Protein AF-X6MH55-F1 (afdb_monomer)

Nearest PDB structures (foldseek):
  7koh-assembly1_A  TM=2.360E-01  e=1.298E-01  Escherichia coli O157:H7

Solvent-accessible surface area (backbone atoms only — not comparable to full-atom values): 21412 Å² total; per-residue (Å²): 138,77,80,62,74,60,74,55,82,52,89,79,59,77,44,74,40,89,44,67,45,75,34,49,72,86,22,48,42,47,40,44,50,30,41,41,38,29,66,30,40,34,40,23,37,11,30,43,36,34,38,52,14,38,38,37,26,25,29,41,37,24,35,72,80,4,34,38,35,33,34,50,16,39,40,39,25,67,29,38,36,39,30,44,11,36,37,40,35,30,57,20,39,38,39,24,59,28,36,34,40,29,47,18,39,37,38,32,27,38,23,43,35,41,22,58,45,31,38,35,31,36,66,71,6,34,42,40,33,26,51,58,22,38,40,37,22,32,26,32,40,39,32,12,37,39,38,33,35,73,79,7,38,40,36,39,39,9,66,49,27,31,43,34,32,77,78,8,37,41,38,11,71,53,9,38,43,36,40,34,15,40,31,32,34,74,41,33,30,41,37,27,17,30,41,35,44,33,18,48,40,63,49,61,53,62,51,74,54,51,45,68,84,97,53,60,42,58,40,55,66,44,31,42,33,44,34,33,76,45,63,69,47,75,35,71,56,66,30,66,40,78,17,19,42,33,44,32,16,25,25,36,39,29,58,25,34,38,41,24,69,28,36,32,35,44,34,18,69,60,29,45,35,38,31,38,67,20,38,41,38,12,36,34,23,37,39,41,18,51,29,19,36,41,31,34,21,13,39,42,31,3,61,38,33,23,39,39,39,17,35,25,38,37,38,32,23,46,34,83,40,78,61,81,99,39,83,42,77,35,50,8,34,44,33,15,35,35,29,33,40,40,39,16,67,68,12,30,36,37,32,35,26,14,38,40,38,21,47,52,18,36,41,39,39,37,22,36,54,11,40,38,31,31,44,43,78,44,80,45,79,48,75,48,76,56,63,99,87,49,101,48,74,49,77,45,80,48,78,49,73,39,53,10,38,41,37,12,57,56,58,4,36,37,40,38,38,24,55,18,34,38,39,34,33,33,26,42,39,26,27,9,28,34,37,38,36,45,29,62,24,47,34,40,36,31,44,30,38,40,37,52,29,101,51,75,26,69,34,39,39,41,38,29,44,31,36,41,39,35,48,40,36,59,43,73,96,45,52,78,45,78,49,53,82,41,76,47,80,78,40,76,54,77,67,126

Secondary structure (DSSP, 8-state):
------EE--SS--EEESS-EEE-TT-EEEEES-EEEESSEEEESSEEEEES-EEEESEEEE-TT-EEEEES-EEEESS-EEESSEEEEES-EEEESSEEEESSEEEEES-EEEEEEEEEE-TT-EEEEESEEEEEEEEEEE-SEEEE-TT-EEEEEEEEEEEE-TT-EEEEEEEEEEEEEEEEE---EEEEEEEEEEEEEEETHHHHHT--SS---EEEEEEEEEEESSSEEEE-S-EEESSEEEEEESEEEE-S-EEESS-EEEEESSS-EEEES-EEEEEEEEEEESS-EEEES-EEEEEEEEEEEESS-EEEE-EEEEETTEEEEEPPEEEESSEEEEEESSSEEEEES-EEEESSS-EEEEESSEEEEE-EEEEEEEEEEE-TTS-EEEEEEEEEEE-EEEE-TTT--EEEEESSEEEEEEEEEE-SSEEEEEESSEEEEEEEEEE--SSPP-EEEEEEEEEEEESEEEESS-EEEEEEEEEEES-EE---

Radius of gyration: 32.16 Å; Cα contacts (8 Å, |Δi|>4): 1722; chains: 1; bounding box: 94×51×99 Å

Organism: Reticulomyxa filosa (NCBI:txid46433)

pLDDT: mean 88.56, std 14.57, range [27.92, 98.81]

InterPro domains:
  IPR025157 Hemagglutinin repeat [PF13332] (254-299)

Structure (mmCIF, N/CA/C/O backbone):
data_AF-X6MH55-F1
#
_entry.id   AF-X6MH55-F1
#
loop_
_atom_site.group_PDB
_atom_site.id
_atom_site.type_symbol
_atom_site.label_atom_id
_atom_site.label_alt_id
_atom_site.label_comp_id
_atom_site.label_asym_id
_atom_site.label_entity_id
_atom_site.label_seq_id
_atom_site.pdbx_PDB_ins_code
_atom_site.Cartn_x
_atom_site.Cartn_y
_atom_site.Cartn_z
_atom_site.occupancy
_atom_site.B_iso_or_equiv
_atom_site.auth_seq_id
_atom_site.auth_comp_id
_atom_site.auth_asym_id
_atom_site.auth_atom_id
_atom_site.pdbx_PDB_model_num
ATOM 1 N N . MET A 1 1 ? 24.114 -5.663 -52.521 1.00 35.91 1 MET A N 1
ATOM 2 C CA . MET A 1 1 ? 23.770 -6.469 -51.330 1.00 35.91 1 MET A CA 1
ATOM 3 C C . MET A 1 1 ? 25.023 -6.518 -50.459 1.00 35.91 1 MET A C 1
ATOM 5 O O . MET A 1 1 ? 25.915 -7.291 -50.764 1.00 35.91 1 MET A O 1
ATOM 9 N N . TYR A 1 2 ? 25.172 -5.617 -49.481 1.00 27.92 2 TYR A N 1
ATOM 10 C CA . TYR A 1 2 ? 26.361 -5.576 -48.614 1.00 27.92 2 TYR A CA 1
ATOM 11 C C . TYR A 1 2 ? 25.975 -5.990 -47.196 1.00 27.92 2 TYR A C 1
ATOM 13 O O . TYR A 1 2 ? 25.503 -5.187 -46.396 1.00 27.92 2 TYR A O 1
ATOM 21 N N . THR A 1 3 ? 26.163 -7.274 -46.907 1.00 34.09 3 THR A N 1
ATOM 22 C CA . THR A 1 3 ? 26.064 -7.842 -45.563 1.00 34.09 3 THR A CA 1
ATOM 23 C C . THR A 1 3 ? 27.419 -7.646 -44.885 1.00 34.09 3 THR A C 1
ATOM 25 O O . THR A 1 3 ? 28.307 -8.480 -45.028 1.00 34.09 3 THR A O 1
ATOM 28 N N . CYS A 1 4 ? 27.628 -6.533 -44.179 1.00 35.81 4 CYS A N 1
ATOM 29 C CA . CYS A 1 4 ? 28.822 -6.393 -43.344 1.00 35.81 4 CYS A CA 1
ATOM 30 C C . CYS A 1 4 ? 28.547 -7.061 -41.991 1.00 35.81 4 CYS A C 1
ATOM 32 O O . CYS A 1 4 ? 27.926 -6.474 -41.106 1.00 35.81 4 CYS A O 1
ATOM 34 N N . MET A 1 5 ? 28.940 -8.330 -41.869 1.00 38.91 5 MET A N 1
ATOM 35 C CA . MET A 1 5 ? 28.843 -9.108 -40.636 1.00 38.91 5 MET A CA 1
ATOM 36 C C . MET A 1 5 ? 30.157 -8.968 -39.864 1.00 38.91 5 MET A C 1
ATOM 38 O O . MET A 1 5 ? 31.094 -9.729 -40.081 1.00 38.91 5 MET A O 1
ATOM 42 N N . CYS A 1 6 ? 30.245 -7.990 -38.964 1.00 49.69 6 CYS A N 1
ATOM 43 C CA . CYS A 1 6 ? 31.369 -7.924 -38.034 1.00 49.69 6 CYS A CA 1
ATOM 44 C C . CYS A 1 6 ? 31.033 -8.780 -36.805 1.00 49.69 6 CYS A C 1
ATOM 46 O O . CYS A 1 6 ? 30.304 -8.337 -35.916 1.00 49.69 6 CYS A O 1
ATOM 48 N N . VAL A 1 7 ? 31.503 -10.033 -36.787 1.00 49.78 7 VAL A N 1
ATOM 49 C CA . VAL A 1 7 ? 31.498 -10.874 -35.583 1.00 49.78 7 VAL A CA 1
ATOM 50 C C . VAL A 1 7 ? 32.776 -10.577 -34.821 1.00 49.78 7 VAL A C 1
ATOM 52 O O . VAL A 1 7 ? 33.857 -11.038 -35.177 1.00 49.78 7 VAL A O 1
ATOM 55 N N . VAL A 1 8 ? 32.652 -9.807 -33.750 1.00 53.81 8 VAL A N 1
ATOM 56 C CA . VAL A 1 8 ? 33.754 -9.605 -32.817 1.00 53.81 8 VAL A CA 1
ATOM 57 C C . VAL A 1 8 ? 33.629 -10.668 -31.738 1.00 53.81 8 VAL A C 1
ATOM 59 O O . VAL A 1 8 ? 32.766 -10.590 -30.867 1.00 53.81 8 VAL A O 1
ATOM 62 N N . SER A 1 9 ? 34.477 -11.689 -31.830 1.00 41.19 9 SER A N 1
ATOM 63 C CA . SER A 1 9 ? 34.660 -12.702 -30.795 1.00 41.19 9 SER A CA 1
ATOM 64 C C . SER A 1 9 ? 36.123 -12.698 -30.377 1.00 41.19 9 SER A C 1
ATOM 66 O O . SER A 1 9 ? 36.969 -13.331 -31.003 1.00 41.19 9 SER A O 1
ATOM 68 N N . LYS A 1 10 ? 36.436 -11.947 -29.323 1.00 47.72 1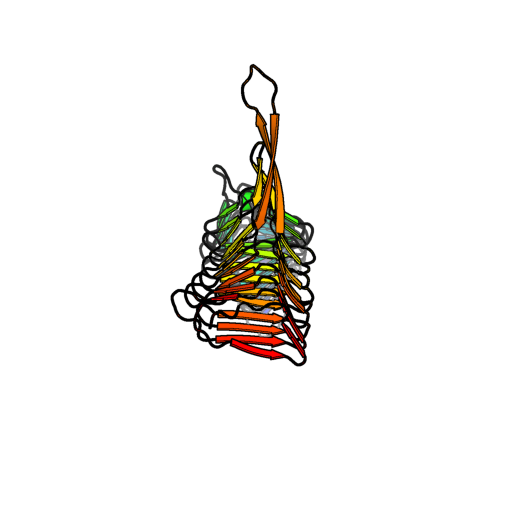0 LYS A N 1
ATOM 69 C CA . LYS A 1 10 ? 37.631 -12.181 -28.514 1.00 47.72 10 LYS A CA 1
ATOM 70 C C . LYS A 1 10 ? 37.253 -11.945 -27.059 1.00 47.72 10 LYS A C 1
ATOM 72 O O . LYS A 1 10 ? 36.569 -10.981 -26.741 1.00 47.72 10 LYS A O 1
ATOM 77 N N . LYS A 1 11 ? 37.695 -12.849 -26.190 1.00 46.22 11 LYS A N 1
ATOM 78 C CA . LYS A 1 11 ? 37.648 -12.678 -24.738 1.00 46.22 11 LYS A CA 1
ATOM 79 C C . LYS A 1 11 ? 38.559 -11.477 -24.416 1.00 46.22 11 LYS A C 1
ATOM 81 O O . LYS A 1 11 ? 39.761 -11.571 -24.638 1.00 46.22 11 LYS A O 1
ATOM 86 N N . ASP A 1 12 ? 37.977 -10.350 -24.008 1.00 54.97 12 ASP A N 1
ATOM 87 C CA . ASP A 1 12 ? 38.659 -9.186 -23.406 1.00 54.97 12 ASP A CA 1
ATOM 88 C C . ASP A 1 12 ? 39.521 -8.179 -24.225 1.00 54.97 12 ASP A C 1
ATOM 90 O O . ASP A 1 12 ? 40.338 -7.490 -23.615 1.00 54.97 12 ASP A O 1
ATOM 94 N N . PRO A 1 13 ? 39.347 -7.905 -25.536 1.00 57.69 1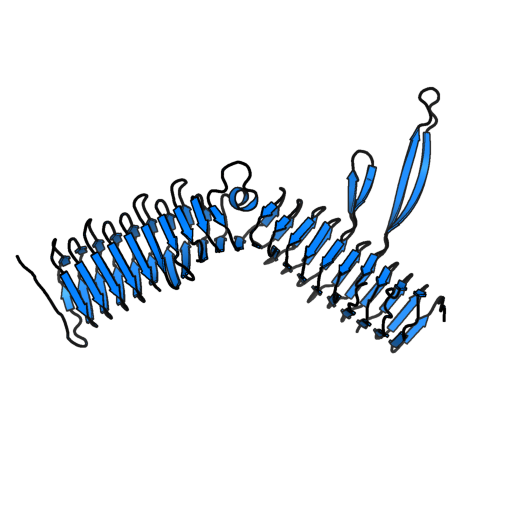3 PRO A N 1
ATOM 95 C CA . PRO A 1 13 ? 39.777 -6.617 -26.080 1.00 57.69 13 PRO A CA 1
ATOM 96 C C . PRO A 1 13 ? 38.621 -5.612 -26.042 1.00 57.69 13 PRO A C 1
ATOM 98 O O . PRO A 1 13 ? 37.606 -5.782 -26.718 1.00 57.69 13 PRO A O 1
ATOM 101 N N . GLN A 1 14 ? 38.795 -4.529 -25.282 1.00 70.19 14 GLN A N 1
ATOM 102 C CA . GLN A 1 14 ? 37.969 -3.329 -25.406 1.00 70.19 14 GLN A CA 1
ATOM 103 C C . GLN A 1 14 ? 38.140 -2.773 -26.823 1.00 70.19 14 GLN A C 1
ATOM 105 O O . GLN A 1 14 ? 39.212 -2.287 -27.186 1.00 70.19 14 GLN A O 1
ATOM 110 N N . GLN A 1 15 ? 37.096 -2.859 -27.639 1.00 79.25 15 GLN A N 1
ATOM 111 C CA . GLN A 1 15 ? 37.111 -2.277 -28.975 1.00 79.25 15 GLN A CA 1
ATOM 112 C C . GLN A 1 15 ? 36.629 -0.837 -28.931 1.00 79.25 15 GLN A C 1
ATOM 114 O O . GLN A 1 15 ? 35.678 -0.527 -28.218 1.00 79.25 15 GLN A O 1
ATOM 119 N N . LYS A 1 16 ? 37.281 0.035 -29.702 1.00 83.81 16 LYS A N 1
ATOM 120 C CA . LYS A 1 16 ? 36.930 1.452 -29.805 1.00 83.81 16 LYS A CA 1
ATOM 121 C C . LYS A 1 16 ? 36.617 1.816 -31.250 1.00 83.81 16 LYS A C 1
ATOM 123 O O . LYS A 1 16 ? 37.431 1.564 -32.135 1.00 83.81 16 LYS A O 1
ATOM 128 N N . ILE A 1 17 ? 35.474 2.451 -31.478 1.00 84.81 17 ILE A N 1
ATOM 129 C CA . ILE A 1 17 ? 35.170 3.176 -32.710 1.00 84.81 17 ILE A CA 1
ATOM 130 C C . ILE A 1 17 ? 35.450 4.651 -32.452 1.00 84.81 17 ILE A C 1
ATOM 132 O O . ILE A 1 17 ? 34.813 5.276 -31.607 1.00 84.81 17 ILE A O 1
ATOM 136 N N . GLY A 1 18 ? 36.416 5.199 -33.194 1.00 81.25 18 GLY A N 1
ATOM 137 C CA . GLY A 1 18 ? 36.904 6.566 -33.003 1.00 81.25 18 GLY A CA 1
ATOM 138 C C . GLY A 1 18 ? 35.865 7.670 -33.244 1.00 81.25 18 GLY A C 1
ATOM 139 O O . GLY A 1 18 ? 36.046 8.772 -32.738 1.00 81.25 18 GLY A O 1
ATOM 140 N N . ASN A 1 19 ? 34.789 7.365 -33.979 1.00 90.56 19 ASN A N 1
ATOM 141 C CA . ASN A 1 19 ? 33.735 8.290 -34.415 1.00 90.56 19 ASN A CA 1
ATOM 142 C C . ASN A 1 19 ? 32.331 7.693 -34.151 1.00 90.56 19 ASN A C 1
ATOM 144 O O . ASN A 1 19 ? 32.135 6.996 -33.157 1.00 90.56 19 ASN A O 1
ATOM 148 N N . ASN A 1 20 ? 31.356 7.972 -35.025 1.00 92.19 20 ASN A N 1
ATOM 149 C CA . ASN A 1 20 ? 30.004 7.411 -34.973 1.00 92.19 20 ASN A CA 1
ATOM 150 C C . ASN A 1 20 ? 29.985 5.941 -35.415 1.00 92.19 20 ASN A C 1
ATOM 152 O O . ASN A 1 20 ? 30.736 5.536 -36.305 1.00 92.19 20 ASN A O 1
ATOM 156 N N . LEU A 1 21 ? 29.053 5.170 -34.859 1.00 94.06 21 LEU A N 1
ATOM 157 C CA . LEU A 1 21 ? 28.644 3.878 -35.394 1.00 94.06 21 LEU A CA 1
ATOM 158 C C . LEU A 1 21 ? 27.322 4.039 -36.150 1.00 94.06 21 LEU A C 1
ATOM 160 O O . LEU A 1 21 ? 26.291 4.311 -35.544 1.00 94.06 21 LEU A O 1
ATOM 164 N N . LEU A 1 22 ? 27.340 3.794 -37.459 1.00 95.44 22 LEU A N 1
ATOM 165 C CA . LEU A 1 22 ? 26.137 3.755 -38.288 1.00 95.44 22 LEU A CA 1
ATOM 166 C C . LEU A 1 22 ? 25.812 2.312 -38.684 1.00 95.44 22 LEU A C 1
ATOM 168 O O . LEU A 1 22 ? 26.571 1.671 -39.411 1.00 95.44 22 LEU A O 1
ATOM 172 N N . VAL A 1 23 ? 24.652 1.813 -38.262 1.00 95.56 23 VAL A N 1
ATOM 173 C CA . VAL A 1 23 ? 24.095 0.546 -38.749 1.00 95.56 23 VA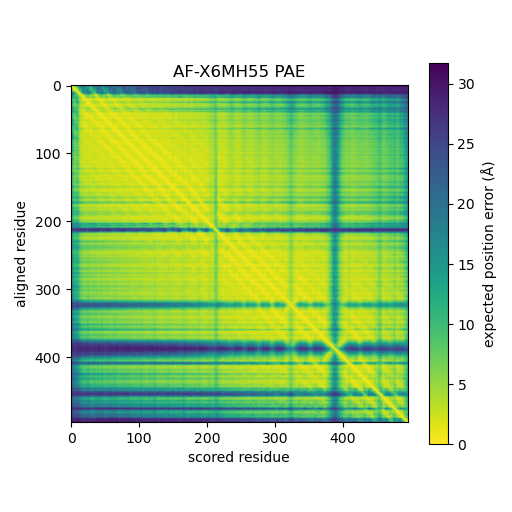L A CA 1
ATOM 174 C C . VAL A 1 23 ? 23.071 0.861 -39.828 1.00 95.56 23 VAL A C 1
ATOM 176 O O . VAL A 1 23 ? 21.921 1.180 -39.528 1.00 95.56 23 VAL A O 1
ATOM 179 N N . ALA A 1 24 ? 23.503 0.800 -41.087 1.00 94.62 24 ALA A N 1
ATOM 180 C CA . ALA A 1 24 ? 22.673 1.116 -42.246 1.00 94.62 24 ALA A CA 1
ATOM 181 C C . ALA A 1 24 ? 21.435 0.208 -42.367 1.00 94.62 24 ALA A C 1
ATOM 183 O O . ALA A 1 24 ? 21.378 -0.884 -41.796 1.00 94.62 24 ALA A O 1
ATOM 184 N N . ASN A 1 25 ? 20.457 0.643 -43.168 1.00 91.81 25 ASN A N 1
ATOM 185 C CA . ASN A 1 25 ? 19.299 -0.175 -43.530 1.00 91.81 25 ASN A CA 1
ATOM 186 C C . ASN A 1 25 ? 19.743 -1.553 -44.044 1.00 91.81 25 ASN A C 1
ATOM 188 O O . ASN A 1 25 ? 20.675 -1.656 -44.841 1.00 91.81 25 ASN A O 1
ATOM 192 N N . ASN A 1 26 ? 19.063 -2.610 -43.594 1.00 90.00 26 ASN A N 1
ATOM 193 C CA . ASN A 1 26 ? 19.367 -4.015 -43.905 1.00 90.00 26 ASN A CA 1
ATOM 194 C C . ASN A 1 26 ? 20.733 -4.537 -43.413 1.00 90.00 26 ASN A C 1
ATOM 196 O O . ASN A 1 26 ? 21.043 -5.707 -43.638 1.00 90.00 26 ASN A O 1
ATOM 200 N N . ALA A 1 27 ? 21.539 -3.728 -42.717 1.00 93.12 27 ALA A N 1
ATOM 201 C CA . ALA A 1 27 ? 22.747 -4.204 -42.052 1.00 93.12 27 ALA A CA 1
ATOM 202 C C . ALA A 1 27 ? 22.419 -4.771 -40.662 1.00 93.12 27 ALA A C 1
ATOM 204 O O . ALA A 1 27 ? 21.476 -4.336 -39.996 1.00 93.12 27 ALA A O 1
ATOM 205 N N . SER A 1 28 ? 23.224 -5.729 -40.199 1.00 93.62 28 SER A N 1
ATOM 206 C CA . SER A 1 28 ? 23.137 -6.251 -38.836 1.00 93.62 28 SER A CA 1
ATOM 207 C C . SER A 1 28 ? 24.521 -6.383 -38.217 1.00 93.62 28 SER A C 1
ATOM 209 O O . SER A 1 28 ? 25.394 -7.042 -38.775 1.00 93.62 28 SER A O 1
ATOM 211 N N . ILE A 1 29 ? 24.691 -5.794 -37.037 1.00 93.75 29 ILE A N 1
ATOM 212 C CA . ILE A 1 29 ? 25.878 -5.939 -36.199 1.00 93.75 29 ILE A CA 1
ATOM 213 C C . ILE A 1 29 ? 25.496 -6.752 -34.968 1.00 93.75 29 ILE A C 1
ATOM 215 O O . ILE A 1 29 ? 24.499 -6.461 -34.304 1.00 93.75 29 ILE A O 1
ATOM 219 N N . LYS A 1 30 ? 26.295 -7.778 -34.661 1.00 93.69 30 LYS A N 1
ATOM 220 C CA . LYS A 1 30 ? 26.104 -8.643 -33.495 1.00 93.69 30 LYS A CA 1
ATOM 221 C C . LYS A 1 30 ? 27.388 -8.695 -32.679 1.00 93.69 30 LYS A C 1
ATOM 223 O O . LYS A 1 30 ? 28.416 -9.138 -33.181 1.00 93.69 30 LYS A O 1
ATOM 228 N N . ILE A 1 31 ? 27.313 -8.277 -31.422 1.00 90.75 31 ILE A N 1
ATOM 229 C CA . ILE A 1 31 ? 28.452 -8.202 -30.507 1.00 90.75 31 ILE A CA 1
ATOM 230 C C . ILE A 1 31 ? 28.204 -9.166 -29.353 1.00 90.75 31 ILE A C 1
ATOM 232 O O . ILE A 1 31 ? 27.231 -9.024 -28.607 1.00 90.75 31 ILE A O 1
ATOM 236 N N . PHE A 1 32 ? 29.100 -10.136 -29.187 1.00 91.81 32 PHE A N 1
ATOM 237 C CA . PHE A 1 32 ? 28.972 -11.199 -28.195 1.00 91.81 32 PHE A CA 1
ATOM 238 C C . PHE A 1 32 ? 30.075 -11.096 -27.148 1.00 91.81 32 PHE A C 1
ATOM 240 O O . PHE A 1 32 ? 31.253 -11.074 -27.501 1.00 91.81 32 PHE A O 1
ATOM 247 N N . LYS A 1 33 ? 29.694 -11.094 -25.866 1.00 90.69 33 LYS A N 1
ATOM 248 C CA . LYS A 1 33 ? 30.597 -11.220 -24.712 1.00 90.69 33 LYS A CA 1
ATOM 249 C C . LYS A 1 33 ? 31.824 -10.306 -24.789 1.00 90.69 33 LYS A C 1
ATOM 251 O O . LYS A 1 33 ? 32.934 -10.736 -24.495 1.00 90.69 33 LYS A O 1
ATOM 256 N N . SER A 1 34 ? 31.619 -9.072 -25.243 1.00 88.75 34 SER A N 1
ATOM 257 C CA . SER A 1 34 ? 32.696 -8.116 -25.525 1.00 88.75 34 SER A CA 1
ATOM 258 C C . SER A 1 34 ? 32.389 -6.742 -24.932 1.00 88.75 34 SER A C 1
ATOM 260 O O . SER A 1 34 ? 31.228 -6.418 -24.674 1.00 88.75 34 SER A O 1
ATOM 262 N N . SER A 1 35 ? 33.427 -5.923 -24.741 1.00 87.62 35 SER A N 1
ATOM 263 C CA . SER A 1 35 ? 33.287 -4.499 -24.416 1.00 87.62 35 SER A CA 1
ATOM 264 C C . SER A 1 35 ? 33.534 -3.655 -25.660 1.00 87.62 35 SER A C 1
ATOM 266 O O . SER A 1 35 ? 34.529 -3.850 -26.361 1.00 87.62 35 SER A O 1
ATOM 268 N N . PHE A 1 36 ? 32.640 -2.708 -25.917 1.00 86.56 36 PHE A N 1
ATOM 269 C CA . PHE A 1 36 ? 32.606 -1.949 -27.157 1.00 86.56 36 PHE A CA 1
ATOM 270 C C . PHE A 1 36 ? 32.289 -0.473 -26.899 1.00 86.56 36 PHE A C 1
ATOM 272 O O . PHE A 1 36 ? 31.202 -0.134 -26.444 1.00 86.56 36 PHE A O 1
ATOM 279 N N . ASP A 1 37 ? 33.225 0.414 -27.209 1.00 92.00 37 ASP A N 1
ATOM 280 C CA . ASP A 1 37 ? 33.077 1.850 -26.995 1.00 92.00 37 ASP A CA 1
ATOM 281 C C . ASP A 1 37 ? 32.970 2.577 -28.339 1.00 92.00 37 ASP A C 1
ATOM 283 O O . ASP A 1 37 ? 33.828 2.441 -29.210 1.00 92.00 37 ASP A O 1
ATOM 287 N N . VAL A 1 38 ? 31.933 3.389 -28.495 1.00 91.88 38 VAL A N 1
ATOM 288 C CA . VAL A 1 38 ? 31.754 4.328 -29.603 1.00 91.88 38 VAL A CA 1
ATOM 289 C C . VAL A 1 38 ? 32.012 5.721 -29.047 1.00 91.88 38 VAL A C 1
ATOM 291 O O . VAL A 1 38 ? 31.352 6.133 -28.095 1.00 91.88 38 VAL A O 1
ATOM 294 N N . ASN A 1 39 ? 32.986 6.445 -29.599 1.00 88.19 39 ASN A N 1
ATOM 295 C CA . ASN A 1 39 ? 33.356 7.763 -29.071 1.00 88.19 39 ASN A CA 1
ATOM 296 C C . ASN A 1 39 ? 32.199 8.772 -29.149 1.00 88.19 39 ASN A C 1
ATOM 298 O O . ASN A 1 39 ? 32.053 9.602 -28.255 1.00 88.19 39 ASN A O 1
ATOM 302 N N . ASN A 1 40 ? 31.380 8.674 -30.199 1.00 93.75 40 ASN A N 1
ATOM 303 C CA . ASN A 1 40 ? 30.279 9.590 -30.472 1.00 93.75 40 ASN A CA 1
ATOM 304 C C . ASN A 1 40 ? 28.940 8.829 -30.518 1.00 93.75 40 ASN A C 1
ATOM 306 O O . ASN A 1 40 ? 28.588 8.117 -29.575 1.00 93.75 40 ASN A O 1
ATOM 310 N N . ASP A 1 41 ? 28.176 8.979 -31.597 1.00 95.75 41 ASP A N 1
ATOM 311 C CA . ASP A 1 41 ? 26.788 8.538 -31.667 1.00 95.75 41 ASP A CA 1
ATOM 312 C C . ASP A 1 41 ? 26.661 7.151 -32.289 1.00 95.75 41 ASP A C 1
ATOM 314 O O . ASP A 1 41 ? 27.446 6.754 -33.151 1.00 95.75 41 ASP A O 1
ATOM 318 N N . THR A 1 42 ? 25.661 6.396 -31.839 1.00 97.25 42 THR A N 1
ATOM 319 C CA . THR A 1 42 ? 25.255 5.145 -32.478 1.00 97.25 42 THR A CA 1
ATOM 320 C C . THR A 1 42 ? 23.886 5.303 -33.116 1.00 97.25 42 THR A C 1
ATOM 322 O O . THR A 1 42 ? 22.877 5.373 -32.416 1.00 97.25 42 THR A O 1
ATOM 325 N N . ASP A 1 43 ? 23.851 5.300 -34.444 1.00 97.69 43 ASP A N 1
ATOM 326 C CA . ASP A 1 43 ? 22.639 5.396 -35.248 1.00 97.69 43 ASP A CA 1
ATOM 327 C C . ASP A 1 43 ? 22.284 4.033 -35.844 1.00 97.69 43 ASP A C 1
ATOM 329 O O . ASP A 1 43 ? 23.046 3.438 -36.609 1.00 97.69 43 ASP A O 1
ATOM 333 N N . VAL A 1 44 ? 21.102 3.524 -35.503 1.00 98.00 44 VAL A N 1
ATOM 334 C CA . VAL A 1 44 ? 20.634 2.193 -35.894 1.00 98.00 44 VAL A CA 1
ATOM 335 C C . VAL A 1 44 ? 19.418 2.317 -36.805 1.00 98.00 44 VAL A C 1
ATOM 337 O O . VAL A 1 44 ? 18.296 2.489 -36.334 1.00 98.00 44 VAL A O 1
ATOM 340 N N . PHE A 1 45 ? 19.644 2.195 -38.112 1.00 97.38 45 PHE A N 1
ATOM 341 C CA . PHE A 1 45 ? 18.601 2.036 -39.133 1.00 97.38 45 PHE A CA 1
ATOM 342 C C . PHE A 1 45 ? 18.357 0.552 -39.463 1.00 97.38 45 PHE A C 1
ATOM 344 O O . PHE A 1 45 ? 17.245 0.152 -39.787 1.00 97.38 45 PHE A O 1
ATOM 351 N N . GLY A 1 46 ? 19.402 -0.276 -39.347 1.00 97.00 46 GLY A N 1
ATOM 352 C CA . GLY A 1 46 ? 19.348 -1.735 -39.452 1.00 97.00 46 GLY A CA 1
ATOM 353 C C . GLY A 1 46 ? 19.158 -2.418 -38.096 1.00 97.00 46 GLY A C 1
ATOM 354 O O . GLY A 1 46 ? 18.199 -2.160 -37.376 1.00 97.00 46 GLY A O 1
ATOM 355 N N . SER A 1 47 ? 20.054 -3.336 -37.736 1.00 97.69 47 SER A N 1
ATOM 356 C CA . SER A 1 47 ? 19.962 -4.116 -36.496 1.00 97.69 47 SER A CA 1
ATOM 357 C C . SER A 1 47 ? 21.259 -4.118 -35.689 1.00 97.69 47 SER A C 1
ATOM 359 O O . SER A 1 47 ? 22.288 -4.568 -36.184 1.00 97.69 47 SER A O 1
ATOM 361 N N . LEU A 1 48 ? 21.205 -3.694 -34.429 1.00 96.94 48 LEU A N 1
ATOM 362 C CA . LEU A 1 48 ? 22.325 -3.753 -33.487 1.00 96.94 48 LEU A CA 1
ATOM 363 C C . LEU A 1 48 ? 21.978 -4.680 -32.324 1.00 96.94 48 LEU A C 1
ATOM 365 O O . LEU A 1 48 ? 21.064 -4.392 -31.552 1.00 96.94 48 LEU A O 1
ATOM 369 N N . PHE A 1 49 ? 22.715 -5.779 -32.177 1.00 97.12 49 PHE A N 1
ATOM 370 C CA . PHE A 1 49 ? 22.464 -6.771 -31.136 1.00 97.12 49 PHE A CA 1
ATOM 371 C C . PHE A 1 49 ? 23.678 -6.958 -30.221 1.00 97.12 49 PHE A C 1
ATOM 373 O O . PHE A 1 49 ? 24.766 -7.294 -30.686 1.00 97.12 49 PHE A O 1
ATOM 380 N N . LEU A 1 50 ? 23.470 -6.793 -28.916 1.00 96.12 50 LEU A N 1
ATOM 381 C CA . LEU A 1 50 ? 24.446 -7.015 -27.853 1.00 96.12 50 LEU A CA 1
ATOM 382 C C . LEU A 1 50 ? 24.023 -8.237 -27.021 1.00 96.12 50 LEU A C 1
ATOM 384 O O . LEU A 1 50 ? 22.895 -8.296 -26.525 1.00 96.12 50 LEU A O 1
ATOM 388 N N . PHE A 1 51 ? 24.923 -9.211 -26.870 1.00 95.88 51 PHE A N 1
ATOM 389 C CA . PHE A 1 51 ? 24.678 -10.459 -26.141 1.00 95.88 51 PHE A CA 1
ATOM 390 C C . PHE A 1 51 ? 25.795 -10.735 -25.133 1.00 95.88 51 PHE A C 1
ATOM 392 O O . PHE A 1 51 ? 26.895 -11.123 -25.527 1.00 95.88 51 PHE A O 1
ATOM 399 N N . GLY A 1 52 ? 25.529 -10.586 -23.836 1.00 95.19 52 GLY A N 1
ATOM 400 C CA . GLY A 1 52 ? 26.573 -10.726 -22.818 1.00 95.19 52 GLY A CA 1
ATOM 401 C C . GLY A 1 52 ? 27.597 -9.586 -22.840 1.00 95.19 52 GLY A C 1
ATOM 402 O O . GLY A 1 52 ? 28.716 -9.787 -22.382 1.00 95.19 52 GLY A O 1
ATOM 403 N N . SER A 1 53 ? 27.274 -8.449 -23.461 1.00 95.06 53 SER A N 1
ATOM 404 C CA . SER A 1 53 ? 28.254 -7.433 -23.864 1.00 95.06 53 SER A CA 1
ATOM 405 C C . SER A 1 53 ? 28.089 -6.133 -23.081 1.00 95.06 53 SER A C 1
ATOM 407 O O . SER A 1 53 ? 27.018 -5.836 -22.553 1.00 95.06 53 SER A O 1
ATOM 409 N N . ARG A 1 54 ? 29.142 -5.317 -23.048 1.00 95.19 54 ARG A N 1
ATOM 410 C CA . ARG A 1 54 ? 29.091 -3.936 -22.558 1.00 95.19 54 ARG A CA 1
ATOM 411 C C . ARG A 1 54 ? 29.282 -2.980 -23.724 1.00 95.19 54 ARG A C 1
ATOM 413 O O . ARG A 1 54 ? 30.195 -3.174 -24.520 1.00 95.19 54 ARG A O 1
ATOM 420 N N . MET A 1 55 ? 28.464 -1.938 -23.792 1.00 95.88 55 MET A N 1
ATOM 421 C CA . MET A 1 55 ? 28.636 -0.861 -24.753 1.00 95.88 55 MET A CA 1
ATOM 422 C C . MET A 1 55 ? 28.648 0.506 -24.080 1.00 95.88 55 MET A C 1
ATOM 424 O O . MET A 1 55 ? 27.813 0.774 -23.214 1.00 95.88 55 MET A O 1
ATOM 428 N N . LYS A 1 56 ? 29.561 1.377 -24.515 1.00 96.88 56 LYS A N 1
ATOM 429 C CA . LYS A 1 56 ? 29.528 2.812 -24.220 1.00 96.88 56 LYS A CA 1
ATOM 430 C C . LYS A 1 56 ? 29.334 3.601 -25.507 1.00 96.88 56 LYS A C 1
ATOM 432 O O . LYS A 1 56 ? 29.961 3.284 -26.510 1.00 96.88 56 LYS A O 1
ATOM 437 N N . ALA A 1 57 ? 28.493 4.623 -25.477 1.00 96.62 57 ALA A N 1
ATOM 438 C CA . ALA A 1 57 ? 28.359 5.594 -26.562 1.00 96.62 57 ALA A CA 1
ATOM 439 C C . ALA A 1 57 ? 27.983 6.967 -26.002 1.00 96.62 57 ALA A C 1
ATOM 441 O O . ALA A 1 57 ? 27.634 7.084 -24.827 1.00 96.62 57 ALA A O 1
ATOM 442 N N . ASN A 1 58 ? 28.027 8.016 -26.818 1.00 96.62 58 ASN A N 1
ATOM 443 C CA . ASN A 1 58 ? 27.459 9.305 -26.441 1.00 96.62 58 ASN A CA 1
ATOM 444 C C . 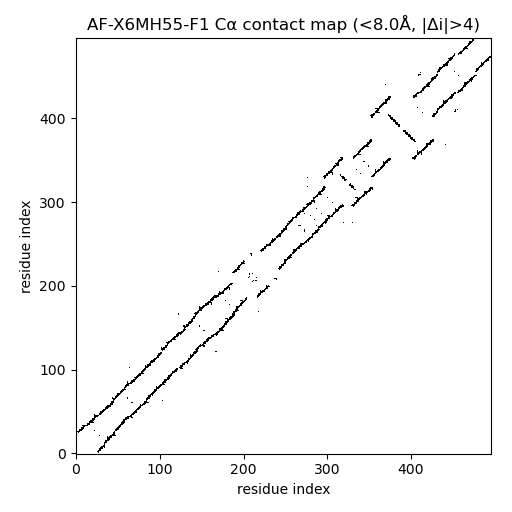ASN A 1 58 ? 25.927 9.262 -26.537 1.00 96.62 58 ASN A C 1
ATOM 446 O O . ASN A 1 58 ? 25.246 9.377 -25.517 1.00 96.62 58 ASN A O 1
ATOM 450 N N . ASN A 1 59 ? 25.392 9.016 -27.736 1.00 97.75 59 ASN A N 1
ATOM 451 C CA . ASN A 1 59 ? 23.963 8.811 -27.976 1.00 97.75 59 ASN A CA 1
ATOM 452 C C . ASN A 1 59 ? 23.676 7.415 -28.555 1.00 97.75 59 ASN A C 1
ATOM 454 O O . ASN A 1 59 ? 24.520 6.830 -29.236 1.00 97.75 59 ASN A O 1
ATOM 458 N N . LEU A 1 60 ? 22.460 6.911 -28.333 1.00 98.31 60 LEU A N 1
ATOM 459 C CA . LEU A 1 60 ? 21.898 5.778 -29.076 1.00 98.31 60 LEU A CA 1
ATOM 460 C C . LEU A 1 60 ? 20.584 6.203 -29.730 1.00 98.31 60 LEU A C 1
ATOM 462 O O . LEU A 1 60 ? 19.612 6.461 -29.025 1.00 98.31 60 LEU A O 1
ATOM 466 N N . ASN A 1 61 ? 20.538 6.194 -31.057 1.00 98.38 61 ASN A N 1
ATOM 467 C CA . ASN A 1 61 ? 19.355 6.529 -31.839 1.00 98.38 61 ASN A CA 1
ATOM 468 C C . ASN A 1 61 ? 18.922 5.300 -32.643 1.00 98.38 61 ASN A C 1
ATOM 470 O O . ASN A 1 61 ? 19.568 4.913 -33.616 1.00 98.38 61 ASN A O 1
ATOM 474 N N . ILE A 1 62 ? 17.821 4.669 -32.250 1.00 98.44 62 ILE A N 1
ATOM 475 C CA . ILE A 1 62 ? 17.198 3.590 -33.018 1.00 98.44 62 ILE A CA 1
ATOM 476 C C . ILE A 1 62 ? 16.113 4.220 -33.879 1.00 98.44 62 ILE A C 1
ATOM 478 O O . ILE A 1 62 ? 15.041 4.575 -33.387 1.00 98.44 62 ILE A O 1
ATOM 482 N N . HIS A 1 63 ? 16.410 4.385 -35.164 1.00 98.19 63 HIS A N 1
ATOM 483 C CA . HIS A 1 63 ? 15.545 5.052 -36.135 1.00 98.19 63 HIS A CA 1
ATOM 484 C C . HIS A 1 63 ? 14.354 4.170 -36.533 1.00 98.19 63 HIS A C 1
ATOM 486 O O . HIS A 1 63 ? 14.287 2.992 -36.182 1.00 98.19 63 HIS A O 1
ATOM 492 N N . ASN A 1 64 ? 13.394 4.734 -37.270 1.00 95.31 64 ASN A N 1
ATOM 493 C CA . ASN A 1 64 ? 12.243 3.983 -37.782 1.00 95.31 64 ASN A CA 1
ATOM 494 C C . ASN A 1 64 ? 12.706 2.770 -38.605 1.00 95.31 64 ASN A C 1
ATOM 496 O O . ASN A 1 64 ? 13.522 2.911 -39.511 1.00 95.31 64 ASN A O 1
ATOM 500 N N . GLY A 1 65 ? 12.185 1.583 -38.284 1.00 93.50 65 GLY A N 1
ATOM 501 C CA . GLY A 1 65 ? 12.607 0.309 -38.885 1.00 93.50 65 GLY A CA 1
ATOM 502 C C . GLY A 1 65 ? 13.862 -0.313 -38.253 1.00 93.50 65 GLY A C 1
ATOM 503 O O . GLY A 1 65 ? 14.072 -1.520 -38.387 1.00 93.50 65 GLY A O 1
ATOM 504 N N . GLY A 1 66 ? 14.635 0.475 -37.502 1.00 97.88 66 GLY A N 1
ATOM 505 C CA . GLY A 1 66 ? 15.802 0.023 -36.759 1.00 97.88 66 GLY A CA 1
ATOM 506 C C . GLY A 1 66 ? 15.444 -0.870 -35.573 1.00 97.88 66 GLY A C 1
ATOM 507 O O . GLY A 1 66 ? 14.390 -0.720 -34.949 1.00 97.88 66 GLY A O 1
ATOM 508 N N . LYS A 1 67 ? 16.343 -1.805 -35.245 1.00 98.38 67 LYS A N 1
ATOM 509 C CA . LYS A 1 67 ? 16.180 -2.762 -34.142 1.00 98.38 67 LYS A CA 1
ATOM 510 C C . LYS A 1 67 ? 17.422 -2.814 -33.259 1.00 98.38 67 LYS A C 1
ATOM 512 O O . LYS A 1 67 ? 18.485 -3.249 -33.694 1.00 98.38 67 LYS A O 1
ATOM 517 N N . GLY A 1 68 ? 17.279 -2.429 -32.000 1.00 97.81 68 GLY A N 1
ATOM 518 C CA . GLY A 1 68 ? 18.247 -2.686 -30.942 1.00 97.81 68 GLY A CA 1
ATOM 519 C C . GLY A 1 68 ? 17.858 -3.929 -30.147 1.00 97.81 68 GLY A C 1
ATOM 520 O O . GLY A 1 68 ? 16.691 -4.098 -29.794 1.00 97.81 68 GLY A O 1
ATOM 521 N N . LYS A 1 69 ? 18.823 -4.790 -29.820 1.00 98.38 69 LYS A N 1
ATOM 522 C CA . LYS A 1 69 ? 18.629 -5.875 -28.850 1.00 98.38 69 LYS A CA 1
ATOM 523 C C . LYS A 1 69 ? 19.754 -5.897 -27.832 1.00 98.38 69 LYS A C 1
ATOM 525 O O . LYS A 1 69 ? 20.915 -5.949 -28.217 1.00 98.38 69 LYS A O 1
ATOM 530 N N . LEU A 1 70 ? 19.400 -5.926 -26.555 1.00 98.12 70 LEU A N 1
ATOM 531 C CA . LEU A 1 70 ? 20.298 -6.104 -25.422 1.00 98.12 70 LEU A CA 1
ATOM 532 C C . LEU A 1 70 ? 19.864 -7.366 -24.684 1.00 98.12 70 LEU A C 1
ATOM 534 O O . LEU A 1 70 ? 18.737 -7.441 -24.208 1.00 98.12 70 LEU A O 1
ATOM 538 N N . ALA A 1 71 ? 20.726 -8.371 -24.605 1.00 97.94 71 ALA A N 1
ATOM 539 C CA . ALA A 1 71 ? 20.470 -9.559 -23.801 1.00 97.94 71 ALA A CA 1
ATOM 540 C C . ALA A 1 71 ? 21.663 -9.805 -22.885 1.00 97.94 71 ALA A C 1
ATOM 542 O O . ALA A 1 71 ? 22.786 -9.925 -23.383 1.00 97.94 71 ALA A O 1
ATOM 543 N N . ASN A 1 72 ? 21.444 -9.881 -21.571 1.00 97.88 72 ASN A N 1
ATOM 544 C CA . ASN A 1 72 ? 22.521 -10.025 -20.586 1.00 97.88 72 ASN A CA 1
ATOM 545 C C . ASN A 1 72 ? 23.620 -8.962 -20.767 1.00 97.88 72 ASN A C 1
ATOM 547 O O . ASN A 1 72 ? 24.804 -9.279 -20.737 1.00 97.88 72 ASN A O 1
ATOM 551 N N . SER A 1 73 ? 23.238 -7.728 -21.106 1.00 98.00 73 SER A N 1
ATOM 552 C CA . SER A 1 73 ? 24.169 -6.699 -21.578 1.00 98.00 73 SER A CA 1
ATOM 553 C C . SER A 1 73 ? 24.045 -5.401 -20.788 1.00 98.00 73 SER A C 1
ATOM 555 O O . SER A 1 73 ? 23.004 -5.108 -20.205 1.00 98.00 73 SER A O 1
ATOM 557 N N . ASN A 1 74 ? 25.108 -4.600 -20.814 1.00 97.69 74 ASN A N 1
ATOM 558 C CA . ASN A 1 74 ? 25.176 -3.297 -20.161 1.00 97.69 74 ASN A CA 1
ATOM 559 C C . ASN A 1 74 ? 25.373 -2.203 -21.211 1.00 97.69 74 ASN A C 1
ATOM 561 O O . ASN A 1 74 ? 26.299 -2.283 -22.016 1.00 97.69 74 ASN A O 1
ATOM 565 N N . LEU A 1 75 ? 24.535 -1.172 -21.188 1.00 98.19 75 LEU A N 1
ATOM 566 C CA . LEU A 1 75 ? 24.639 -0.016 -22.075 1.00 98.19 75 LEU A CA 1
ATOM 567 C C . LEU A 1 75 ? 24.818 1.264 -21.255 1.00 98.19 75 LEU A C 1
ATOM 569 O O . LEU A 1 75 ? 23.987 1.579 -20.407 1.00 98.19 75 LEU A O 1
ATOM 573 N N . GLU A 1 76 ? 25.872 2.025 -21.532 1.00 98.19 76 GLU A N 1
ATOM 574 C CA . GLU A 1 76 ? 26.140 3.327 -20.917 1.00 98.19 76 GLU A CA 1
ATOM 575 C C . GLU A 1 76 ? 26.154 4.423 -21.983 1.00 98.19 76 GLU A C 1
ATOM 577 O O . GLU A 1 76 ? 26.960 4.390 -22.911 1.00 98.19 76 GLU A O 1
ATOM 582 N N . LEU A 1 77 ? 25.287 5.420 -21.827 1.00 98.31 77 LEU A N 1
ATOM 583 C CA . LEU A 1 77 ? 25.157 6.538 -22.752 1.00 98.31 77 LEU A CA 1
ATOM 584 C C . LEU A 1 77 ? 25.571 7.846 -22.083 1.00 98.31 77 LEU A C 1
ATOM 586 O O . LEU A 1 77 ? 25.055 8.216 -21.024 1.00 98.31 77 LEU A O 1
ATOM 590 N N . GLY A 1 78 ? 26.515 8.541 -22.715 1.00 96.88 78 GLY A N 1
ATOM 591 C CA . GLY A 1 78 ? 27.057 9.829 -22.291 1.00 96.88 78 GLY A CA 1
ATOM 592 C C . GLY A 1 78 ? 26.033 10.963 -22.303 1.00 96.88 78 GLY A C 1
ATOM 593 O O . GLY A 1 78 ? 26.156 11.901 -21.514 1.00 96.88 78 GLY A O 1
ATOM 594 N N . ASN A 1 79 ? 25.007 10.841 -23.142 1.00 97.56 79 ASN A N 1
ATOM 595 C CA . ASN A 1 79 ? 23.967 11.832 -23.344 1.00 97.56 79 ASN A CA 1
ATOM 596 C C . ASN A 1 79 ? 22.583 11.165 -23.484 1.00 97.56 79 ASN A C 1
ATOM 598 O O . ASN A 1 79 ? 22.033 10.748 -22.462 1.00 97.56 79 ASN A O 1
ATOM 602 N N . ASN A 1 80 ? 22.001 11.077 -24.688 1.00 98.25 80 ASN A N 1
ATOM 603 C CA . ASN A 1 80 ? 20.599 10.695 -24.895 1.00 98.25 80 ASN A CA 1
ATOM 604 C C . ASN A 1 80 ? 20.410 9.288 -25.492 1.00 98.25 80 ASN A C 1
ATOM 606 O O . ASN A 1 80 ? 21.277 8.754 -26.180 1.00 98.25 80 ASN A O 1
ATOM 610 N N . ALA A 1 81 ? 19.219 8.726 -25.282 1.00 98.50 81 ALA A N 1
ATOM 611 C CA . ALA A 1 81 ? 18.699 7.583 -26.026 1.00 98.50 81 ALA A CA 1
ATOM 612 C C . ALA A 1 81 ? 17.390 7.959 -26.730 1.00 98.50 81 ALA A C 1
ATOM 614 O O . ALA A 1 81 ? 16.465 8.463 -26.093 1.00 98.50 81 ALA A O 1
ATOM 615 N N . GLU A 1 82 ? 17.270 7.663 -28.017 1.00 98.56 82 GLU A N 1
ATOM 616 C CA . GLU A 1 82 ? 16.031 7.827 -28.770 1.00 98.56 82 GLU A CA 1
ATOM 617 C C . GLU A 1 82 ? 15.633 6.504 -29.429 1.00 98.56 82 GLU A C 1
ATOM 619 O O . GLU A 1 82 ? 16.408 5.899 -30.167 1.00 98.56 82 GLU A O 1
ATOM 624 N N . VAL A 1 83 ? 14.409 6.044 -29.170 1.00 98.56 83 VAL A N 1
ATOM 625 C CA . VAL A 1 83 ? 13.859 4.804 -29.730 1.00 98.56 83 VAL A CA 1
ATOM 626 C C . VAL A 1 83 ? 12.629 5.142 -30.564 1.00 98.56 83 VAL A C 1
ATOM 628 O O . VAL A 1 83 ? 11.515 5.212 -30.043 1.00 98.56 83 VAL A O 1
ATOM 631 N N . LYS A 1 84 ? 12.843 5.348 -31.866 1.00 98.44 84 LYS A N 1
ATOM 632 C CA . LYS A 1 84 ? 11.794 5.482 -32.889 1.00 98.44 84 LYS A CA 1
ATOM 633 C C . LYS A 1 84 ? 11.426 4.129 -33.519 1.00 98.44 84 LYS A C 1
ATOM 635 O O . LYS A 1 84 ? 10.284 3.916 -33.907 1.00 98.44 84 LYS A O 1
ATOM 640 N N . GLY A 1 85 ? 12.391 3.208 -33.597 1.00 98.31 85 GLY A N 1
ATOM 641 C CA . GLY A 1 85 ? 12.198 1.813 -34.004 1.00 98.31 85 GLY A CA 1
ATOM 642 C C . GLY A 1 85 ? 11.859 0.891 -32.829 1.00 98.31 85 GLY A C 1
ATOM 643 O O . GLY A 1 85 ? 10.981 1.192 -32.021 1.00 98.31 85 GLY A O 1
ATOM 644 N N . GLU A 1 86 ? 12.557 -0.241 -32.726 1.00 98.56 86 GLU A N 1
ATOM 645 C CA . GLU A 1 86 ? 12.375 -1.217 -31.645 1.00 98.56 86 GLU A CA 1
ATOM 646 C C . GLU A 1 86 ? 13.640 -1.363 -30.794 1.00 98.56 86 GLU A C 1
ATOM 648 O O . GLU A 1 86 ? 14.725 -1.583 -31.326 1.00 98.56 86 GLU A O 1
ATOM 653 N N . LEU A 1 87 ? 13.501 -1.311 -29.470 1.00 98.62 87 LEU A N 1
ATOM 654 C CA . LEU A 1 87 ? 14.545 -1.704 -28.526 1.00 98.62 87 LEU A CA 1
ATOM 655 C C . LEU A 1 87 ? 14.050 -2.860 -27.660 1.00 98.62 87 LEU A C 1
ATOM 657 O O . LEU A 1 87 ? 13.126 -2.694 -26.871 1.00 98.62 87 LEU A O 1
ATOM 661 N N . ASN A 1 88 ? 14.685 -4.019 -27.773 1.00 98.50 88 ASN A N 1
ATOM 662 C CA . ASN A 1 88 ? 14.390 -5.186 -26.954 1.00 98.50 88 ASN A CA 1
ATOM 663 C C . ASN A 1 88 ? 15.500 -5.392 -25.920 1.00 98.50 88 ASN A C 1
ATOM 665 O O . ASN A 1 88 ? 16.650 -5.623 -26.290 1.00 98.50 88 ASN A O 1
ATOM 669 N N . THR A 1 89 ? 15.173 -5.307 -24.637 1.00 98.50 89 THR A N 1
ATOM 670 C CA . THR A 1 89 ? 16.104 -5.540 -23.536 1.00 98.50 89 THR A CA 1
ATOM 671 C C . THR A 1 89 ? 15.661 -6.743 -22.714 1.00 98.50 89 THR A C 1
ATOM 673 O O . THR A 1 89 ? 14.492 -6.874 -22.361 1.00 98.50 89 THR A O 1
ATOM 676 N N . LYS A 1 90 ? 16.610 -7.627 -22.406 1.00 98.50 90 LYS A N 1
ATOM 677 C CA . LYS A 1 90 ? 16.411 -8.809 -21.571 1.00 98.50 90 LYS A CA 1
ATOM 678 C C . LYS A 1 90 ? 17.580 -8.977 -20.612 1.00 98.50 90 LYS A C 1
ATOM 680 O O . LYS A 1 90 ? 18.728 -8.994 -21.064 1.00 98.50 90 LYS A O 1
ATOM 685 N N . ASP A 1 91 ? 17.301 -9.085 -19.318 1.00 98.50 91 ASP A N 1
ATOM 686 C CA . ASP A 1 91 ? 18.305 -9.301 -18.265 1.00 98.50 91 ASP A CA 1
ATOM 687 C C . ASP A 1 91 ? 19.476 -8.303 -18.385 1.00 98.50 91 ASP A C 1
ATOM 689 O O . ASP A 1 91 ? 20.646 -8.669 -18.365 1.00 98.50 91 ASP A O 1
ATOM 693 N N . SER A 1 92 ? 19.168 -7.036 -18.664 1.00 98.44 92 SER A N 1
ATOM 694 C CA . SER A 1 92 ? 20.153 -6.034 -19.093 1.00 98.44 92 SER A CA 1
ATOM 695 C C . SER A 1 92 ? 20.092 -4.782 -18.227 1.00 98.44 92 SER A C 1
ATOM 697 O O . SER A 1 92 ? 19.055 -4.479 -17.634 1.00 98.44 92 SER A O 1
ATOM 699 N N . SER A 1 93 ? 21.189 -4.021 -18.204 1.00 98.38 93 SER A N 1
ATOM 700 C CA . SER A 1 93 ? 21.231 -2.698 -17.582 1.00 98.38 93 SER A CA 1
ATOM 701 C C . SER A 1 93 ? 21.453 -1.587 -18.607 1.00 98.38 93 SER A C 1
ATOM 703 O O . SER A 1 93 ? 22.221 -1.740 -19.560 1.00 98.38 93 SER A O 1
ATOM 705 N N . VAL A 1 94 ? 20.762 -0.459 -18.430 1.00 98.62 94 VAL A N 1
ATOM 706 C CA . VAL A 1 94 ? 20.889 0.718 -19.303 1.00 98.62 94 VAL A CA 1
ATOM 707 C C . VAL A 1 94 ? 21.033 1.975 -18.452 1.00 98.62 94 VAL A C 1
ATOM 709 O O . VAL A 1 94 ? 20.160 2.289 -17.649 1.00 98.62 94 VAL A O 1
ATOM 712 N N . ASN A 1 95 ? 22.118 2.718 -18.644 1.00 98.62 95 ASN A N 1
ATOM 713 C CA . ASN A 1 95 ? 22.376 3.982 -17.965 1.00 98.62 95 ASN A CA 1
ATOM 714 C C . ASN A 1 95 ? 22.470 5.119 -18.986 1.00 98.62 95 ASN A C 1
ATOM 716 O O . ASN A 1 95 ? 23.332 5.093 -19.860 1.00 98.62 95 ASN A O 1
ATOM 720 N N . VAL A 1 96 ? 21.606 6.123 -18.863 1.00 98.69 96 VAL A N 1
ATOM 721 C CA . VAL A 1 96 ? 21.511 7.266 -19.776 1.00 98.69 96 VAL A CA 1
ATOM 722 C C . VAL A 1 96 ? 21.765 8.551 -18.996 1.00 98.69 96 VAL A C 1
ATOM 724 O O . VAL A 1 96 ? 20.980 8.936 -18.126 1.00 98.69 96 VAL A O 1
ATOM 727 N N . LYS A 1 97 ? 22.872 9.239 -19.286 1.00 98.38 97 LYS A N 1
ATOM 728 C CA . LYS A 1 97 ? 23.299 10.420 -18.518 1.00 98.38 97 LYS A CA 1
ATOM 729 C C . LYS A 1 97 ? 22.472 11.682 -18.774 1.00 98.38 97 LYS A C 1
ATOM 731 O O . LYS A 1 97 ? 22.655 12.650 -18.037 1.00 98.38 97 LYS A O 1
ATOM 736 N N . ASN A 1 98 ? 21.573 11.693 -19.756 1.00 98.50 98 ASN A N 1
ATOM 737 C CA . ASN A 1 98 ? 20.648 12.797 -19.992 1.00 98.50 98 ASN A CA 1
ATOM 738 C C . ASN A 1 98 ? 19.197 12.298 -20.118 1.00 98.50 98 ASN A C 1
ATOM 740 O O . ASN A 1 98 ? 18.581 12.011 -19.086 1.00 98.50 98 ASN A O 1
ATOM 744 N N . ASN A 1 99 ? 18.649 12.184 -21.333 1.00 98.69 99 ASN A N 1
ATOM 745 C CA . ASN A 1 99 ? 17.243 11.837 -21.562 1.00 98.69 99 ASN A CA 1
ATOM 746 C C . ASN A 1 99 ? 17.078 10.550 -22.369 1.00 98.69 99 ASN A C 1
ATOM 748 O O . ASN A 1 99 ? 17.886 10.246 -23.243 1.00 98.69 99 ASN A O 1
ATOM 752 N N . MET A 1 100 ? 15.980 9.839 -22.125 1.00 98.62 100 MET A N 1
ATOM 753 C CA . MET A 1 100 ? 15.523 8.741 -22.966 1.00 98.62 100 MET A CA 1
ATOM 754 C C . MET A 1 100 ? 14.115 9.019 -23.486 1.00 98.62 100 MET A C 1
ATOM 756 O O . MET A 1 100 ? 13.209 9.283 -22.695 1.00 98.62 100 MET A O 1
ATOM 760 N N . THR A 1 101 ? 13.930 8.908 -24.799 1.00 98.69 101 THR A N 1
ATOM 761 C CA . THR A 1 101 ? 12.646 9.130 -25.473 1.00 98.69 101 THR A CA 1
ATOM 762 C C . THR A 1 101 ? 12.239 7.899 -26.274 1.00 98.69 101 THR A C 1
ATOM 764 O O . THR A 1 101 ? 13.016 7.392 -27.081 1.00 98.69 101 THR A O 1
ATOM 767 N N . ILE A 1 102 ? 11.003 7.438 -26.083 1.00 98.50 102 ILE A N 1
ATOM 768 C CA . ILE A 1 102 ? 10.400 6.322 -26.819 1.00 98.50 102 ILE A CA 1
ATOM 769 C C . ILE A 1 102 ? 9.230 6.859 -27.646 1.00 98.50 102 ILE A C 1
ATOM 771 O O . ILE A 1 102 ? 8.233 7.320 -27.091 1.00 98.50 102 ILE A O 1
ATOM 775 N N . SER A 1 103 ? 9.341 6.774 -28.969 1.00 97.94 103 SER A N 1
ATOM 776 C CA . SER A 1 103 ? 8.255 7.018 -29.934 1.00 97.94 103 SER A CA 1
ATOM 777 C C . SER A 1 103 ? 7.925 5.794 -30.790 1.00 97.94 103 SER A C 1
ATOM 779 O O . SER A 1 103 ? 6.881 5.786 -31.438 1.00 97.94 103 SER A O 1
ATOM 781 N N . GLY A 1 104 ? 8.780 4.769 -30.762 1.00 98.31 104 GLY A N 1
ATOM 782 C CA . GLY A 1 104 ? 8.524 3.430 -31.282 1.00 98.31 104 GLY A CA 1
ATOM 783 C C . GLY A 1 104 ? 8.158 2.454 -30.168 1.00 98.31 104 GLY A C 1
ATOM 784 O O . GLY A 1 104 ? 7.304 2.735 -29.329 1.00 98.31 104 GLY A O 1
ATOM 785 N N . ARG A 1 105 ? 8.819 1.295 -30.123 1.00 98.56 105 ARG A N 1
ATOM 786 C CA . ARG A 1 105 ? 8.551 0.252 -29.124 1.00 98.56 105 ARG A CA 1
ATOM 787 C C . ARG A 1 105 ? 9.790 -0.088 -28.311 1.00 98.56 105 ARG A C 1
ATOM 789 O O . ARG A 1 105 ? 10.847 -0.377 -28.861 1.00 98.56 105 ARG A O 1
ATOM 796 N N . MET A 1 106 ? 9.626 -0.161 -26.999 1.00 98.56 106 MET A N 1
ATOM 797 C CA . MET A 1 106 ? 10.590 -0.767 -26.099 1.00 98.56 106 MET A CA 1
ATOM 798 C C . MET A 1 106 ? 9.983 -2.012 -25.453 1.00 98.56 106 MET A C 1
ATOM 800 O O . MET A 1 106 ? 8.928 -1.939 -24.830 1.00 98.56 106 MET A O 1
ATOM 804 N N . MET A 1 107 ? 10.648 -3.152 -25.599 1.00 98.50 107 MET A N 1
ATOM 805 C CA . MET A 1 107 ? 10.336 -4.379 -24.873 1.00 98.50 107 MET A CA 1
ATOM 806 C C . MET A 1 107 ? 11.365 -4.537 -23.763 1.00 98.50 107 MET A C 1
ATOM 808 O O . MET A 1 107 ? 12.556 -4.548 -24.055 1.00 98.50 107 MET A O 1
ATOM 812 N N . ALA A 1 108 ? 10.917 -4.635 -22.517 1.00 98.44 108 ALA A N 1
ATOM 813 C CA . ALA A 1 108 ? 11.781 -4.711 -21.350 1.00 98.44 108 ALA A CA 1
ATOM 814 C C . ALA A 1 108 ? 11.469 -5.974 -20.543 1.00 98.44 108 ALA A C 1
ATOM 816 O O . ALA A 1 108 ? 10.365 -6.139 -20.031 1.00 98.44 108 ALA A O 1
ATOM 817 N N . GLU A 1 109 ? 12.434 -6.879 -20.438 1.00 98.50 109 GLU A N 1
ATOM 818 C CA . GLU A 1 109 ? 12.374 -8.082 -19.609 1.00 98.50 109 GLU A CA 1
ATOM 819 C C . GLU A 1 109 ? 13.506 -8.025 -18.584 1.00 98.50 109 GLU A C 1
ATOM 821 O O . GLU A 1 109 ? 14.674 -7.961 -18.963 1.00 98.50 109 GLU A O 1
ATOM 826 N N . ASN A 1 110 ? 13.179 -8.018 -17.288 1.00 98.19 110 ASN A N 1
ATOM 827 C CA . ASN A 1 110 ? 14.177 -7.935 -16.207 1.00 98.19 110 ASN A CA 1
ATOM 828 C C . ASN A 1 110 ? 15.199 -6.794 -16.401 1.00 98.19 110 ASN A C 1
ATOM 830 O O . ASN A 1 110 ? 16.396 -6.944 -16.152 1.00 98.19 110 ASN A O 1
ATOM 834 N N . LEU A 1 111 ? 14.737 -5.661 -16.931 1.00 98.50 111 LEU A N 1
ATOM 835 C CA . LEU A 1 111 ? 15.578 -4.507 -17.218 1.00 98.50 111 LEU A CA 1
ATOM 836 C C . LEU A 1 111 ? 15.793 -3.679 -15.951 1.00 98.50 111 LEU A C 1
ATOM 838 O O . LEU A 1 111 ? 14.832 -3.331 -15.266 1.00 98.50 111 LEU A O 1
ATOM 842 N N . VAL A 1 112 ? 17.033 -3.250 -15.727 1.00 98.62 112 VAL A N 1
ATOM 843 C CA . VAL A 1 112 ? 17.354 -2.172 -14.784 1.00 98.62 112 VAL A CA 1
ATOM 844 C C . VAL A 1 112 ? 17.827 -0.954 -15.565 1.00 98.62 112 VAL A C 1
ATOM 846 O O . VAL A 1 112 ? 18.867 -0.983 -16.221 1.00 98.62 112 VAL A O 1
ATOM 849 N N . MET A 1 113 ? 17.068 0.132 -15.505 1.00 98.69 113 MET A N 1
ATOM 850 C CA . MET A 1 113 ? 17.360 1.349 -16.250 1.00 98.69 113 MET A CA 1
ATOM 851 C C . MET A 1 113 ? 17.480 2.560 -15.332 1.00 98.69 113 MET A C 1
ATOM 853 O O . MET A 1 113 ? 16.625 2.789 -14.480 1.00 98.69 113 MET A O 1
ATOM 857 N N . SER A 1 114 ? 18.506 3.376 -15.564 1.00 98.62 114 SER A N 1
ATOM 858 C CA . SER A 1 114 ? 18.695 4.673 -14.918 1.00 98.62 114 SER A CA 1
ATOM 859 C C . SER A 1 114 ? 18.824 5.764 -15.978 1.00 98.62 114 SER A C 1
ATOM 861 O O . SER A 1 114 ? 19.653 5.665 -16.879 1.00 98.62 114 SER A O 1
ATOM 863 N N . VAL A 1 115 ? 17.999 6.805 -15.886 1.00 98.75 115 VAL A N 1
ATOM 864 C CA . VAL A 1 115 ? 18.000 7.953 -16.801 1.00 98.75 115 VAL A CA 1
ATOM 865 C C . VAL A 1 115 ? 18.111 9.231 -15.988 1.00 98.75 115 VAL A C 1
ATOM 867 O O . VAL A 1 115 ? 17.177 9.609 -15.284 1.00 98.75 115 VAL A O 1
ATOM 870 N N . LYS A 1 116 ? 19.243 9.930 -16.076 1.00 98.50 116 LYS A N 1
ATOM 871 C CA . LYS A 1 116 ? 19.578 11.029 -15.157 1.00 98.50 116 LYS A CA 1
ATOM 872 C C . LYS A 1 116 ? 18.512 12.127 -15.102 1.00 98.50 116 LYS A C 1
ATOM 874 O O . LYS A 1 116 ? 18.220 12.619 -14.012 1.00 98.50 116 LYS A O 1
ATOM 879 N N . ASN A 1 117 ? 17.967 12.535 -16.250 1.00 98.25 117 ASN A N 1
ATOM 880 C CA . ASN A 1 117 ? 17.106 13.712 -16.335 1.00 98.25 117 ASN A CA 1
ATOM 881 C C . ASN A 1 117 ? 15.643 13.379 -16.656 1.00 98.25 117 ASN A C 1
ATOM 883 O O . ASN A 1 117 ? 14.777 13.634 -15.818 1.00 98.25 117 ASN A O 1
ATOM 887 N N . SER A 1 118 ? 15.342 12.817 -17.830 1.00 98.50 118 SER A N 1
ATOM 888 C CA . SER A 1 118 ? 13.954 12.485 -18.175 1.00 98.50 118 SER A CA 1
ATOM 889 C C . SER A 1 118 ? 13.801 11.195 -18.970 1.00 98.50 118 SER A C 1
ATOM 891 O O . SER A 1 118 ? 14.534 10.955 -19.926 1.00 98.50 118 SER A O 1
ATOM 893 N N . PHE A 1 119 ? 12.813 10.388 -18.586 1.00 98.81 119 PHE A N 1
ATOM 894 C CA . PHE A 1 119 ? 12.334 9.239 -19.346 1.00 98.81 119 PHE A CA 1
ATOM 895 C C . PHE A 1 119 ? 10.941 9.552 -19.902 1.00 98.81 119 PHE A C 1
ATOM 897 O O . PHE A 1 119 ? 9.995 9.779 -19.145 1.00 98.81 119 PHE A O 1
ATOM 904 N N . THR A 1 120 ? 10.818 9.590 -21.225 1.00 98.69 120 THR A N 1
ATOM 905 C CA . THR A 1 120 ? 9.605 10.034 -21.914 1.00 98.69 120 THR A CA 1
ATOM 906 C C . THR A 1 120 ? 9.090 8.957 -22.857 1.00 98.69 120 THR A C 1
ATOM 908 O O . THR A 1 120 ? 9.794 8.525 -23.766 1.00 98.69 120 THR A O 1
ATOM 911 N N . ILE A 1 121 ? 7.828 8.573 -22.687 1.00 98.62 121 ILE A N 1
ATOM 912 C CA . ILE A 1 121 ? 7.071 7.769 -23.648 1.00 98.62 121 ILE A CA 1
ATOM 913 C C . ILE A 1 121 ? 6.140 8.731 -24.386 1.00 98.62 121 ILE A C 1
ATOM 915 O O . ILE A 1 121 ? 5.199 9.259 -23.793 1.00 98.62 121 ILE A O 1
ATOM 919 N N . LEU A 1 122 ? 6.408 8.989 -25.665 1.00 98.00 122 LEU A N 1
ATOM 920 C CA . LEU A 1 122 ? 5.565 9.837 -26.514 1.00 98.00 122 LEU A CA 1
ATOM 921 C C . LEU A 1 122 ? 4.265 9.119 -26.894 1.00 98.00 122 LEU A C 1
ATOM 923 O O . LEU A 1 122 ? 4.126 7.927 -26.652 1.00 98.00 122 LEU A O 1
ATOM 927 N N . SER A 1 123 ? 3.305 9.831 -27.485 1.00 96.38 123 SER A N 1
ATOM 928 C CA . SER A 1 123 ? 1.964 9.304 -27.798 1.00 96.38 123 SER A CA 1
ATOM 929 C C . SER A 1 123 ? 1.960 8.056 -28.688 1.00 96.38 123 SER A C 1
ATOM 931 O O . SER A 1 123 ? 1.112 7.188 -28.510 1.00 96.38 123 SER A O 1
ATOM 933 N N . SER A 1 124 ? 2.916 7.936 -29.612 1.00 95.75 124 SER A N 1
ATOM 934 C CA . SER A 1 124 ? 3.118 6.739 -30.442 1.00 95.75 124 SER A CA 1
ATOM 935 C C . SER A 1 124 ? 3.970 5.658 -29.764 1.00 95.75 124 SER A C 1
ATOM 937 O O . SER A 1 124 ? 4.068 4.542 -30.266 1.00 95.75 124 SER A O 1
ATOM 939 N N . GLY A 1 125 ? 4.607 6.000 -28.643 1.00 98.19 125 GLY A N 1
ATOM 940 C CA . GLY A 1 125 ? 5.544 5.153 -27.925 1.00 98.19 125 GLY A CA 1
ATOM 941 C C . GLY A 1 125 ? 4.854 4.041 -27.142 1.00 98.19 125 GLY A C 1
ATOM 942 O O . GLY A 1 125 ? 3.811 4.249 -26.519 1.00 98.19 125 GLY A O 1
ATOM 943 N N . VAL A 1 126 ? 5.476 2.863 -27.121 1.00 98.50 126 VAL A N 1
ATOM 944 C CA . VAL A 1 126 ? 5.010 1.704 -26.351 1.00 98.50 126 VAL A CA 1
ATOM 945 C C . VAL A 1 126 ? 6.139 1.154 -25.487 1.00 98.50 126 VAL A C 1
ATOM 947 O O . VAL A 1 126 ? 7.193 0.795 -26.007 1.00 98.50 126 VAL A O 1
ATOM 950 N N . LEU A 1 127 ? 5.895 1.019 -24.184 1.00 98.50 127 LEU A N 1
ATOM 951 C CA . LEU A 1 127 ? 6.719 0.244 -23.257 1.00 98.50 127 LEU A CA 1
ATOM 952 C C . LEU A 1 127 ? 5.995 -1.066 -22.917 1.00 98.50 127 LEU A C 1
ATOM 954 O O . LEU A 1 127 ? 4.926 -1.046 -22.316 1.00 98.50 127 LEU A O 1
ATOM 958 N N . ASP A 1 128 ? 6.572 -2.200 -23.300 1.00 98.00 128 ASP A N 1
ATOM 959 C CA . ASP A 1 128 ? 6.065 -3.550 -23.025 1.00 98.00 128 ASP A CA 1
ATOM 960 C C . ASP A 1 128 ? 6.991 -4.233 -22.012 1.00 98.00 128 ASP A C 1
ATOM 962 O O . ASP A 1 128 ? 8.080 -4.690 -22.361 1.00 98.00 128 ASP A O 1
ATOM 966 N N . ALA A 1 129 ? 6.581 -4.234 -20.746 1.00 98.06 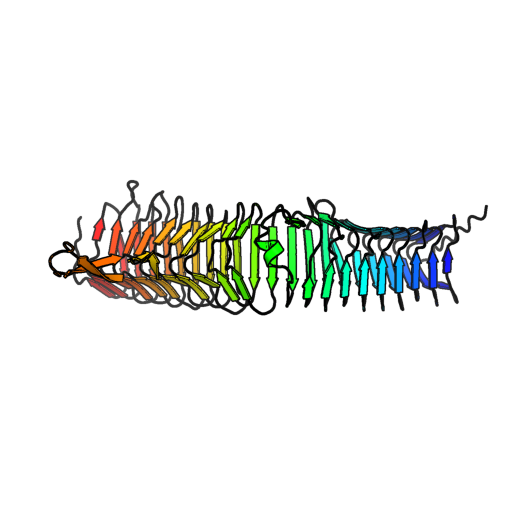129 ALA A N 1
ATOM 967 C CA . ALA A 1 129 ? 7.341 -4.757 -19.623 1.00 98.06 129 ALA A CA 1
ATOM 968 C C . ALA A 1 129 ? 6.937 -6.200 -19.283 1.00 98.06 129 ALA A C 1
ATOM 970 O O . ALA A 1 129 ? 5.758 -6.548 -19.174 1.00 98.06 129 ALA A O 1
ATOM 971 N N . SER A 1 130 ? 7.943 -7.033 -19.052 1.00 97.12 130 SER A N 1
ATOM 972 C CA . SER A 1 130 ? 7.842 -8.422 -18.613 1.00 97.12 130 SER A CA 1
ATOM 973 C C . SER A 1 130 ? 8.894 -8.720 -17.540 1.00 97.12 130 SER A C 1
ATOM 975 O O . SER A 1 130 ? 9.834 -7.939 -17.351 1.00 97.12 130 SER A O 1
ATOM 977 N N . GLY A 1 131 ? 8.720 -9.813 -16.793 1.00 96.81 131 GLY A N 1
ATOM 978 C CA . GLY A 1 131 ? 9.568 -10.100 -15.633 1.00 96.81 131 GLY A CA 1
ATOM 979 C C . GLY A 1 131 ? 9.548 -8.952 -14.614 1.00 96.81 131 GLY A C 1
ATOM 980 O O . GLY A 1 131 ? 8.495 -8.365 -14.369 1.00 96.81 131 GLY A O 1
ATOM 981 N N . ASN A 1 132 ? 10.705 -8.604 -14.049 1.00 97.69 132 ASN A N 1
ATOM 982 C CA . ASN A 1 132 ? 10.854 -7.523 -13.067 1.00 97.69 132 ASN A CA 1
ATOM 983 C C . ASN A 1 132 ? 11.642 -6.343 -13.652 1.00 97.69 132 ASN A C 1
ATOM 985 O O . ASN A 1 132 ? 12.868 -6.316 -13.593 1.00 97.69 132 ASN A O 1
ATOM 989 N N . THR A 1 133 ? 10.941 -5.364 -14.224 1.00 98.56 133 THR A N 1
ATOM 990 C CA . THR A 1 133 ? 11.560 -4.186 -14.850 1.00 98.56 133 THR A CA 1
ATOM 991 C C . THR A 1 133 ? 11.519 -2.975 -13.920 1.00 98.56 133 THR A C 1
ATOM 993 O O . THR A 1 133 ? 10.451 -2.597 -13.439 1.00 98.56 133 THR A O 1
ATOM 996 N N . THR A 1 134 ? 12.667 -2.318 -13.742 1.00 98.62 134 THR A N 1
ATOM 997 C CA . THR A 1 134 ? 12.822 -1.086 -12.959 1.00 98.62 134 THR A CA 1
ATOM 998 C C . THR A 1 134 ? 13.391 0.030 -13.826 1.00 98.62 134 THR A C 1
ATOM 1000 O O . THR A 1 134 ? 14.439 -0.128 -14.452 1.00 98.62 134 THR A O 1
ATOM 1003 N N . ILE A 1 135 ? 12.718 1.179 -13.832 1.00 98.69 135 ILE A N 1
ATOM 1004 C CA . ILE A 1 135 ? 13.145 2.396 -14.523 1.00 98.69 135 ILE A CA 1
ATOM 1005 C C . ILE A 1 135 ? 13.215 3.523 -13.500 1.00 98.69 135 ILE A C 1
ATOM 1007 O O . ILE A 1 135 ? 12.208 3.898 -12.902 1.00 98.69 135 ILE A O 1
ATOM 1011 N N . GLU A 1 136 ? 14.401 4.087 -13.315 1.00 98.69 136 GLU A N 1
ATOM 1012 C CA . GLU A 1 136 ? 14.629 5.224 -12.433 1.00 98.69 136 GLU A CA 1
ATOM 1013 C C . GLU A 1 136 ? 14.971 6.465 -13.257 1.00 98.69 136 GLU A C 1
ATOM 1015 O O . GLU A 1 136 ? 15.862 6.441 -14.105 1.00 98.69 136 GLU A O 1
ATOM 1020 N N . SER A 1 137 ? 14.282 7.575 -13.003 1.00 98.69 137 SER A N 1
ATOM 1021 C CA . SER A 1 137 ? 14.607 8.860 -13.613 1.00 98.69 137 SER A CA 1
ATOM 1022 C C . SER A 1 137 ? 14.312 10.027 -12.683 1.00 98.69 137 SER A C 1
ATOM 1024 O O . SER A 1 137 ? 13.619 9.875 -11.682 1.00 98.69 137 SER A O 1
ATOM 1026 N N . ARG A 1 138 ? 14.829 11.223 -12.981 1.00 98.44 138 ARG A N 1
ATOM 1027 C CA . ARG A 1 138 ? 14.389 12.428 -12.265 1.00 98.44 138 ARG A CA 1
ATOM 1028 C C . ARG A 1 138 ? 12.941 12.768 -12.624 1.00 98.44 138 ARG A C 1
ATOM 1030 O O . ARG A 1 138 ? 12.161 13.062 -11.722 1.00 98.44 138 ARG A O 1
ATOM 1037 N N . LYS A 1 139 ? 12.575 12.709 -13.906 1.00 98.56 139 LYS A N 1
ATOM 1038 C CA . LYS A 1 139 ? 11.210 12.955 -14.392 1.00 98.56 139 LYS A CA 1
ATOM 1039 C C . LYS A 1 139 ? 10.755 11.827 -15.310 1.00 98.56 139 LYS A C 1
ATOM 1041 O O . LYS A 1 139 ? 11.523 11.386 -16.161 1.00 98.56 139 LYS A O 1
ATOM 1046 N N . VAL A 1 140 ? 9.500 11.413 -15.184 1.00 98.62 140 VAL A N 1
ATOM 1047 C CA . VAL A 1 140 ? 8.861 10.470 -16.106 1.00 98.62 140 VAL A CA 1
ATOM 1048 C C . VAL A 1 140 ? 7.648 11.135 -16.746 1.00 98.62 140 VAL A C 1
ATOM 1050 O O . VAL A 1 140 ? 6.788 11.659 -16.040 1.00 98.62 140 VAL A O 1
ATOM 1053 N N . SER A 1 141 ? 7.582 11.114 -18.078 1.00 98.00 141 SER A N 1
ATOM 1054 C CA . SER A 1 141 ? 6.423 11.574 -18.848 1.00 98.00 141 SER A CA 1
ATOM 1055 C C . SER A 1 141 ? 5.851 10.419 -19.666 1.00 98.00 141 SER A C 1
ATOM 1057 O O . SER A 1 141 ? 6.543 9.825 -20.491 1.00 98.00 141 SER A O 1
ATOM 1059 N N . HIS A 1 142 ? 4.587 10.088 -19.425 1.00 97.38 142 HIS A N 1
ATOM 1060 C CA . HIS A 1 142 ? 3.883 8.974 -20.046 1.00 97.38 142 HIS A CA 1
ATOM 1061 C C . HIS A 1 142 ? 2.707 9.481 -20.889 1.00 97.38 142 HIS A C 1
ATOM 1063 O O . HIS A 1 142 ? 1.627 9.771 -20.379 1.00 97.38 142 HIS A O 1
ATOM 1069 N N . ASN A 1 143 ? 2.911 9.570 -22.201 1.00 97.25 143 ASN A N 1
ATOM 1070 C CA . ASN A 1 143 ? 1.896 10.027 -23.152 1.00 97.25 143 ASN A CA 1
ATOM 1071 C C . ASN A 1 143 ? 1.392 8.912 -24.080 1.00 97.25 143 ASN A C 1
ATOM 1073 O O . ASN A 1 143 ? 0.338 9.088 -24.685 1.00 97.25 143 ASN A O 1
ATOM 1077 N N . GLY A 1 144 ? 2.141 7.811 -24.202 1.00 96.69 144 GLY A N 1
ATOM 1078 C CA . GLY A 1 144 ? 1.822 6.657 -25.048 1.00 96.69 144 GLY A CA 1
ATOM 1079 C C . GLY A 1 144 ? 1.207 5.494 -24.279 1.00 96.69 144 GLY A C 1
ATOM 1080 O O . GLY A 1 144 ? 0.286 5.687 -23.488 1.00 96.69 144 GLY A O 1
ATOM 1081 N N . ALA A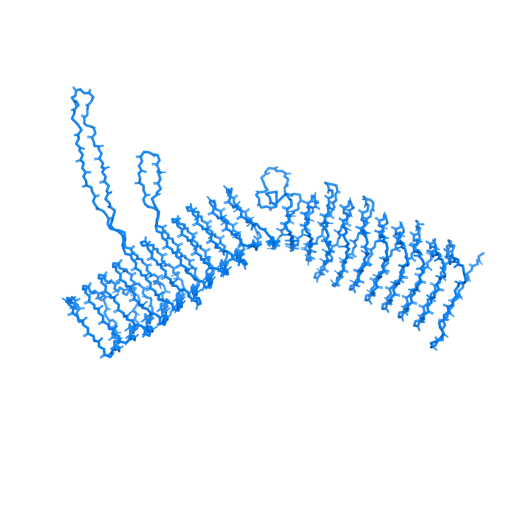 1 145 ? 1.701 4.280 -24.525 1.00 97.69 145 ALA A N 1
ATOM 1082 C CA . ALA A 1 145 ? 1.191 3.063 -23.903 1.00 97.69 145 ALA A CA 1
ATOM 1083 C C . ALA A 1 145 ? 2.236 2.351 -23.035 1.00 97.69 145 ALA A C 1
ATOM 1085 O O . ALA A 1 145 ? 3.365 2.106 -23.456 1.00 97.69 145 ALA A O 1
ATOM 1086 N N . ILE A 1 146 ? 1.806 1.926 -21.852 1.00 98.25 146 ILE A N 1
ATOM 1087 C CA . ILE A 1 146 ? 2.493 0.974 -20.985 1.00 98.25 146 ILE A CA 1
ATOM 1088 C C . ILE A 1 146 ? 1.682 -0.319 -20.958 1.00 98.25 146 ILE A C 1
ATOM 1090 O O . ILE A 1 146 ? 0.503 -0.332 -20.590 1.00 98.25 146 ILE A O 1
ATOM 1094 N N . HIS A 1 147 ? 2.330 -1.419 -21.318 1.00 97.69 147 HIS A N 1
ATOM 1095 C CA . HIS A 1 147 ? 1.810 -2.772 -21.207 1.00 97.69 147 HIS A CA 1
ATOM 1096 C C . HIS A 1 147 ? 2.685 -3.564 -20.234 1.00 97.69 147 HIS A C 1
ATOM 1098 O O . HIS A 1 147 ? 3.896 -3.619 -20.400 1.00 97.69 147 HIS A O 1
ATOM 1104 N N . VAL A 1 148 ? 2.079 -4.190 -19.231 1.00 98.00 148 VAL A N 1
ATOM 1105 C CA . VAL A 1 148 ? 2.743 -5.094 -18.290 1.00 98.00 148 VAL A CA 1
ATOM 1106 C C . VAL A 1 148 ? 2.161 -6.484 -18.478 1.00 98.00 148 VAL A C 1
ATOM 1108 O O . VAL A 1 148 ? 0.944 -6.679 -18.389 1.00 98.00 148 VAL A O 1
ATOM 1111 N N . ARG A 1 149 ? 3.030 -7.442 -18.797 1.00 95.69 149 ARG A N 1
ATOM 1112 C CA . ARG A 1 149 ? 2.637 -8.827 -19.063 1.00 95.69 149 ARG A CA 1
ATOM 1113 C C . ARG A 1 149 ? 2.200 -9.551 -17.791 1.00 95.69 149 ARG A C 1
ATOM 1115 O O . ARG A 1 149 ? 2.340 -9.050 -16.677 1.00 95.69 149 ARG A O 1
ATOM 1122 N N . LYS A 1 150 ? 1.649 -10.745 -17.992 1.00 94.19 150 LYS A N 1
ATOM 1123 C CA . LYS A 1 150 ? 1.255 -11.654 -16.920 1.00 94.19 150 LYS A CA 1
ATOM 1124 C C . LYS A 1 150 ? 2.404 -11.891 -15.941 1.00 94.19 150 LYS A C 1
ATOM 1126 O O . LYS A 1 150 ? 3.532 -12.113 -16.374 1.00 94.19 150 LYS A O 1
ATOM 1131 N N . ASP A 1 151 ? 2.087 -11.810 -14.650 1.00 92.94 151 ASP A N 1
ATOM 1132 C CA . ASP A 1 151 ? 2.993 -12.028 -13.516 1.00 92.94 151 ASP A CA 1
ATOM 1133 C C . ASP A 1 151 ? 4.238 -11.118 -13.509 1.00 92.94 151 ASP A C 1
ATOM 1135 O O . ASP A 1 151 ? 5.169 -11.324 -12.733 1.00 92.94 151 ASP A O 1
ATOM 1139 N N . ALA A 1 152 ? 4.248 -10.074 -14.345 1.00 97.25 152 ALA A N 1
ATOM 1140 C CA . ALA A 1 152 ? 5.332 -9.111 -14.423 1.00 97.25 152 ALA A CA 1
ATOM 1141 C C . ALA A 1 152 ? 5.107 -7.924 -13.480 1.00 97.25 152 ALA A C 1
ATOM 1143 O O . ALA A 1 152 ? 3.974 -7.537 -13.174 1.00 97.25 152 ALA A O 1
ATOM 1144 N N . THR A 1 153 ? 6.211 -7.304 -13.074 1.00 97.81 153 THR A N 1
ATOM 1145 C CA . THR A 1 153 ? 6.227 -6.063 -12.303 1.00 97.81 153 THR A CA 1
ATOM 1146 C C . THR A 1 153 ? 6.981 -4.987 -13.073 1.00 97.81 153 THR A C 1
ATOM 1148 O O . THR A 1 153 ? 8.136 -5.178 -13.456 1.00 97.81 153 THR A O 1
ATOM 1151 N N . LEU A 1 154 ? 6.342 -3.831 -13.250 1.00 98.56 154 LEU A N 1
ATOM 1152 C CA . LEU A 1 154 ? 6.990 -2.599 -13.689 1.00 98.56 154 LEU A CA 1
ATOM 1153 C C . LEU A 1 154 ? 7.092 -1.630 -12.509 1.00 98.56 154 LEU A C 1
ATOM 1155 O O . LEU A 1 154 ? 6.075 -1.253 -11.925 1.00 98.56 154 LEU A O 1
ATOM 1159 N N . GLN A 1 155 ? 8.312 -1.206 -12.187 1.00 98.56 155 GLN A N 1
ATOM 1160 C CA . GLN A 1 155 ? 8.593 -0.170 -11.198 1.00 98.56 155 GLN A CA 1
ATOM 1161 C C . GLN A 1 155 ? 9.149 1.067 -11.900 1.00 98.56 155 GLN A C 1
ATOM 1163 O O . GLN A 1 155 ? 10.176 0.996 -12.573 1.00 98.56 155 GLN A O 1
ATOM 1168 N N . MET A 1 156 ? 8.484 2.207 -11.739 1.00 98.44 156 MET A N 1
ATOM 1169 C CA . MET A 1 156 ? 8.937 3.493 -12.262 1.00 98.44 156 MET A CA 1
ATOM 1170 C C . MET A 1 156 ? 9.183 4.444 -11.096 1.00 98.44 156 MET A C 1
ATOM 1172 O O . MET A 1 156 ? 8.237 4.872 -10.440 1.00 98.44 156 MET A O 1
ATOM 1176 N N . LYS A 1 157 ? 10.448 4.781 -10.843 1.00 98.31 157 LYS A N 1
ATOM 1177 C CA . LYS A 1 157 ? 10.834 5.724 -9.788 1.00 98.31 157 LYS A CA 1
ATOM 1178 C C . LYS A 1 157 ? 11.240 7.051 -10.406 1.00 98.31 157 LYS A C 1
ATOM 1180 O O . LYS A 1 157 ? 12.331 7.193 -10.955 1.00 98.31 157 LYS A O 1
ATOM 1185 N N . ALA A 1 158 ? 10.350 8.024 -10.328 1.00 97.69 158 ALA A N 1
ATOM 1186 C CA . ALA A 1 158 ? 10.535 9.380 -10.799 1.00 97.69 158 ALA A CA 1
ATOM 1187 C C . ALA A 1 158 ? 10.896 10.302 -9.625 1.00 97.69 158 ALA A C 1
ATOM 1189 O O . ALA A 1 158 ? 10.012 10.839 -8.970 1.00 97.69 158 ALA A O 1
ATOM 1190 N N . LYS A 1 159 ? 12.189 10.527 -9.357 1.00 96.38 159 LYS A N 1
ATOM 1191 C CA . LYS A 1 159 ? 12.659 11.245 -8.151 1.00 96.38 159 LYS A CA 1
ATOM 1192 C C . LYS A 1 159 ? 11.935 12.571 -7.893 1.00 96.38 159 LYS A C 1
ATOM 1194 O O . LYS A 1 159 ? 11.702 12.907 -6.745 1.00 96.38 159 LYS A O 1
ATOM 1199 N N . ALA A 1 160 ? 11.601 13.320 -8.945 1.00 97.56 160 ALA A N 1
ATOM 1200 C CA . ALA A 1 160 ? 10.826 14.552 -8.836 1.00 97.56 160 ALA A CA 1
ATOM 1201 C C . ALA A 1 160 ? 9.356 14.350 -9.221 1.00 97.56 160 ALA A C 1
ATOM 1203 O O . ALA A 1 160 ? 8.467 14.716 -8.459 1.00 97.56 160 ALA A O 1
ATOM 1204 N N . SER A 1 161 ? 9.078 13.817 -10.414 1.00 97.81 161 SER A N 1
ATOM 1205 C CA . SER A 1 161 ? 7.701 13.810 -10.913 1.00 97.81 161 SER A CA 1
ATOM 1206 C C . SER A 1 161 ? 7.402 12.725 -11.938 1.00 97.81 161 SER A C 1
ATOM 1208 O O . SER A 1 161 ? 8.125 12.605 -12.934 1.00 97.81 161 SER A O 1
ATOM 1210 N N . PHE A 1 162 ? 6.287 12.028 -11.748 1.00 98.12 162 PHE A N 1
ATOM 1211 C CA . PHE A 1 162 ? 5.636 11.205 -12.758 1.00 98.12 162 PHE A CA 1
ATOM 1212 C C . PHE A 1 162 ? 4.383 11.923 -13.262 1.00 98.12 162 PHE A C 1
ATOM 1214 O O . PHE A 1 162 ? 3.494 12.229 -12.471 1.00 98.12 162 PHE A O 1
ATOM 1221 N N . PHE A 1 163 ? 4.299 12.143 -14.572 1.00 96.50 163 PHE A N 1
ATOM 1222 C CA . PHE A 1 163 ? 3.104 12.669 -15.223 1.00 96.50 163 PHE A CA 1
ATOM 1223 C C . PHE A 1 163 ? 2.657 11.716 -16.313 1.00 96.50 163 PHE A C 1
ATOM 1225 O O . PHE A 1 163 ? 3.465 11.283 -17.138 1.00 96.50 163 PHE A O 1
ATOM 1232 N N . SER A 1 164 ? 1.359 11.454 -16.373 1.00 94.69 164 SER A N 1
ATOM 1233 C CA . SER A 1 164 ? 0.762 10.805 -17.531 1.00 94.69 164 SER A CA 1
ATOM 1234 C C . SER A 1 164 ? -0.356 11.640 -18.124 1.00 94.69 164 SER A C 1
ATOM 1236 O O . SER A 1 164 ? -1.069 12.347 -17.413 1.00 94.69 164 SER A O 1
ATOM 1238 N N . SER A 1 165 ? -0.489 11.584 -19.446 1.00 90.88 165 SER A N 1
ATOM 1239 C CA . SER A 1 165 ? -1.511 12.351 -20.146 1.00 90.88 165 SER A CA 1
ATOM 1240 C C . SER A 1 165 ? -2.865 11.657 -20.108 1.00 90.88 165 SER A C 1
ATOM 1242 O O . SER A 1 165 ? -2.982 10.445 -19.924 1.00 90.88 165 SER A O 1
ATOM 1244 N N . TYR A 1 166 ? -3.891 12.436 -20.427 1.00 87.81 166 TYR A N 1
ATOM 1245 C CA . TYR A 1 166 ? -5.253 11.965 -20.624 1.00 87.81 166 TYR A CA 1
ATOM 1246 C C . TYR A 1 166 ? -5.376 10.925 -21.772 1.00 87.81 166 TYR A C 1
ATOM 1248 O O . TYR A 1 166 ? -6.300 10.114 -21.799 1.00 87.81 166 TYR A O 1
ATOM 1256 N N . HIS A 1 167 ? -4.448 10.900 -22.723 1.00 88.19 167 HIS A N 1
ATOM 1257 C CA . HIS A 1 167 ? -4.494 9.966 -23.856 1.00 88.19 167 HIS A CA 1
ATOM 1258 C C . HIS A 1 167 ? -3.585 8.749 -23.665 1.00 88.19 167 HIS A C 1
ATOM 1260 O O . HIS A 1 167 ? -3.480 7.914 -24.561 1.00 88.19 167 HIS A O 1
ATOM 1266 N N . SER A 1 168 ? -2.937 8.644 -22.506 1.00 94.06 168 SER A N 1
ATOM 1267 C CA . SER A 1 168 ? -1.993 7.574 -22.218 1.00 94.06 168 SER A CA 1
ATOM 1268 C C . SER A 1 168 ? -2.684 6.296 -21.736 1.00 94.06 168 SER A C 1
ATOM 1270 O O . SER A 1 168 ? -3.743 6.346 -21.107 1.00 94.06 168 SER A O 1
ATOM 1272 N N . ILE A 1 169 ? -2.073 5.142 -22.007 1.00 94.88 169 ILE A N 1
ATOM 1273 C CA . ILE A 1 169 ? -2.632 3.816 -21.711 1.00 94.88 169 ILE A CA 1
ATOM 1274 C C . ILE A 1 169 ? -1.789 3.103 -20.662 1.00 94.88 169 ILE A C 1
ATOM 1276 O O . ILE A 1 169 ? -0.590 2.950 -20.845 1.00 94.88 169 ILE A O 1
ATOM 1280 N N . MET A 1 170 ? -2.413 2.545 -19.629 1.00 95.44 170 MET A N 1
ATOM 1281 C CA . MET A 1 170 ? -1.794 1.560 -18.742 1.00 95.44 170 MET A CA 1
ATOM 1282 C C . MET A 1 170 ? -2.595 0.257 -18.768 1.00 95.44 170 MET A C 1
ATOM 1284 O O . MET A 1 170 ? -3.742 0.191 -18.319 1.00 95.44 170 MET A O 1
ATOM 1288 N N . LYS A 1 171 ? -1.995 -0.813 -19.296 1.00 95.00 171 LYS A N 1
ATOM 1289 C CA . LYS A 1 171 ? -2.571 -2.164 -19.271 1.00 95.00 171 LYS A CA 1
ATOM 1290 C C . LYS A 1 171 ? -1.645 -3.097 -18.514 1.00 95.00 171 LYS A C 1
ATOM 1292 O O . LYS A 1 171 ? -0.491 -3.249 -18.877 1.00 95.00 171 LYS A O 1
ATOM 1297 N N . GLY A 1 172 ? -2.181 -3.774 -17.514 1.00 91.88 172 GLY A N 1
ATOM 1298 C CA . GLY A 1 172 ? -1.473 -4.766 -16.715 1.00 91.88 172 GLY A CA 1
ATOM 1299 C C . GLY A 1 172 ? -2.465 -5.708 -16.058 1.00 91.88 172 GLY A C 1
ATOM 1300 O O . GLY A 1 172 ? -2.454 -5.843 -14.844 1.00 91.88 172 GLY A O 1
ATOM 1301 N N . ARG A 1 173 ? -3.388 -6.294 -16.837 1.00 88.44 173 ARG A N 1
ATOM 1302 C CA . ARG A 1 173 ? -4.528 -7.086 -16.321 1.00 88.44 173 ARG A CA 1
ATOM 1303 C C . ARG A 1 173 ? -4.122 -8.245 -15.410 1.00 88.44 173 ARG A C 1
ATOM 1305 O O . ARG A 1 173 ? -4.931 -8.675 -14.598 1.00 88.44 173 ARG A O 1
ATOM 1312 N N . GLU A 1 174 ? -2.888 -8.711 -15.546 1.00 89.56 174 GLU A N 1
ATOM 1313 C CA . GLU A 1 174 ? -2.311 -9.798 -14.758 1.00 89.56 174 GLU A CA 1
ATOM 1314 C C . GLU A 1 174 ? -0.939 -9.428 -14.163 1.00 89.56 174 GLU A C 1
ATOM 1316 O O . GLU A 1 174 ? -0.215 -10.302 -13.701 1.00 89.56 174 GLU A O 1
ATOM 1321 N N . GLY A 1 175 ? -0.570 -8.144 -14.186 1.00 93.00 175 GLY A N 1
ATOM 1322 C CA . GLY A 1 175 ? 0.726 -7.647 -13.720 1.00 93.00 175 GLY A CA 1
ATOM 1323 C C . GLY A 1 175 ? 0.588 -6.496 -12.724 1.00 93.00 175 GLY A C 1
ATOM 1324 O O . GLY A 1 175 ? -0.505 -5.964 -12.505 1.00 93.00 175 GLY A O 1
ATOM 1325 N N . LYS A 1 176 ? 1.712 -6.100 -12.124 1.00 96.75 176 LYS A N 1
ATOM 1326 C CA . LYS A 1 176 ? 1.793 -4.996 -11.160 1.00 96.75 176 LYS A CA 1
ATOM 1327 C C . LYS A 1 176 ? 2.465 -3.774 -11.779 1.00 96.75 176 LYS A C 1
ATOM 1329 O O . LYS A 1 176 ? 3.538 -3.880 -12.372 1.00 96.75 176 LYS A O 1
ATOM 1334 N N . ILE A 1 177 ? 1.864 -2.605 -11.570 1.00 97.75 177 ILE A N 1
ATOM 1335 C CA . ILE A 1 177 ? 2.477 -1.307 -11.865 1.00 97.75 177 ILE A CA 1
ATOM 1336 C C . ILE A 1 177 ? 2.726 -0.580 -10.545 1.00 97.75 177 ILE A C 1
ATOM 1338 O O . ILE A 1 177 ? 1.807 -0.394 -9.749 1.00 97.75 177 ILE A O 1
ATOM 1342 N N . SER A 1 178 ? 3.973 -0.174 -10.321 1.00 98.06 178 SER A N 1
ATOM 1343 C CA . SER A 1 178 ? 4.396 0.623 -9.172 1.00 98.06 178 SER A CA 1
ATOM 1344 C C . SER A 1 178 ? 5.027 1.918 -9.663 1.00 98.06 178 SER A C 1
ATOM 1346 O O . SER A 1 178 ? 5.987 1.880 -10.432 1.00 98.06 178 SER A O 1
ATOM 1348 N N . ILE A 1 179 ? 4.503 3.054 -9.222 1.00 98.12 179 ILE A N 1
ATOM 1349 C CA . ILE A 1 179 ? 4.983 4.387 -9.587 1.00 98.12 179 ILE A CA 1
ATOM 1350 C C . ILE A 1 179 ? 5.333 5.131 -8.307 1.00 98.12 179 ILE A C 1
ATOM 1352 O O . ILE A 1 179 ? 4.511 5.229 -7.401 1.00 98.12 179 ILE A O 1
ATOM 1356 N N . GLU A 1 180 ? 6.546 5.663 -8.249 1.00 98.12 180 GLU A N 1
ATOM 1357 C CA . GLU A 1 180 ? 7.055 6.432 -7.119 1.00 98.12 180 GLU A CA 1
ATOM 1358 C C . GLU A 1 180 ? 7.576 7.791 -7.591 1.00 98.12 180 GLU A C 1
ATOM 1360 O O . GLU A 1 180 ? 8.253 7.859 -8.615 1.00 98.12 180 GLU A O 1
ATOM 1365 N N . GLY A 1 181 ? 7.314 8.864 -6.846 1.00 97.19 181 GLY A N 1
ATOM 1366 C CA . GLY A 1 181 ? 7.957 10.162 -7.060 1.00 97.19 181 GLY A CA 1
ATOM 1367 C C . GLY A 1 181 ? 7.451 11.260 -6.137 1.00 97.19 181 GLY A C 1
ATOM 1368 O O . GLY A 1 181 ? 6.393 11.102 -5.549 1.00 97.19 181 GLY A O 1
ATOM 1369 N N . SER A 1 182 ? 8.151 12.395 -6.015 1.00 96.94 182 SER A N 1
ATOM 1370 C CA . SER A 1 182 ? 7.648 13.496 -5.170 1.00 96.94 182 SER A CA 1
ATOM 1371 C C . SER A 1 182 ? 6.265 13.977 -5.608 1.00 96.94 182 SER A C 1
ATOM 1373 O O . SER A 1 182 ? 5.390 14.177 -4.775 1.00 96.94 182 SER A O 1
ATOM 1375 N N . THR A 1 183 ? 6.020 14.114 -6.912 1.00 97.19 183 THR A N 1
ATOM 1376 C CA . THR A 1 183 ? 4.668 14.295 -7.463 1.00 97.19 183 THR A CA 1
ATOM 1377 C C . THR A 1 183 ? 4.302 13.134 -8.379 1.00 97.19 183 THR A C 1
ATOM 1379 O O . THR A 1 183 ? 5.054 12.808 -9.296 1.00 97.19 183 THR A O 1
ATOM 1382 N N . VAL A 1 184 ? 3.137 12.532 -8.162 1.00 97.06 184 VAL A N 1
ATOM 1383 C CA . VAL A 1 184 ? 2.591 11.467 -9.006 1.00 97.06 184 VAL A CA 1
ATOM 1384 C C . VAL A 1 184 ? 1.229 11.901 -9.522 1.00 97.06 184 VAL A C 1
ATOM 1386 O O . VAL A 1 184 ? 0.283 12.030 -8.754 1.00 97.06 184 VAL A O 1
ATOM 1389 N N . ASP A 1 185 ? 1.138 12.110 -10.829 1.00 94.12 185 ASP A N 1
ATOM 1390 C CA . ASP A 1 185 ? -0.095 12.456 -11.527 1.00 94.12 185 ASP A CA 1
ATOM 1391 C C . ASP A 1 185 ? -0.392 11.402 -12.598 1.00 94.12 185 ASP A C 1
ATOM 1393 O O . ASP A 1 185 ? 0.307 11.269 -13.618 1.00 94.12 185 ASP A O 1
ATOM 1397 N N . VAL A 1 186 ? -1.422 10.601 -12.333 1.00 91.56 186 VAL A N 1
ATOM 1398 C CA . VAL A 1 186 ? -1.826 9.505 -13.204 1.00 91.56 186 VAL A CA 1
ATOM 1399 C C . VAL A 1 186 ? -3.180 9.838 -13.841 1.00 91.56 186 VAL A C 1
ATOM 1401 O O . VAL A 1 186 ? -4.205 9.834 -13.182 1.00 91.56 186 VAL A O 1
ATOM 1404 N N . ASN A 1 187 ? -3.202 10.094 -15.151 1.00 89.25 187 ASN A N 1
ATOM 1405 C CA . ASN A 1 187 ? -4.416 10.383 -15.929 1.00 89.25 187 ASN A CA 1
ATOM 1406 C C . ASN A 1 187 ? -4.666 9.341 -17.033 1.00 89.25 187 ASN A C 1
ATOM 1408 O O . ASN A 1 187 ? -5.439 9.579 -17.965 1.00 89.25 187 ASN A O 1
ATOM 1412 N N . SER A 1 188 ? -3.992 8.193 -16.955 1.00 89.94 188 SER A N 1
ATOM 1413 C CA . SER A 1 188 ? -4.063 7.134 -17.960 1.00 89.94 188 SER A CA 1
ATOM 1414 C C . SER A 1 188 ? -5.397 6.390 -17.970 1.00 89.94 188 SER A C 1
ATOM 1416 O O . SER A 1 188 ? -6.104 6.313 -16.964 1.00 89.94 188 SER A O 1
ATOM 1418 N N . TYR A 1 189 ? -5.700 5.758 -19.106 1.00 90.38 189 TYR A N 1
ATOM 1419 C CA . TYR A 1 189 ? -6.774 4.779 -19.217 1.00 90.38 189 TYR A CA 1
ATOM 1420 C C . TYR A 1 189 ? -6.263 3.338 -19.265 1.00 90.38 189 TYR A C 1
ATOM 1422 O O . TYR A 1 189 ? -5.148 3.069 -19.702 1.00 90.38 189 TYR A O 1
ATOM 1430 N N . GLY A 1 190 ? -7.106 2.382 -18.885 1.00 91.12 190 GLY A N 1
ATOM 1431 C CA . GLY A 1 190 ? -6.862 0.961 -19.084 1.00 91.12 190 GLY A CA 1
ATOM 1432 C C . GLY A 1 190 ? -7.278 0.100 -17.900 1.00 91.12 190 GLY A C 1
ATOM 1433 O O . GLY A 1 190 ? -8.155 0.455 -17.119 1.00 91.12 190 GLY A O 1
ATOM 1434 N N . ASN A 1 191 ? -6.684 -1.088 -17.822 1.00 91.44 191 ASN A N 1
ATOM 1435 C CA . ASN A 1 191 ? -7.002 -2.086 -16.804 1.00 91.44 191 ASN A CA 1
ATOM 1436 C C . ASN A 1 191 ? -5.702 -2.620 -16.216 1.00 91.44 191 ASN A C 1
ATOM 1438 O O . ASN A 1 191 ? -4.879 -3.163 -16.958 1.00 91.44 191 ASN A O 1
ATOM 1442 N N . VAL A 1 192 ? -5.552 -2.522 -14.905 1.00 93.00 192 VAL A N 1
ATOM 1443 C CA . VAL A 1 192 ? -4.387 -2.997 -14.157 1.00 93.00 192 VAL A CA 1
ATOM 1444 C C . VAL A 1 192 ? -4.848 -3.930 -13.044 1.00 93.00 192 VAL A C 1
ATOM 1446 O O . VAL A 1 192 ? -5.925 -3.744 -12.479 1.00 93.00 192 VAL A O 1
ATOM 1449 N N . ARG A 1 193 ? -4.067 -4.968 -12.749 1.00 95.06 193 ARG A N 1
ATOM 1450 C CA . ARG A 1 193 ? -4.364 -5.878 -11.645 1.00 95.06 193 ARG A CA 1
ATOM 1451 C C . ARG A 1 193 ? -4.043 -5.191 -10.330 1.00 95.06 193 ARG A C 1
ATOM 1453 O O . ARG A 1 193 ? -4.933 -4.972 -9.514 1.00 95.06 193 ARG A O 1
ATOM 1460 N N . ASP A 1 194 ? -2.783 -4.799 -10.186 1.00 96.38 194 ASP A N 1
ATOM 1461 C CA . ASP A 1 194 ? -2.263 -4.125 -9.005 1.00 96.38 194 ASP A CA 1
ATOM 1462 C C . ASP A 1 194 ? -1.654 -2.783 -9.401 1.00 96.38 194 ASP A C 1
ATOM 1464 O O . ASP A 1 194 ? -0.808 -2.712 -10.299 1.00 96.38 194 ASP A O 1
ATOM 1468 N N . LEU A 1 195 ? -2.074 -1.731 -8.704 1.00 95.50 195 LEU A N 1
ATOM 1469 C CA . LEU A 1 195 ? -1.549 -0.382 -8.862 1.00 95.50 195 LEU A CA 1
ATOM 1470 C C . LEU A 1 195 ? -1.023 0.109 -7.519 1.00 95.50 195 LEU A C 1
ATOM 1472 O O . LEU A 1 195 ? -1.770 0.150 -6.545 1.00 95.50 195 LEU A O 1
ATOM 1476 N N . HIS A 1 196 ? 0.242 0.509 -7.478 1.00 97.44 196 HIS A N 1
ATOM 1477 C CA . HIS A 1 196 ? 0.837 1.176 -6.323 1.00 97.44 196 HIS A CA 1
ATOM 1478 C C . HIS A 1 196 ? 1.355 2.544 -6.746 1.00 97.44 196 HIS A C 1
ATOM 1480 O O . HIS A 1 196 ? 2.222 2.633 -7.612 1.00 97.44 196 HIS A O 1
ATOM 1486 N N . LEU A 1 197 ? 0.805 3.599 -6.152 1.00 97.38 197 LEU A N 1
ATOM 1487 C CA . LEU A 1 197 ? 1.252 4.975 -6.330 1.00 97.38 197 LEU A CA 1
ATOM 1488 C C . LEU A 1 197 ? 1.862 5.461 -5.019 1.00 97.38 197 LEU A C 1
ATOM 1490 O O . LEU A 1 197 ? 1.201 5.402 -3.984 1.00 97.38 197 LEU A O 1
ATOM 1494 N N . LYS A 1 198 ? 3.100 5.946 -5.067 1.00 97.75 198 LYS A N 1
ATOM 1495 C CA . LYS A 1 198 ? 3.826 6.480 -3.917 1.00 97.75 198 LYS A CA 1
ATOM 1496 C C . LYS A 1 198 ? 4.351 7.880 -4.210 1.00 97.75 198 LYS A C 1
ATOM 1498 O O . LYS A 1 198 ? 5.024 8.075 -5.218 1.00 97.75 198 LYS A O 1
ATOM 1503 N N . GLY A 1 199 ? 4.107 8.839 -3.327 1.00 97.19 199 GLY A N 1
ATOM 1504 C CA . GLY A 1 199 ? 4.689 10.166 -3.481 1.00 97.19 199 GLY A CA 1
ATOM 1505 C C . GLY A 1 199 ? 4.388 11.152 -2.373 1.00 97.19 199 GLY A C 1
ATOM 1506 O O . GLY A 1 199 ? 3.636 10.859 -1.455 1.00 97.19 199 GLY A O 1
ATOM 1507 N N . ASP A 1 200 ? 4.967 12.344 -2.455 1.00 95.75 200 ASP A N 1
ATOM 1508 C CA . ASP A 1 200 ? 4.663 13.424 -1.508 1.00 95.75 200 ASP A CA 1
ATOM 1509 C C . ASP A 1 200 ? 3.295 14.036 -1.851 1.00 95.75 200 ASP A C 1
ATOM 1511 O O . ASP A 1 200 ? 2.456 14.270 -0.984 1.00 95.75 200 ASP A O 1
ATOM 1515 N N . ASN A 1 201 ? 3.047 14.215 -3.150 1.00 94.06 201 ASN A N 1
ATOM 1516 C CA . ASN A 1 201 ? 1.801 14.698 -3.720 1.00 94.06 201 ASN A CA 1
ATOM 1517 C C . ASN A 1 201 ? 1.287 13.719 -4.786 1.00 94.06 201 ASN A C 1
ATOM 1519 O O . ASN A 1 201 ? 1.859 13.619 -5.871 1.00 94.06 201 ASN A O 1
ATOM 1523 N N . ILE A 1 202 ? 0.194 13.015 -4.494 1.00 92.94 202 ILE A N 1
ATOM 1524 C CA . ILE A 1 202 ? -0.524 12.210 -5.487 1.00 92.94 202 ILE A CA 1
ATOM 1525 C C . ILE A 1 202 ? -1.697 13.058 -5.986 1.00 92.94 202 ILE A C 1
ATOM 1527 O O . ILE A 1 202 ? -2.609 13.374 -5.220 1.00 92.94 202 ILE A O 1
ATOM 1531 N N . VAL A 1 203 ? -1.653 13.452 -7.254 1.00 86.94 203 VAL A N 1
ATOM 1532 C CA . VAL A 1 203 ? -2.679 14.274 -7.906 1.00 86.94 203 VAL A CA 1
ATOM 1533 C C . VAL A 1 203 ? -3.810 13.372 -8.399 1.00 86.94 203 VAL A C 1
ATOM 1535 O O . VAL A 1 203 ? -3.569 12.242 -8.823 1.00 86.94 203 VAL A O 1
ATOM 1538 N N . GLY A 1 204 ? -5.053 13.853 -8.315 1.00 75.06 204 GLY A N 1
ATOM 1539 C CA . GLY A 1 204 ? -6.221 13.100 -8.783 1.00 75.06 204 GLY A CA 1
ATOM 1540 C C . GLY A 1 204 ? -6.576 11.892 -7.910 1.00 75.06 204 GLY A C 1
ATOM 1541 O O . GLY A 1 204 ? -7.261 10.988 -8.373 1.00 75.06 204 GLY A O 1
ATOM 1542 N N . VAL A 1 205 ? -6.129 11.853 -6.646 1.00 78.50 205 VAL A N 1
ATOM 1543 C CA . VAL A 1 205 ? -6.489 10.791 -5.678 1.00 78.50 205 VAL A CA 1
ATOM 1544 C C . VAL A 1 205 ? -7.997 10.546 -5.647 1.00 78.50 205 VAL A C 1
ATOM 1546 O O . VAL A 1 205 ? -8.423 9.394 -5.615 1.00 78.50 205 VAL A O 1
ATOM 1549 N N . ASP A 1 206 ? -8.795 11.606 -5.727 1.00 76.62 206 ASP A N 1
ATOM 1550 C CA . ASP A 1 206 ? -10.253 11.514 -5.722 1.00 76.62 206 ASP A CA 1
ATOM 1551 C C . ASP A 1 206 ? -10.795 10.737 -6.933 1.00 76.62 206 ASP A C 1
ATOM 1553 O O . ASP A 1 206 ? -11.704 9.922 -6.779 1.00 76.62 206 ASP A O 1
ATOM 1557 N N . ASP A 1 207 ? -10.186 10.889 -8.112 1.00 74.94 207 ASP A N 1
ATOM 1558 C CA . ASP A 1 207 ? -10.557 10.127 -9.311 1.00 74.94 207 ASP A CA 1
ATOM 1559 C C . ASP A 1 207 ? -10.242 8.631 -9.141 1.00 74.94 207 ASP A C 1
ATOM 1561 O O . ASP A 1 207 ? -10.991 7.764 -9.604 1.00 74.94 207 ASP A O 1
ATOM 1565 N N . PHE A 1 208 ? -9.147 8.310 -8.443 1.00 76.19 208 PHE A N 1
ATOM 1566 C CA . PHE A 1 208 ? -8.746 6.931 -8.145 1.00 76.19 208 PHE A CA 1
ATOM 1567 C C . PHE A 1 208 ? -9.610 6.258 -7.086 1.00 76.19 208 PHE A C 1
ATOM 1569 O O . PHE A 1 208 ? -9.867 5.048 -7.176 1.00 76.19 208 PHE A O 1
ATOM 1576 N N . LEU A 1 209 ? -10.005 7.026 -6.074 1.00 77.94 209 LEU A N 1
ATOM 1577 C CA . LEU A 1 209 ? -10.779 6.550 -4.941 1.00 77.94 209 LEU A CA 1
ATOM 1578 C C . LEU A 1 209 ? -12.269 6.507 -5.283 1.00 77.94 209 LEU A C 1
ATOM 1580 O O . LEU A 1 209 ? -12.862 5.432 -5.258 1.00 77.94 209 LEU A O 1
ATOM 1584 N N . TYR A 1 210 ? -12.868 7.639 -5.640 1.00 76.50 210 TYR A N 1
ATOM 1585 C CA . TYR A 1 210 ? -14.324 7.787 -5.669 1.00 76.50 210 TYR A CA 1
ATOM 1586 C C . TYR A 1 210 ? -14.943 7.488 -7.025 1.00 76.50 210 TYR A C 1
ATOM 1588 O O . TYR A 1 210 ? -16.061 6.984 -7.064 1.00 76.50 210 TYR A O 1
ATOM 1596 N N . GLY A 1 211 ? -14.217 7.761 -8.114 1.00 64.44 211 GLY A N 1
ATOM 1597 C CA . GLY A 1 211 ? -14.580 7.420 -9.489 1.00 64.44 211 GLY A CA 1
ATOM 1598 C C . GLY A 1 211 ? -16.087 7.340 -9.763 1.00 64.44 211 GLY A C 1
ATOM 1599 O O . GLY A 1 211 ? -16.571 6.250 -10.080 1.00 64.44 211 GLY A O 1
ATOM 1600 N N . SER A 1 212 ? -16.813 8.453 -9.629 1.00 48.72 212 SER A N 1
ATOM 1601 C CA . SER A 1 212 ? -18.223 8.560 -10.012 1.00 48.72 212 SER A CA 1
ATOM 1602 C C . SER A 1 212 ? -18.357 9.028 -11.469 1.00 48.72 212 SER A C 1
ATOM 1604 O O . SER A 1 212 ? -17.507 9.735 -12.003 1.00 48.72 212 SER A O 1
ATOM 1606 N N . ASP A 1 213 ? -19.408 8.551 -12.138 1.00 42.91 213 ASP A N 1
ATOM 1607 C CA . ASP A 1 213 ? -19.891 8.985 -13.453 1.00 42.91 213 ASP A CA 1
ATOM 1608 C C . ASP A 1 213 ? -18.871 8.995 -14.616 1.00 42.91 213 ASP A C 1
ATOM 1610 O O . ASP A 1 213 ? -18.213 9.975 -14.958 1.00 42.91 213 ASP A O 1
ATOM 1614 N N . LYS A 1 214 ? -18.820 7.861 -15.329 1.00 41.09 214 LYS A N 1
ATOM 1615 C CA . LYS A 1 214 ? -18.221 7.687 -16.673 1.00 41.09 214 LYS A CA 1
ATOM 1616 C C . LYS A 1 214 ? -16.697 7.874 -16.819 1.00 41.09 214 LYS A C 1
ATOM 1618 O O . LYS A 1 214 ? -16.214 7.777 -17.947 1.00 41.09 214 LYS A O 1
ATOM 1623 N N . LYS A 1 215 ? -15.907 8.062 -15.752 1.00 50.81 215 LYS A N 1
ATOM 1624 C CA . LYS A 1 215 ? -14.440 8.246 -15.874 1.00 50.81 215 LYS A CA 1
ATOM 1625 C C . LYS A 1 215 ? -13.571 7.479 -14.865 1.00 50.81 215 LYS A C 1
ATOM 1627 O O . LYS A 1 215 ? -12.502 7.960 -14.504 1.00 50.81 215 LYS A O 1
ATOM 1632 N N . GLN A 1 216 ? -13.904 6.238 -14.495 1.00 60.03 216 GLN A N 1
ATOM 1633 C CA . GLN A 1 216 ? -12.850 5.326 -14.007 1.00 60.03 216 GLN A CA 1
ATOM 1634 C C . GLN A 1 216 ? -11.965 4.916 -15.184 1.00 60.03 216 GLN A C 1
ATOM 1636 O O . GLN A 1 216 ? -12.133 3.861 -15.792 1.00 60.03 216 GLN A O 1
ATOM 1641 N N . ARG A 1 217 ? -11.060 5.815 -15.566 1.00 74.94 217 ARG A N 1
ATOM 1642 C CA . ARG A 1 217 ? -10.206 5.645 -16.742 1.00 74.94 217 ARG A CA 1
ATOM 1643 C C . ARG A 1 217 ? -9.264 4.478 -16.530 1.00 74.94 217 ARG A C 1
ATOM 1645 O O . ARG A 1 217 ? -9.094 3.672 -17.440 1.00 74.94 217 ARG A O 1
ATOM 1652 N N . LEU A 1 218 ? -8.730 4.352 -15.319 1.00 86.12 218 LEU A N 1
ATOM 1653 C CA . LEU A 1 218 ? -7.903 3.235 -14.904 1.00 86.12 218 LEU A CA 1
ATOM 1654 C C . LEU A 1 218 ? -8.687 2.322 -13.957 1.00 86.12 218 LEU A C 1
ATOM 1656 O O . LEU A 1 218 ? -8.917 2.647 -12.792 1.00 86.12 218 LEU A O 1
ATOM 1660 N N . LYS A 1 219 ? -9.099 1.158 -14.461 1.00 88.88 219 LYS A N 1
ATOM 1661 C CA . LYS A 1 219 ? -9.740 0.120 -13.651 1.00 88.88 219 LYS A CA 1
ATOM 1662 C C . LYS A 1 219 ? -8.674 -0.728 -12.965 1.00 88.88 219 LYS A C 1
ATOM 1664 O O . LYS A 1 219 ? -7.806 -1.288 -13.636 1.00 88.88 219 LYS A O 1
ATOM 1669 N N . VAL A 1 220 ? -8.779 -0.864 -11.646 1.00 91.62 220 VAL A N 1
ATOM 1670 C CA . VAL A 1 220 ? -7.911 -1.725 -10.832 1.00 91.62 220 VAL A CA 1
ATOM 1671 C C . VAL A 1 220 ? -8.711 -2.950 -10.393 1.00 91.62 220 VAL A C 1
ATOM 1673 O O . VAL A 1 220 ? -9.745 -2.790 -9.750 1.00 91.62 220 VAL A O 1
ATOM 1676 N N . SER A 1 221 ? -8.287 -4.163 -10.758 1.00 92.69 221 SER A N 1
ATOM 1677 C CA . SER A 1 221 ? -9.070 -5.389 -10.498 1.00 92.69 221 SER A CA 1
ATOM 1678 C C . SER A 1 221 ? -8.679 -6.139 -9.222 1.00 92.69 221 SER A C 1
ATOM 1680 O O . SER A 1 221 ? -9.463 -6.952 -8.722 1.00 92.69 221 SER A O 1
ATOM 1682 N N . ASN A 1 222 ? -7.483 -5.900 -8.677 1.00 95.25 222 ASN A N 1
ATOM 1683 C CA . ASN A 1 222 ? -7.014 -6.600 -7.488 1.00 95.25 222 ASN A CA 1
ATOM 1684 C C . ASN A 1 222 ? -6.720 -5.697 -6.305 1.00 95.25 222 ASN A C 1
ATOM 1686 O O . ASN A 1 222 ? -7.448 -5.803 -5.325 1.00 95.25 222 ASN A O 1
ATOM 1690 N N . ASN A 1 223 ? -5.714 -4.831 -6.383 1.00 95.62 223 ASN A N 1
ATOM 1691 C CA . ASN A 1 223 ? -5.357 -3.964 -5.265 1.00 95.62 223 ASN A CA 1
ATOM 1692 C C . ASN A 1 223 ? -4.925 -2.578 -5.744 1.00 95.62 223 ASN A C 1
ATOM 1694 O O . ASN A 1 223 ? -4.065 -2.463 -6.621 1.00 95.62 223 ASN A O 1
ATOM 1698 N N . ILE A 1 224 ? -5.498 -1.540 -5.137 1.00 95.00 224 ILE A N 1
ATOM 1699 C CA . ILE A 1 224 ? -5.018 -0.166 -5.244 1.00 95.00 224 ILE A CA 1
ATOM 1700 C C . ILE A 1 224 ? -4.305 0.213 -3.946 1.00 95.00 224 ILE A C 1
ATOM 1702 O O . ILE A 1 224 ? -4.890 0.174 -2.866 1.00 95.00 224 ILE A O 1
ATOM 1706 N N . ALA A 1 225 ? -3.029 0.570 -4.057 1.00 97.12 225 ALA A N 1
ATOM 1707 C CA . ALA A 1 225 ? -2.219 1.070 -2.959 1.00 97.12 225 ALA A CA 1
ATOM 1708 C C . ALA A 1 225 ? -1.815 2.519 -3.231 1.00 97.12 225 ALA A C 1
ATOM 1710 O O . ALA A 1 225 ? -1.164 2.802 -4.237 1.00 97.12 225 ALA A O 1
ATOM 1711 N N . LEU A 1 226 ? -2.197 3.426 -2.338 1.00 97.19 226 LEU A N 1
ATOM 1712 C CA . LEU A 1 226 ? -1.811 4.831 -2.374 1.00 97.19 226 LEU A CA 1
ATOM 1713 C C . LEU A 1 226 ? -0.966 5.134 -1.138 1.00 97.19 226 LEU A C 1
ATOM 1715 O O . LEU A 1 226 ? -1.412 4.927 -0.011 1.00 97.19 226 LEU A O 1
ATOM 1719 N N . GLU A 1 227 ? 0.247 5.623 -1.356 1.00 97.81 227 GLU A N 1
ATOM 1720 C CA . GLU A 1 227 ? 1.218 5.916 -0.309 1.00 97.81 227 GLU A CA 1
ATOM 1721 C C . GLU A 1 227 ? 1.661 7.375 -0.388 1.00 97.81 227 GLU A C 1
ATOM 1723 O O . GLU A 1 227 ? 2.387 7.768 -1.299 1.00 97.81 227 GLU A O 1
ATOM 1728 N N . LYS A 1 228 ? 1.220 8.187 0.571 1.00 96.81 228 LYS A N 1
ATOM 1729 C CA . LYS A 1 228 ? 1.703 9.551 0.748 1.00 96.81 228 LYS A CA 1
ATOM 1730 C C . LYS A 1 228 ? 2.871 9.569 1.727 1.00 96.81 228 LYS A C 1
ATOM 1732 O O . LYS A 1 228 ? 2.750 9.054 2.833 1.00 96.81 228 LYS A O 1
ATOM 1737 N N . ASN A 1 229 ? 3.981 10.202 1.358 1.00 95.31 229 ASN A N 1
ATOM 1738 C CA . ASN A 1 229 ? 5.104 10.404 2.283 1.00 95.31 229 ASN A CA 1
ATOM 1739 C C . ASN A 1 229 ? 4.840 11.556 3.267 1.00 95.31 229 ASN A C 1
ATOM 1741 O O . ASN A 1 229 ? 5.374 11.561 4.373 1.00 95.31 229 ASN A O 1
ATOM 1745 N N . VAL A 1 230 ? 4.024 12.536 2.860 1.00 94.56 230 VAL A N 1
ATOM 1746 C CA . VAL A 1 230 ? 3.672 13.729 3.642 1.00 94.56 230 VAL A CA 1
ATOM 1747 C C . VAL A 1 230 ? 2.161 13.978 3.602 1.00 94.56 230 VAL A C 1
ATOM 1749 O O . VAL A 1 230 ? 1.475 13.572 2.666 1.00 94.56 230 VAL A O 1
ATOM 1752 N N . GLY A 1 231 ? 1.635 14.673 4.611 1.00 94.25 231 GLY A N 1
ATOM 1753 C CA . GLY A 1 231 ? 0.218 15.041 4.685 1.00 94.25 231 GLY A CA 1
ATOM 1754 C C . GLY A 1 231 ? -0.714 13.897 5.097 1.00 94.25 231 GLY A C 1
ATOM 1755 O O . GLY A 1 231 ? -0.316 12.962 5.792 1.00 94.25 231 GLY A O 1
ATOM 1756 N N . SER A 1 232 ? -1.981 14.004 4.697 1.00 95.19 232 SER A N 1
ATOM 1757 C CA . SER A 1 232 ? -3.063 13.096 5.090 1.00 95.19 232 SER A CA 1
ATOM 1758 C C . SER A 1 232 ? -3.804 12.487 3.897 1.00 95.19 232 SER A C 1
ATOM 1760 O O . SER A 1 232 ? -3.786 13.004 2.769 1.00 95.19 232 SER A O 1
ATOM 1762 N N . PHE A 1 233 ? -4.495 11.378 4.163 1.00 96.50 233 PHE A N 1
ATOM 1763 C CA . PHE A 1 233 ? -5.686 10.995 3.406 1.00 96.50 233 PHE A CA 1
ATOM 1764 C C . PHE A 1 233 ? -6.933 11.374 4.201 1.00 96.50 233 PHE A C 1
ATOM 1766 O O . PHE A 1 233 ? -7.127 10.868 5.304 1.00 96.50 233 PHE A O 1
ATOM 1773 N N . ASP A 1 234 ? -7.773 12.230 3.619 1.00 95.25 234 ASP A N 1
ATOM 1774 C CA . ASP A 1 234 ? -9.045 12.662 4.197 1.00 95.25 234 ASP A CA 1
ATOM 1775 C C . ASP A 1 234 ? -10.200 12.081 3.372 1.00 95.25 234 ASP A C 1
ATOM 1777 O O . ASP A 1 234 ? -10.507 12.544 2.273 1.00 95.25 234 ASP A O 1
ATOM 1781 N N . ILE A 1 235 ? -10.826 11.025 3.891 1.00 95.44 235 ILE A N 1
ATOM 1782 C CA . ILE A 1 235 ? -11.928 10.316 3.238 1.00 95.44 235 ILE A CA 1
ATOM 1783 C C . ILE A 1 235 ? -13.249 10.948 3.659 1.00 95.44 235 ILE A C 1
ATOM 1785 O O . ILE A 1 235 ? -13.861 10.552 4.651 1.00 95.44 235 ILE A O 1
ATOM 1789 N N . THR A 1 236 ? -13.656 11.970 2.909 1.00 93.31 236 THR A N 1
ATOM 1790 C CA . THR A 1 236 ? -14.871 12.768 3.153 1.00 93.31 236 THR A CA 1
ATOM 1791 C C . THR A 1 236 ? -16.055 12.341 2.284 1.00 93.31 236 THR A C 1
ATOM 1793 O O . THR A 1 236 ? -17.201 12.700 2.563 1.00 93.31 236 THR A O 1
ATOM 1796 N N . GLN A 1 237 ? -15.804 11.525 1.259 1.00 91.38 237 GLN A N 1
ATOM 1797 C CA . GLN A 1 237 ? -16.812 10.958 0.365 1.00 91.38 237 GLN A CA 1
ATOM 1798 C C . GLN A 1 237 ? -16.862 9.437 0.511 1.00 91.38 237 GLN A C 1
ATOM 1800 O O . GLN A 1 237 ? -15.890 8.810 0.930 1.00 91.38 237 GLN A O 1
ATOM 1805 N N . ALA A 1 238 ? -18.010 8.839 0.194 1.00 90.69 238 ALA A N 1
ATOM 1806 C CA . ALA A 1 238 ? -18.160 7.394 0.269 1.00 90.69 238 ALA A CA 1
ATOM 1807 C C . ALA A 1 238 ? -17.266 6.722 -0.783 1.00 90.69 238 ALA A C 1
ATOM 1809 O O . ALA A 1 238 ? -17.364 7.000 -1.977 1.00 90.69 238 ALA A O 1
ATOM 1810 N N . LEU A 1 239 ? -16.408 5.819 -0.329 1.00 91.56 239 LEU A N 1
ATOM 1811 C CA . LEU A 1 239 ? -15.476 5.047 -1.136 1.00 91.56 239 LEU A CA 1
ATOM 1812 C C . LEU A 1 239 ? -15.997 3.614 -1.253 1.00 91.56 239 LEU A C 1
ATOM 1814 O O . LEU A 1 239 ? -16.154 2.936 -0.242 1.00 91.56 239 LEU A O 1
ATOM 1818 N N . SER A 1 240 ? -16.257 3.133 -2.469 1.00 91.12 240 SER A N 1
ATOM 1819 C CA . SER A 1 240 ? -16.693 1.752 -2.711 1.00 91.12 240 SER A CA 1
ATOM 1820 C C . SER A 1 240 ? -15.965 1.149 -3.910 1.00 91.12 240 SER A C 1
ATOM 1822 O O . SER A 1 240 ? -15.970 1.734 -4.996 1.00 91.12 240 SER A O 1
ATOM 1824 N N . ARG A 1 241 ? -15.291 0.006 -3.722 1.00 89.94 241 ARG A N 1
ATOM 1825 C CA . ARG A 1 241 ? -14.493 -0.650 -4.774 1.00 89.94 241 ARG A CA 1
ATOM 1826 C C . ARG A 1 241 ? -14.600 -2.176 -4.732 1.00 89.94 241 ARG A C 1
ATOM 1828 O O . ARG A 1 241 ? -14.603 -2.787 -3.668 1.00 89.94 241 ARG A O 1
ATOM 1835 N N . ASP A 1 242 ? -14.534 -2.800 -5.907 1.00 91.38 242 ASP A N 1
ATOM 1836 C CA . ASP A 1 242 ? -14.444 -4.266 -6.051 1.00 91.38 242 ASP A CA 1
ATOM 1837 C C . ASP A 1 242 ? -13.016 -4.816 -5.846 1.00 91.38 242 ASP A C 1
ATOM 1839 O O . ASP A 1 242 ? -12.770 -6.023 -5.908 1.00 91.38 242 ASP A O 1
ATOM 1843 N N . CYS A 1 243 ? -12.043 -3.929 -5.634 1.00 93.25 243 CYS A N 1
ATOM 1844 C CA . CYS A 1 243 ? -10.641 -4.253 -5.403 1.00 93.25 243 CYS A CA 1
ATOM 1845 C C . CYS A 1 243 ? -10.219 -3.901 -3.974 1.00 93.25 243 CYS A C 1
ATOM 1847 O O . CYS A 1 243 ? -10.909 -3.157 -3.276 1.00 93.25 243 CYS A O 1
ATOM 1849 N N . GLY A 1 244 ? -9.083 -4.445 -3.538 1.00 96.50 244 GLY A N 1
ATOM 1850 C CA . GLY A 1 244 ? -8.476 -4.115 -2.256 1.00 96.50 244 GLY A CA 1
ATOM 1851 C C . GLY A 1 244 ? -8.011 -2.664 -2.232 1.00 96.50 244 GLY A C 1
ATOM 1852 O O . GLY A 1 244 ? -7.560 -2.141 -3.250 1.00 96.50 244 GLY A O 1
ATOM 1853 N N . ILE A 1 245 ? -8.144 -2.023 -1.076 1.00 97.06 245 ILE A N 1
ATOM 1854 C CA . ILE A 1 245 ? -7.793 -0.622 -0.852 1.00 97.06 245 ILE A CA 1
ATOM 1855 C C . ILE A 1 245 ? -6.694 -0.590 0.203 1.00 97.06 245 ILE A C 1
ATOM 1857 O O . ILE A 1 245 ? -6.893 -1.075 1.311 1.00 97.06 245 ILE A O 1
ATOM 1861 N N . SER A 1 246 ? -5.537 -0.020 -0.124 1.00 98.19 246 SER A N 1
ATOM 1862 C CA . SER A 1 246 ? -4.440 0.207 0.820 1.00 98.19 246 SER A CA 1
ATOM 1863 C C . SER A 1 246 ? -4.073 1.688 0.835 1.00 98.19 246 SER A C 1
ATOM 1865 O O . SER A 1 246 ? -3.566 2.206 -0.157 1.00 98.19 246 SER A O 1
ATOM 1867 N N . LEU A 1 247 ? -4.332 2.374 1.945 1.00 98.00 247 LEU A N 1
ATOM 1868 C CA . LEU A 1 247 ? -3.978 3.779 2.145 1.00 98.00 247 LEU A CA 1
ATOM 1869 C C . LEU A 1 247 ? -2.855 3.866 3.172 1.00 98.00 247 LEU A C 1
ATOM 1871 O O . LEU A 1 247 ? -3.005 3.377 4.290 1.00 98.00 247 LEU A O 1
ATOM 1875 N N . ILE A 1 248 ? -1.739 4.480 2.792 1.00 98.56 248 ILE A N 1
ATOM 1876 C CA . ILE A 1 248 ? -0.549 4.633 3.630 1.00 98.56 248 ILE A CA 1
ATOM 1877 C C . ILE A 1 248 ? -0.187 6.119 3.666 1.00 98.56 248 ILE A C 1
ATOM 1879 O O . ILE A 1 248 ? 0.087 6.699 2.623 1.00 98.56 248 ILE A O 1
ATOM 1883 N N . ALA A 1 249 ? -0.204 6.764 4.827 1.00 98.19 249 ALA A N 1
ATOM 1884 C CA . ALA A 1 249 ? 0.137 8.188 4.950 1.00 98.19 249 ALA A CA 1
ATOM 1885 C C . ALA A 1 249 ? 0.603 8.521 6.371 1.00 98.19 249 ALA A C 1
ATOM 1887 O O . ALA A 1 249 ? 0.341 7.732 7.271 1.00 98.19 249 ALA A O 1
ATOM 1888 N N . PRO A 1 250 ? 1.219 9.685 6.634 1.00 98.31 250 PRO A N 1
ATOM 1889 C CA . PRO A 1 250 ? 1.437 10.156 8.001 1.00 98.31 250 PRO A CA 1
ATOM 1890 C C . PRO A 1 250 ? 0.170 10.099 8.852 1.00 98.31 250 PRO A C 1
ATOM 1892 O O . PRO A 1 250 ? 0.203 9.522 9.935 1.00 98.31 250 PRO A O 1
ATOM 1895 N N . MET A 1 251 ? -0.952 10.606 8.329 1.00 98.00 251 MET A N 1
ATOM 1896 C CA . MET A 1 251 ? -2.258 10.644 8.994 1.00 98.00 251 MET A CA 1
ATOM 1897 C C . MET A 1 251 ? -3.369 10.145 8.062 1.00 98.00 251 MET A C 1
ATOM 1899 O O . MET A 1 251 ? -3.342 10.402 6.857 1.00 98.00 251 MET A O 1
ATOM 1903 N N . ILE A 1 252 ? -4.381 9.473 8.616 1.00 98.38 252 ILE A N 1
ATOM 1904 C CA . ILE A 1 252 ? -5.578 9.062 7.868 1.00 98.38 252 ILE A CA 1
ATOM 1905 C C . ILE A 1 252 ? -6.819 9.481 8.653 1.00 98.38 252 ILE A C 1
ATOM 1907 O O . ILE A 1 252 ? -6.996 9.057 9.795 1.00 98.38 252 ILE A O 1
ATOM 1911 N N . ASN A 1 253 ? -7.687 10.276 8.030 1.00 98.19 253 ASN A N 1
ATOM 1912 C CA . ASN A 1 253 ? -8.984 10.668 8.570 1.00 98.19 253 ASN A CA 1
ATOM 1913 C C . ASN A 1 253 ? -10.098 10.086 7.703 1.00 98.19 253 ASN A C 1
ATOM 1915 O O . ASN A 1 253 ? -10.128 10.282 6.492 1.00 98.19 253 ASN A O 1
ATOM 1919 N N . VAL A 1 254 ? -11.040 9.395 8.329 1.00 98.06 254 VAL A N 1
ATOM 1920 C CA . VAL A 1 254 ? -12.189 8.773 7.676 1.00 98.06 254 VAL A CA 1
ATOM 1921 C C . VAL A 1 254 ? -13.452 9.358 8.288 1.00 98.06 254 VAL A C 1
ATOM 1923 O O . VAL A 1 254 ? -13.794 9.055 9.431 1.00 98.06 254 VAL A O 1
ATOM 1926 N N . SER A 1 255 ? -14.122 10.229 7.539 1.00 96.38 255 SER A N 1
ATOM 1927 C CA . SER A 1 255 ? -15.396 10.856 7.918 1.00 96.38 255 SER A CA 1
ATOM 1928 C C . SER A 1 255 ? -16.556 10.442 7.009 1.00 96.38 255 SER A C 1
ATOM 1930 O O . SER A 1 255 ? -17.678 10.920 7.180 1.00 96.38 255 SER A O 1
ATOM 1932 N N . ASN A 1 256 ? -16.299 9.520 6.080 1.00 96.12 256 ASN A N 1
ATOM 1933 C CA . ASN A 1 256 ? -17.306 8.839 5.287 1.00 96.12 256 ASN A CA 1
ATOM 1934 C C . ASN A 1 256 ? -16.942 7.360 5.086 1.00 96.12 256 ASN A C 1
ATOM 1936 O O . ASN A 1 256 ? -15.856 6.907 5.445 1.00 96.12 256 ASN A O 1
ATOM 1940 N N . ASN A 1 257 ? -17.870 6.581 4.542 1.00 96.81 257 ASN A N 1
ATOM 1941 C CA . ASN A 1 257 ? -17.733 5.135 4.498 1.00 96.81 257 ASN A CA 1
ATOM 1942 C C . ASN A 1 257 ? -16.670 4.663 3.495 1.00 96.81 257 ASN A C 1
ATOM 1944 O O . ASN A 1 257 ? -16.555 5.209 2.401 1.00 96.81 257 ASN A O 1
ATOM 1948 N N . ILE A 1 258 ? -15.974 3.582 3.838 1.00 97.50 258 ILE A N 1
ATOM 1949 C CA . ILE A 1 258 ? -15.076 2.819 2.973 1.00 97.50 258 ILE A CA 1
ATOM 1950 C C . ILE A 1 258 ? -15.616 1.395 2.874 1.00 97.50 258 ILE A C 1
ATOM 1952 O O . ILE A 1 258 ? -15.741 0.705 3.883 1.00 97.50 258 ILE A O 1
ATOM 1956 N N . TYR A 1 259 ? -15.882 0.948 1.653 1.00 96.44 259 TYR A N 1
ATOM 1957 C CA . TYR A 1 259 ? -16.311 -0.403 1.327 1.00 96.44 259 TYR A CA 1
ATOM 1958 C C . TYR A 1 259 ? -15.368 -1.011 0.292 1.00 96.44 259 TYR A C 1
ATOM 1960 O O . TYR A 1 259 ? -15.137 -0.436 -0.774 1.00 96.44 259 TYR A O 1
ATOM 1968 N N . SER A 1 260 ? -14.861 -2.206 0.577 1.00 95.94 260 SER A N 1
ATOM 1969 C CA . SER A 1 260 ? -14.140 -3.020 -0.395 1.00 95.94 260 SER A CA 1
ATOM 1970 C C . SER A 1 260 ? -14.718 -4.428 -0.458 1.00 95.94 260 SER A C 1
ATOM 1972 O O . SER A 1 260 ? -14.934 -5.080 0.567 1.00 95.94 260 SER A O 1
ATOM 1974 N N . ALA A 1 261 ? -14.898 -4.944 -1.677 1.00 94.00 261 ALA A N 1
ATOM 1975 C CA . ALA A 1 261 ? -15.197 -6.359 -1.879 1.00 94.00 261 ALA A CA 1
ATOM 1976 C C . ALA A 1 261 ? -14.044 -7.270 -1.410 1.00 94.00 261 ALA A C 1
ATOM 1978 O O . ALA A 1 261 ? -14.297 -8.426 -1.074 1.00 94.00 261 ALA A O 1
ATOM 1979 N N . LYS A 1 262 ? -12.815 -6.737 -1.343 1.00 96.69 262 LYS A N 1
ATOM 1980 C CA . LYS A 1 262 ? -11.585 -7.399 -0.885 1.00 96.69 262 LYS A CA 1
ATOM 1981 C C . LYS A 1 262 ? -11.075 -6.713 0.389 1.00 96.69 262 LYS A C 1
ATOM 1983 O O . LYS A 1 262 ? -11.863 -6.294 1.227 1.00 96.69 262 LYS A O 1
ATOM 1988 N N . ASN A 1 263 ? -9.762 -6.635 0.580 1.00 97.94 263 ASN A N 1
ATOM 1989 C CA . ASN A 1 263 ? -9.162 -6.133 1.812 1.00 97.94 263 ASN A CA 1
ATOM 1990 C C . ASN A 1 263 ? -9.179 -4.600 1.890 1.00 97.94 263 ASN A C 1
ATOM 1992 O O . ASN A 1 263 ? -8.964 -3.926 0.884 1.00 97.94 263 ASN A O 1
ATOM 1996 N N . VAL A 1 264 ? -9.333 -4.063 3.098 1.00 98.56 264 VAL A N 1
ATOM 1997 C CA . VAL A 1 264 ? -9.065 -2.655 3.414 1.00 98.56 264 VAL A CA 1
ATOM 1998 C C . VAL A 1 264 ? -7.871 -2.589 4.359 1.00 98.56 264 VAL A C 1
ATOM 2000 O O . VAL A 1 264 ? -7.881 -3.199 5.423 1.00 98.56 264 VAL A O 1
ATOM 2003 N N . MET A 1 265 ? -6.841 -1.838 3.985 1.00 98.69 265 MET A N 1
ATOM 2004 C CA . MET A 1 265 ? -5.687 -1.541 4.825 1.00 98.69 265 MET A CA 1
ATOM 2005 C C . MET A 1 265 ? -5.550 -0.030 4.979 1.00 98.69 265 MET A C 1
ATOM 2007 O O . MET A 1 265 ? -5.371 0.683 3.993 1.00 98.69 265 MET A O 1
ATOM 2011 N N . LEU A 1 266 ? -5.595 0.451 6.217 1.00 98.75 266 LEU A N 1
ATOM 2012 C CA . LEU A 1 266 ? -5.265 1.826 6.573 1.00 98.75 266 LEU A CA 1
ATOM 2013 C C . LEU A 1 266 ? -3.997 1.791 7.420 1.00 98.75 266 LEU A C 1
ATOM 2015 O O . LEU A 1 266 ? -3.978 1.163 8.479 1.00 98.75 266 LEU A O 1
ATOM 2019 N N . LYS A 1 267 ? -2.940 2.452 6.953 1.00 98.69 267 LYS A N 1
ATOM 2020 C CA . LYS A 1 267 ? -1.661 2.507 7.650 1.00 98.69 267 LYS A CA 1
ATOM 2021 C C . LYS A 1 267 ? -1.215 3.942 7.884 1.00 98.69 267 LYS A C 1
ATOM 2023 O O . LYS A 1 267 ? -0.962 4.663 6.919 1.00 98.69 267 LYS A O 1
ATOM 2028 N N . SER A 1 268 ? -1.065 4.337 9.146 1.00 98.50 268 SER A N 1
ATOM 2029 C CA . SER A 1 268 ? -0.424 5.607 9.474 1.00 98.50 268 SER A CA 1
ATOM 2030 C C . SER A 1 268 ? 1.072 5.422 9.734 1.00 98.50 268 SER A C 1
ATOM 2032 O O . SER A 1 268 ? 1.487 4.468 10.395 1.00 98.50 268 SER A O 1
ATOM 2034 N N . THR A 1 269 ? 1.904 6.314 9.199 1.00 98.12 269 THR A N 1
ATOM 2035 C CA . THR A 1 269 ? 3.369 6.222 9.322 1.00 98.12 269 THR A CA 1
ATOM 2036 C C . THR A 1 269 ? 3.940 7.052 10.466 1.00 98.12 269 THR A C 1
ATOM 2038 O O . THR A 1 269 ? 5.045 6.756 10.916 1.00 98.12 269 THR A O 1
ATOM 2041 N N . SER A 1 270 ? 3.205 8.047 10.973 1.00 97.06 270 SER A N 1
ATOM 2042 C CA . SER A 1 270 ? 3.661 8.873 12.104 1.00 97.06 270 SER A CA 1
ATOM 2043 C C . SER A 1 270 ? 2.548 9.408 13.012 1.00 97.06 270 SER A C 1
ATOM 2045 O O . SER A 1 270 ? 2.812 9.722 14.168 1.00 97.06 270 SER A O 1
ATOM 2047 N N . GLU A 1 271 ? 1.312 9.521 12.523 1.00 97.62 271 GLU A N 1
ATOM 2048 C CA . GLU A 1 271 ? 0.185 10.119 13.248 1.00 97.62 271 GLU A CA 1
ATOM 2049 C C . GLU A 1 271 ? -0.972 9.128 13.451 1.00 97.62 271 GLU A C 1
ATOM 2051 O O . GLU A 1 271 ? -0.818 7.912 13.354 1.00 97.62 271 GLU A O 1
ATOM 2056 N N . VAL A 1 272 ? -2.136 9.643 13.840 1.00 97.81 272 VAL A N 1
ATOM 2057 C CA . VAL A 1 272 ? -3.320 8.864 14.221 1.00 97.81 272 VAL A CA 1
ATOM 2058 C C . VAL A 1 272 ? -4.115 8.420 12.985 1.00 97.81 272 VAL A C 1
ATOM 2060 O O . VAL A 1 272 ? -4.211 9.155 12.000 1.00 97.81 272 VAL A O 1
ATOM 2063 N N . ILE A 1 273 ? -4.739 7.240 13.064 1.00 98.75 273 ILE A N 1
ATOM 2064 C CA . ILE A 1 273 ? -5.861 6.859 12.193 1.00 98.75 273 ILE A CA 1
ATOM 2065 C C . ILE A 1 273 ? -7.153 7.255 12.909 1.00 98.75 273 ILE A C 1
ATOM 2067 O O . ILE A 1 273 ? -7.460 6.698 13.964 1.00 98.75 273 ILE A O 1
ATOM 2071 N N . LYS A 1 274 ? -7.907 8.208 12.356 1.00 98.50 274 LYS A N 1
ATOM 2072 C CA . LYS A 1 274 ? -9.183 8.676 12.914 1.00 98.50 274 LYS A CA 1
ATOM 2073 C C . LYS A 1 274 ? -10.346 8.224 12.044 1.00 98.50 274 LYS A C 1
ATOM 2075 O O . LYS A 1 274 ? -10.358 8.500 10.850 1.00 98.50 274 LYS A O 1
ATOM 2080 N N . ILE A 1 275 ? -11.343 7.576 12.637 1.00 98.44 275 ILE A N 1
ATOM 2081 C CA . ILE A 1 275 ? -12.556 7.106 11.958 1.00 98.44 275 ILE A CA 1
ATOM 2082 C C . ILE A 1 275 ? -13.761 7.655 12.717 1.00 98.44 275 ILE A C 1
ATOM 2084 O O . ILE A 1 275 ? -14.073 7.203 13.819 1.00 98.44 275 ILE A O 1
ATOM 2088 N N . ILE A 1 276 ? -14.468 8.624 12.144 1.00 96.75 276 ILE A N 1
ATOM 2089 C CA . ILE A 1 276 ? -15.536 9.357 12.832 1.00 96.75 276 ILE A CA 1
ATOM 2090 C C . ILE A 1 276 ? -16.849 9.166 12.087 1.00 96.75 276 ILE A C 1
ATOM 2092 O O . ILE A 1 276 ? -16.947 9.466 10.900 1.00 96.75 276 ILE A O 1
ATOM 2096 N N . ASN A 1 277 ? -17.872 8.694 12.799 1.00 95.44 277 ASN A N 1
ATOM 2097 C CA . ASN A 1 277 ? -19.234 8.509 12.304 1.00 95.44 277 ASN A CA 1
ATOM 2098 C C . ASN A 1 277 ? -19.343 7.705 10.995 1.00 95.44 277 ASN A C 1
ATOM 2100 O O . ASN A 1 277 ? -20.349 7.809 10.295 1.00 95.44 277 ASN A O 1
ATOM 2104 N N . SER A 1 278 ? -18.366 6.847 10.709 1.00 96.88 278 SER A N 1
ATOM 2105 C CA . SER A 1 278 ? -18.186 6.199 9.404 1.00 96.88 278 SER A CA 1
ATOM 2106 C C . SER A 1 278 ? -18.146 4.684 9.517 1.00 96.88 278 SER A C 1
ATOM 2108 O O . SER A 1 278 ? -18.003 4.141 10.612 1.00 96.88 278 SER A O 1
ATOM 2110 N N . LYS A 1 279 ? -18.265 3.995 8.385 1.00 97.81 279 LYS A N 1
ATOM 2111 C CA . LYS A 1 279 ? -18.078 2.550 8.286 1.00 97.81 279 LYS A CA 1
ATOM 2112 C C . LYS A 1 279 ? -16.836 2.215 7.463 1.00 97.81 279 LYS A C 1
ATOM 2114 O O . LYS A 1 279 ? -16.678 2.755 6.377 1.00 97.81 279 LYS A O 1
ATOM 2119 N N . VAL A 1 280 ? -15.980 1.325 7.956 1.00 98.56 280 VAL A N 1
ATOM 2120 C CA . VAL A 1 280 ? -14.852 0.739 7.217 1.00 98.56 280 VAL A CA 1
ATOM 2121 C C . VAL A 1 280 ? -15.092 -0.761 7.113 1.00 98.56 280 VAL A C 1
ATOM 2123 O O . VAL A 1 280 ? -15.094 -1.449 8.128 1.00 98.56 280 VAL A O 1
ATOM 2126 N N . ASP A 1 281 ? -15.322 -1.254 5.901 1.00 98.31 281 ASP A N 1
ATOM 2127 C CA . ASP A 1 281 ? -15.778 -2.618 5.633 1.00 98.31 281 ASP A CA 1
ATOM 2128 C C . ASP A 1 281 ? -14.947 -3.261 4.518 1.00 98.31 281 ASP A C 1
ATOM 2130 O O . ASP A 1 281 ? -14.893 -2.765 3.388 1.00 98.31 281 ASP A O 1
ATOM 2134 N N . GLY A 1 282 ? -14.297 -4.372 4.846 1.00 98.25 282 GLY A N 1
ATOM 2135 C CA . GLY A 1 282 ? -13.508 -5.179 3.925 1.00 98.25 282 GLY A CA 1
ATOM 2136 C C . GLY A 1 282 ? -13.675 -6.668 4.207 1.00 98.25 282 GLY A C 1
ATOM 2137 O O . GLY A 1 282 ? -14.202 -7.072 5.240 1.00 98.25 282 GLY A O 1
ATOM 2138 N N . GLN A 1 283 ? -13.206 -7.509 3.285 1.00 97.50 283 GLN A N 1
ATOM 2139 C CA . GLN A 1 283 ? -13.012 -8.939 3.529 1.00 97.50 283 GLN A CA 1
ATOM 2140 C C . GLN A 1 283 ? -12.074 -9.133 4.725 1.00 97.50 283 GLN A C 1
ATOM 2142 O O . GLN A 1 283 ? -12.456 -9.716 5.733 1.00 97.50 283 GLN A O 1
ATOM 2147 N N . ASN A 1 284 ? -10.873 -8.565 4.643 1.00 98.38 284 ASN A N 1
ATOM 2148 C CA . ASN A 1 284 ? -9.997 -8.369 5.789 1.00 98.38 284 ASN A CA 1
ATOM 2149 C C . ASN A 1 284 ? -9.793 -6.873 5.987 1.00 98.38 284 ASN A C 1
ATOM 2151 O O . ASN A 1 284 ? -9.508 -6.165 5.019 1.00 98.38 284 ASN A O 1
ATOM 2155 N N . THR A 1 285 ? -9.903 -6.409 7.226 1.00 98.69 285 THR A N 1
ATOM 2156 C CA . THR A 1 285 ? -9.701 -5.002 7.571 1.00 98.69 285 THR A CA 1
ATOM 2157 C C . THR A 1 285 ? -8.504 -4.887 8.499 1.00 98.69 285 THR A C 1
ATOM 2159 O O . THR A 1 285 ? -8.458 -5.519 9.553 1.00 98.69 285 THR A O 1
ATOM 2162 N N . ILE A 1 286 ? -7.509 -4.107 8.078 1.00 98.75 286 ILE A N 1
ATOM 2163 C CA . ILE A 1 286 ? -6.240 -3.922 8.781 1.00 98.75 286 ILE A CA 1
ATOM 2164 C C . ILE A 1 286 ? -6.060 -2.436 9.064 1.00 98.75 286 ILE A C 1
ATOM 2166 O O . ILE A 1 286 ? -5.984 -1.632 8.136 1.00 98.75 286 ILE A O 1
ATOM 2170 N N . LEU A 1 287 ? -5.958 -2.079 10.340 1.00 98.75 287 LEU A N 1
ATOM 2171 C CA . LEU A 1 287 ? -5.582 -0.745 10.794 1.00 98.75 287 LEU A CA 1
ATOM 2172 C C . LEU A 1 287 ? -4.211 -0.848 11.475 1.00 98.75 287 LEU A C 1
ATOM 2174 O O . LEU A 1 287 ? -4.083 -1.536 12.484 1.00 98.75 287 LEU A O 1
ATOM 2178 N N . ASP A 1 288 ? -3.188 -0.205 10.918 1.00 98.69 288 ASP A N 1
ATOM 2179 C CA . ASP A 1 288 ? -1.807 -0.237 11.426 1.00 98.69 288 ASP A CA 1
ATOM 2180 C C . ASP A 1 288 ? -1.316 1.192 11.664 1.00 98.69 288 ASP A C 1
ATOM 2182 O O . ASP A 1 288 ? -1.052 1.928 10.718 1.00 98.69 288 ASP A O 1
ATOM 2186 N N . SER A 1 289 ? -1.236 1.615 12.921 1.00 98.38 289 SER A N 1
ATOM 2187 C CA . SER A 1 289 ? -0.925 2.993 13.282 1.00 98.38 289 SER A CA 1
ATOM 2188 C C . SER A 1 289 ? 0.406 3.135 14.005 1.00 98.38 289 SER A C 1
ATOM 2190 O O . SER A 1 289 ? 0.655 2.505 15.035 1.00 98.38 289 SER A O 1
ATOM 2192 N N . ALA A 1 290 ? 1.240 4.055 13.525 1.00 97.19 290 ALA A N 1
ATOM 2193 C CA . ALA A 1 290 ? 2.475 4.435 14.203 1.00 97.19 290 ALA A CA 1
ATOM 2194 C C . ALA A 1 290 ? 2.248 5.244 15.496 1.00 97.19 290 ALA A C 1
ATOM 2196 O O . ALA A 1 290 ? 3.199 5.438 16.248 1.00 97.19 290 ALA A O 1
ATOM 2197 N N . LYS A 1 291 ? 1.017 5.710 15.771 1.00 98.00 291 LYS A N 1
ATOM 2198 C CA . LYS A 1 291 ? 0.702 6.531 16.953 1.00 98.00 291 LYS A CA 1
ATOM 2199 C C . LYS A 1 291 ? -0.530 6.058 17.705 1.00 98.00 291 LYS A C 1
ATOM 2201 O O . LYS A 1 291 ? -0.388 5.572 18.810 1.00 98.00 291 LYS A O 1
ATOM 2206 N N . ALA A 1 292 ? -1.725 6.196 17.147 1.00 98.44 292 ALA A N 1
ATOM 2207 C CA . ALA A 1 292 ? -2.964 5.755 17.793 1.00 98.44 292 ALA A CA 1
ATOM 2208 C C . ALA A 1 292 ? -4.050 5.427 16.761 1.00 98.44 292 ALA A C 1
ATOM 2210 O O . ALA A 1 292 ? -3.967 5.857 15.603 1.00 98.44 292 ALA A O 1
ATOM 2211 N N . ILE A 1 293 ? -5.075 4.687 17.176 1.00 98.75 293 ILE A N 1
ATOM 2212 C CA . ILE A 1 293 ? -6.304 4.470 16.402 1.00 98.75 293 ILE A CA 1
ATOM 2213 C C . ILE A 1 293 ? -7.473 5.022 17.216 1.00 98.75 293 ILE A C 1
ATOM 2215 O O . ILE A 1 293 ? -7.686 4.617 18.355 1.00 98.75 293 ILE A O 1
ATOM 2219 N N . GLU A 1 294 ? -8.250 5.923 16.624 1.00 98.38 294 GLU A N 1
ATOM 2220 C CA . GLU A 1 294 ? -9.436 6.508 17.248 1.00 98.38 294 GLU A CA 1
ATOM 2221 C C . GLU A 1 294 ? -10.658 6.271 16.359 1.00 98.38 294 GLU A C 1
ATOM 2223 O O . GLU A 1 294 ? -10.772 6.842 15.275 1.00 98.38 294 GLU A O 1
ATOM 2228 N N . ALA A 1 295 ? -11.594 5.450 16.828 1.00 97.88 295 ALA A N 1
ATOM 2229 C CA . ALA A 1 295 ? -12.875 5.209 16.182 1.00 97.88 295 ALA A CA 1
ATOM 2230 C C . ALA A 1 295 ? -14.009 5.747 17.060 1.00 97.88 295 ALA A C 1
ATOM 2232 O O . ALA A 1 295 ? -14.193 5.314 18.196 1.00 97.88 295 ALA A O 1
ATOM 2233 N N . ALA A 1 296 ? -14.769 6.708 16.541 1.00 96.44 296 ALA A N 1
ATOM 2234 C CA . ALA A 1 296 ? -15.783 7.437 17.291 1.00 96.44 296 ALA A CA 1
ATOM 2235 C C . ALA A 1 296 ? -17.139 7.356 16.573 1.00 96.44 296 ALA A C 1
ATOM 2237 O O . ALA A 1 296 ? -17.307 7.937 15.501 1.00 96.44 296 ALA A O 1
ATOM 2238 N N . GLY A 1 297 ? -18.095 6.614 17.143 1.00 95.06 297 GLY A N 1
ATOM 2239 C CA . GLY A 1 297 ? -19.398 6.343 16.520 1.00 95.06 297 GLY A CA 1
ATOM 2240 C C . GLY A 1 297 ? -19.269 5.642 15.171 1.00 95.06 297 GLY A C 1
ATOM 2241 O O . GLY A 1 297 ? -20.048 5.889 14.248 1.00 95.06 297 GLY A O 1
ATOM 2242 N N . SER A 1 298 ? -18.232 4.827 15.020 1.00 97.25 298 SER A N 1
ATOM 2243 C CA . SER A 1 298 ? -17.847 4.224 13.750 1.00 97.25 298 SER A CA 1
ATOM 2244 C C . SER A 1 298 ? -17.975 2.714 13.800 1.00 97.25 298 SER A C 1
ATOM 2246 O O . SER A 1 298 ? -17.849 2.110 14.860 1.00 97.25 298 SER A O 1
ATOM 2248 N N . GLU A 1 299 ? -18.201 2.113 12.639 1.00 97.81 299 GLU A N 1
ATOM 2249 C CA . GLU A 1 299 ? -18.228 0.666 12.471 1.00 97.81 299 GLU A CA 1
ATOM 2250 C C . GLU A 1 299 ? -16.984 0.235 11.696 1.00 97.81 299 GLU A C 1
ATOM 2252 O O . GLU A 1 299 ? -16.802 0.627 10.546 1.00 97.81 299 GLU A O 1
ATOM 2257 N N . VAL A 1 300 ? -16.115 -0.565 12.304 1.00 98.44 300 VAL A N 1
ATOM 2258 C CA . VAL A 1 300 ? -14.969 -1.173 11.619 1.00 98.44 300 VAL A CA 1
ATOM 2259 C C . VAL A 1 300 ? -15.229 -2.666 11.534 1.00 98.44 300 VAL A C 1
ATOM 2261 O O . VAL A 1 300 ? -15.366 -3.338 12.556 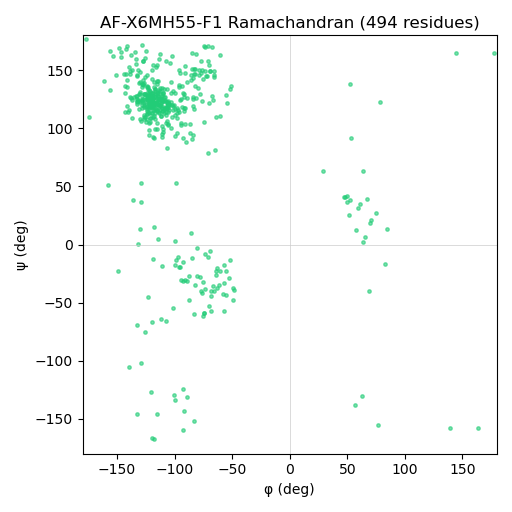1.00 98.44 300 VAL A O 1
ATOM 2264 N N . TYR A 1 301 ? -15.335 -3.180 10.316 1.00 97.88 301 TYR A N 1
ATOM 2265 C CA . TYR A 1 301 ? -15.730 -4.553 10.053 1.00 97.88 301 TYR A CA 1
ATOM 2266 C C . TYR A 1 301 ? -14.737 -5.242 9.125 1.00 97.88 301 TYR A C 1
ATOM 2268 O O . TYR A 1 301 ? -14.448 -4.765 8.026 1.00 97.88 301 TYR A O 1
ATOM 2276 N N . GLY A 1 302 ? -14.205 -6.373 9.577 1.00 98.06 302 GLY A N 1
ATOM 2277 C CA . GLY A 1 302 ? -13.533 -7.345 8.725 1.00 98.06 302 GLY A CA 1
ATOM 2278 C C . GLY A 1 302 ? -14.419 -8.571 8.563 1.00 98.06 302 GLY A C 1
ATOM 2279 O O . GLY A 1 302 ? -14.507 -9.376 9.485 1.00 98.06 302 GLY A O 1
ATOM 2280 N N . ARG A 1 303 ? -15.062 -8.737 7.403 1.00 96.94 303 ARG A N 1
ATOM 2281 C CA . ARG A 1 303 ? -15.978 -9.865 7.134 1.00 96.94 303 ARG A CA 1
ATOM 2282 C C . ARG A 1 303 ? -15.357 -11.230 7.423 1.00 96.94 303 ARG A C 1
ATOM 2284 O O . ARG A 1 303 ? -16.065 -12.153 7.791 1.00 96.94 303 ARG A O 1
ATOM 2291 N N . GLU A 1 304 ? -14.042 -11.352 7.293 1.00 96.94 304 GLU A N 1
ATOM 2292 C CA . GLU A 1 304 ? -13.266 -12.481 7.792 1.00 96.94 304 GLU A CA 1
ATOM 2293 C C . GLU A 1 304 ? -12.446 -12.073 9.013 1.00 96.94 304 GLU A C 1
ATOM 2295 O O . GLU A 1 304 ? -12.709 -12.550 10.113 1.00 96.94 304 GLU A O 1
ATOM 2300 N N . ASN A 1 305 ? -11.471 -11.177 8.848 1.00 97.94 305 ASN A N 1
ATOM 2301 C CA . ASN A 1 305 ? -10.555 -10.824 9.931 1.00 97.94 305 ASN A CA 1
ATOM 2302 C C . ASN A 1 305 ? -10.468 -9.313 10.138 1.00 97.94 305 ASN A C 1
ATOM 2304 O O . ASN A 1 305 ? -10.347 -8.550 9.174 1.00 97.94 305 ASN A O 1
ATOM 2308 N N . LEU A 1 306 ? -10.455 -8.898 11.405 1.00 98.56 306 LEU A N 1
ATOM 2309 C CA . LEU A 1 306 ? -10.137 -7.536 11.822 1.00 98.56 306 LEU A CA 1
ATOM 2310 C C . LEU A 1 306 ? -8.814 -7.529 12.592 1.00 98.56 306 LEU A C 1
ATOM 2312 O O . LEU A 1 306 ? -8.697 -8.145 13.650 1.00 98.56 306 LEU A O 1
ATOM 2316 N N . MET A 1 307 ? -7.825 -6.798 12.082 1.00 98.69 307 MET A N 1
ATOM 2317 C CA . MET A 1 307 ? -6.549 -6.583 12.758 1.00 98.69 307 MET A CA 1
ATOM 2318 C C . MET A 1 307 ? -6.342 -5.096 13.017 1.00 98.69 307 MET A C 1
ATOM 2320 O O . MET A 1 307 ? -6.347 -4.292 12.089 1.00 98.69 307 MET A O 1
ATOM 2324 N N . MET A 1 308 ? -6.114 -4.738 14.274 1.00 98.69 308 MET A N 1
ATOM 2325 C CA . MET A 1 308 ? -5.808 -3.376 14.690 1.00 98.69 308 MET A CA 1
ATOM 2326 C C . MET A 1 308 ? -4.517 -3.381 15.491 1.00 98.69 308 MET A C 1
ATOM 2328 O O . MET A 1 308 ? -4.401 -4.091 16.489 1.00 98.69 308 MET A O 1
ATOM 2332 N N . LYS A 1 309 ? -3.541 -2.604 15.033 1.00 98.56 309 LYS A N 1
ATOM 2333 C CA . LYS A 1 309 ? -2.242 -2.442 15.676 1.00 98.56 309 LYS A CA 1
ATOM 2334 C C . LYS A 1 309 ? -1.944 -0.963 15.821 1.00 98.56 309 LYS A C 1
ATOM 2336 O O . LYS A 1 309 ? -2.042 -0.224 14.848 1.00 98.56 309 LYS A O 1
ATOM 2341 N N . ALA A 1 310 ? -1.568 -0.538 17.017 1.00 98.44 310 ALA A N 1
ATOM 2342 C CA . ALA A 1 310 ? -1.099 0.816 17.264 1.00 98.44 310 ALA A CA 1
ATOM 2343 C C . ALA A 1 310 ? 0.123 0.805 18.182 1.00 98.44 310 ALA A C 1
ATOM 2345 O O . ALA A 1 310 ? 0.275 -0.083 19.024 1.00 98.44 310 ALA A O 1
ATOM 2346 N N . VAL A 1 311 ? 1.001 1.796 18.025 1.00 98.19 311 VAL A N 1
ATOM 2347 C CA . VAL A 1 311 ? 2.066 2.033 19.009 1.00 98.19 311 VAL A CA 1
ATOM 2348 C C . VAL A 1 311 ? 1.454 2.525 20.320 1.00 98.19 311 VAL A C 1
ATOM 2350 O O . VAL A 1 311 ? 1.625 1.873 21.335 1.00 98.19 311 VAL A O 1
ATOM 2353 N N . GLY A 1 312 ? 0.700 3.618 20.300 1.00 98.19 312 GLY A N 1
ATOM 2354 C CA . GLY A 1 312 ? -0.061 4.142 21.434 1.00 98.19 312 GLY A CA 1
ATOM 2355 C C . GLY A 1 312 ? -1.491 3.603 21.478 1.00 98.19 312 GLY A C 1
ATOM 2356 O O . GLY A 1 312 ? -1.735 2.433 21.180 1.00 98.19 312 GLY A O 1
ATOM 2357 N N . ASP A 1 313 ? -2.438 4.446 21.885 1.00 98.44 313 ASP A N 1
ATOM 2358 C CA . ASP A 1 313 ? -3.785 4.005 22.257 1.00 98.44 313 ASP A CA 1
ATOM 2359 C C . ASP A 1 313 ? -4.640 3.505 21.081 1.00 98.44 313 ASP A C 1
ATOM 2361 O O . ASP A 1 313 ? -4.552 3.993 19.949 1.00 98.44 313 ASP A O 1
ATOM 2365 N N . ILE A 1 314 ? -5.536 2.563 21.381 1.00 98.62 314 ILE A N 1
ATOM 2366 C CA . ILE A 1 314 ? -6.656 2.184 20.512 1.00 98.62 314 ILE A CA 1
ATOM 2367 C C . ILE A 1 314 ? -7.954 2.489 21.253 1.00 98.62 314 ILE A C 1
ATOM 2369 O O . ILE A 1 314 ? -8.249 1.878 22.279 1.00 98.62 314 ILE A O 1
ATOM 2373 N N . VAL A 1 315 ? -8.743 3.421 20.723 1.00 98.31 315 VAL A N 1
ATOM 2374 C CA . VAL A 1 315 ? -9.979 3.896 21.352 1.00 98.31 315 VAL A CA 1
ATOM 2375 C C . VAL A 1 315 ? -11.168 3.641 20.433 1.00 98.31 315 VAL A C 1
ATOM 2377 O O . VAL A 1 315 ? -11.241 4.197 19.337 1.00 98.31 315 VAL A O 1
ATOM 2380 N N . ASN A 1 316 ? -12.120 2.841 20.904 1.00 97.19 316 ASN A N 1
ATOM 2381 C CA . ASN A 1 316 ? -13.444 2.666 20.319 1.00 97.19 316 ASN A CA 1
ATOM 2382 C C . ASN A 1 316 ? -14.461 3.359 21.222 1.00 97.19 316 ASN A C 1
ATOM 2384 O O . ASN A 1 316 ? -14.666 2.919 22.351 1.00 97.19 316 ASN A O 1
ATOM 2388 N N . LYS A 1 317 ? -15.072 4.454 20.772 1.00 94.69 317 LYS A N 1
ATOM 2389 C CA . LYS A 1 317 ? -15.981 5.246 21.607 1.00 94.69 317 LYS A CA 1
ATOM 2390 C C . LYS A 1 317 ? -17.303 5.538 20.925 1.00 94.69 317 LYS A C 1
ATOM 2392 O O . LYS A 1 317 ? -17.371 5.733 19.711 1.00 94.69 317 LYS A O 1
ATOM 2397 N N . CYS A 1 318 ? -18.358 5.646 21.723 1.00 91.56 318 CYS A N 1
ATOM 2398 C CA . CYS A 1 318 ? -19.619 6.194 21.249 1.00 91.56 318 CYS A CA 1
ATOM 2399 C C . CYS A 1 318 ? -19.506 7.707 20.988 1.00 91.56 318 CYS A C 1
ATOM 2401 O O . CYS A 1 318 ? -18.689 8.412 21.588 1.00 91.56 318 CYS A O 1
ATOM 2403 N N . THR A 1 319 ? -20.346 8.219 20.096 1.00 91.31 319 THR A N 1
ATOM 2404 C CA . THR A 1 319 ? -20.471 9.655 19.820 1.00 91.31 319 THR A CA 1
ATOM 2405 C C . THR A 1 319 ? -21.927 10.073 19.831 1.00 91.31 319 THR A C 1
ATOM 2407 O O . THR A 1 319 ? -22.825 9.299 19.498 1.00 91.31 319 THR A O 1
ATOM 2410 N N . GLU A 1 320 ? -22.173 11.323 20.206 1.00 85.69 320 GLU A N 1
ATOM 2411 C CA . GLU A 1 320 ? -23.471 11.946 20.001 1.00 85.69 320 GLU A CA 1
ATOM 2412 C C . GLU A 1 320 ? -23.557 12.451 18.556 1.00 85.69 320 GLU A C 1
ATOM 2414 O O . GLU A 1 320 ? -22.694 13.195 18.091 1.00 85.69 320 GLU A O 1
ATOM 2419 N N . ALA A 1 321 ? -24.598 12.038 17.840 1.00 78.75 321 ALA A N 1
ATOM 2420 C CA . ALA A 1 321 ? -24.907 12.486 16.494 1.00 78.75 321 ALA A CA 1
ATOM 2421 C C . ALA A 1 321 ? -26.267 13.193 16.476 1.00 78.75 321 ALA A C 1
ATOM 2423 O O . ALA A 1 321 ? -27.236 12.753 17.106 1.00 78.75 321 ALA A O 1
ATOM 2424 N N . ASN A 1 322 ? -26.354 14.280 15.712 1.00 74.81 322 ASN A N 1
ATOM 2425 C CA . ASN A 1 322 ? -27.617 14.961 15.455 1.00 74.81 322 ASN A CA 1
ATOM 2426 C C . ASN A 1 322 ? -28.338 14.258 14.301 1.00 74.81 322 ASN A C 1
ATOM 2428 O O . ASN A 1 322 ? -27.819 14.187 13.189 1.00 74.81 322 ASN A O 1
ATOM 2432 N N . VAL A 1 323 ? -29.537 13.739 14.559 1.00 71.12 323 VAL A N 1
ATOM 2433 C CA . VAL A 1 323 ? -30.414 13.147 13.541 1.00 71.12 323 VAL A CA 1
ATOM 2434 C C . VAL A 1 323 ? -31.691 13.983 13.492 1.00 71.12 323 VAL A C 1
ATOM 2436 O O . VAL A 1 323 ? -32.626 13.770 14.269 1.00 71.12 323 VAL A O 1
ATOM 2439 N N . GLY A 1 324 ? -31.695 14.988 12.611 1.00 76.44 324 GLY A N 1
ATOM 2440 C CA . GLY A 1 324 ? -32.687 16.068 12.630 1.00 76.44 324 GLY A CA 1
ATOM 2441 C C . GLY A 1 324 ? -32.585 16.877 13.927 1.00 76.44 324 GLY A C 1
ATOM 2442 O O . GLY A 1 324 ? -31.487 17.222 14.354 1.00 76.44 324 GLY A O 1
ATOM 2443 N N . ASN A 1 325 ? -33.716 17.101 14.601 1.00 73.44 325 ASN A N 1
ATOM 2444 C CA . ASN A 1 325 ? -33.774 17.810 15.890 1.00 73.44 325 ASN A CA 1
ATOM 2445 C C . ASN A 1 325 ? -33.537 16.897 17.112 1.00 73.44 325 ASN A C 1
ATOM 2447 O O . ASN A 1 325 ? -33.792 17.303 18.244 1.00 73.44 325 ASN A O 1
ATOM 2451 N N . LYS A 1 326 ? -33.114 15.639 16.914 1.00 72.56 326 LYS A N 1
ATOM 2452 C CA . LYS A 1 326 ? -32.904 14.670 18.002 1.00 72.56 326 LYS A CA 1
ATOM 2453 C C . LYS A 1 326 ? -31.435 14.279 18.108 1.00 72.56 326 LYS A C 1
ATOM 2455 O O . LYS A 1 326 ? -30.831 13.841 17.131 1.00 72.56 326 LYS A O 1
ATOM 2460 N N . LYS A 1 327 ? -30.899 14.351 19.325 1.00 74.88 327 LYS A N 1
ATOM 2461 C CA . LYS A 1 327 ? -29.600 13.776 19.684 1.00 74.88 327 LYS A CA 1
ATOM 2462 C C . LYS A 1 327 ? -29.737 12.262 19.824 1.00 74.88 327 LYS A C 1
ATOM 2464 O O . LYS A 1 327 ? -30.574 11.778 20.589 1.00 74.88 327 LYS A O 1
ATOM 2469 N N . LYS A 1 328 ? -28.944 11.509 19.064 1.00 80.75 328 LYS A N 1
ATOM 2470 C CA . LYS A 1 328 ? -28.842 10.050 19.162 1.00 80.75 328 LYS A CA 1
ATOM 2471 C C . LYS A 1 328 ? -27.390 9.670 19.394 1.00 80.75 328 LYS A C 1
ATOM 2473 O O . LYS A 1 328 ? -26.504 10.179 18.719 1.00 80.75 328 LYS A O 1
ATOM 2478 N N . TRP A 1 329 ? -27.155 8.745 20.312 1.00 83.06 329 TRP A N 1
ATOM 2479 C CA . TRP A 1 329 ? -25.823 8.190 20.510 1.00 83.06 329 TRP A CA 1
ATOM 2480 C C . TRP A 1 329 ? -25.591 7.061 19.521 1.00 83.06 329 TRP A C 1
ATOM 2482 O O . TRP A 1 329 ? -26.387 6.124 19.436 1.00 83.06 329 TRP A O 1
ATOM 2492 N N . LYS A 1 330 ? -24.506 7.174 18.762 1.00 89.81 330 LYS A N 1
ATOM 2493 C CA . LYS A 1 330 ? -24.019 6.136 17.868 1.00 89.81 330 LYS A CA 1
ATOM 2494 C C . LYS A 1 330 ? -22.885 5.415 18.583 1.00 89.81 330 LYS A C 1
ATOM 2496 O O . LYS A 1 330 ? -21.873 6.026 18.922 1.00 89.81 330 LYS A O 1
ATOM 2501 N N . LYS A 1 331 ? -23.078 4.127 18.859 1.00 91.38 331 LYS A N 1
ATOM 2502 C CA . LYS A 1 331 ? -22.027 3.284 19.433 1.00 91.38 331 LYS A CA 1
ATOM 2503 C C . LYS A 1 331 ? -20.878 3.134 18.437 1.00 91.38 331 LYS A C 1
ATOM 2505 O O . LYS A 1 331 ? -21.109 3.103 17.227 1.00 91.38 331 LYS A O 1
ATOM 2510 N N . GLY A 1 332 ? -19.657 3.043 18.951 1.00 94.69 332 GLY A N 1
ATOM 2511 C CA . GLY A 1 332 ? -18.564 2.464 18.186 1.00 94.69 332 GLY A CA 1
ATOM 2512 C C . GLY A 1 332 ? -18.754 0.950 18.103 1.00 94.69 332 GLY A C 1
ATOM 2513 O O . GLY A 1 332 ? -19.274 0.335 19.036 1.00 94.69 332 GLY A O 1
ATOM 2514 N N . LYS A 1 333 ? -18.373 0.338 16.985 1.00 96.81 333 LYS A N 1
ATOM 2515 C CA . LYS A 1 333 ? -18.475 -1.107 16.792 1.00 96.81 333 LYS A CA 1
ATOM 2516 C C . LYS A 1 333 ? -17.271 -1.625 16.029 1.00 96.81 333 LYS A C 1
ATOM 2518 O O . LYS A 1 333 ? -17.065 -1.267 14.872 1.00 96.81 333 LYS A O 1
ATOM 2523 N N . PHE A 1 334 ? -16.522 -2.522 16.647 1.00 98.00 334 PHE A N 1
ATOM 2524 C CA . PHE A 1 334 ? -15.525 -3.335 15.967 1.00 98.00 334 PHE A CA 1
ATOM 2525 C C . PHE A 1 334 ? -16.094 -4.725 15.769 1.00 98.00 334 PHE A C 1
ATOM 2527 O O . PHE A 1 334 ? -16.641 -5.316 16.698 1.00 98.00 334 PHE A O 1
ATOM 2534 N N . SER A 1 335 ? -16.009 -5.233 14.545 1.00 97.19 335 SER A N 1
ATOM 2535 C CA . SER A 1 335 ? -16.568 -6.536 14.218 1.00 97.19 335 SER A CA 1
ATOM 2536 C C . SER A 1 335 ? -15.675 -7.365 13.308 1.00 97.19 335 SER A C 1
ATOM 2538 O O . SER A 1 335 ? -14.973 -6.826 12.450 1.00 97.19 335 SER A O 1
ATOM 2540 N N . ALA A 1 336 ? -15.718 -8.679 13.497 1.00 97.38 336 ALA A N 1
ATOM 2541 C CA . ALA A 1 336 ? -15.054 -9.650 12.645 1.00 97.38 336 ALA A CA 1
ATOM 2542 C C . ALA A 1 336 ? -15.944 -10.872 12.392 1.00 97.38 336 ALA A C 1
ATOM 2544 O O . ALA A 1 336 ? -16.741 -11.236 13.252 1.00 97.38 336 ALA A O 1
ATOM 2545 N N . GLY A 1 337 ? -15.812 -11.515 11.231 1.00 95.69 337 GLY A N 1
ATOM 2546 C CA . GLY A 1 337 ? -16.534 -12.766 10.966 1.00 95.69 337 GLY A CA 1
ATOM 2547 C C . GLY A 1 337 ? -15.851 -14.011 11.537 1.00 95.69 337 GLY A C 1
ATOM 2548 O O . GLY A 1 337 ? -16.536 -14.927 11.975 1.00 95.69 337 GLY A O 1
ATOM 2549 N N . LYS A 1 338 ? -14.513 -14.057 11.545 1.00 94.94 338 LYS A N 1
ATOM 2550 C CA . LYS A 1 338 ? -13.708 -15.219 11.973 1.00 94.94 338 LYS A CA 1
ATOM 2551 C C . LYS A 1 338 ? -12.736 -14.891 13.099 1.00 94.94 338 LYS A C 1
ATOM 2553 O O . LYS A 1 338 ? -12.601 -15.671 14.029 1.00 94.94 338 LYS A O 1
ATOM 2558 N N . SER A 1 339 ? -12.003 -13.781 13.016 1.00 95.62 339 SER A N 1
ATOM 2559 C CA . SER A 1 339 ? -11.067 -13.427 14.090 1.00 95.62 339 SER A CA 1
ATOM 2560 C C . SER A 1 339 ? -10.843 -11.930 14.235 1.00 95.62 339 SER A C 1
ATOM 2562 O O . SER A 1 339 ? -10.807 -11.180 13.255 1.00 95.62 339 SER A O 1
ATOM 2564 N N . MET A 1 340 ? -10.646 -11.499 15.479 1.00 98.12 340 MET A N 1
ATOM 2565 C CA . MET A 1 340 ? -10.306 -10.126 15.823 1.00 98.12 340 MET A CA 1
ATOM 2566 C C . MET A 1 340 ? -9.018 -10.087 16.640 1.00 98.12 340 MET A C 1
ATOM 2568 O O . MET A 1 340 ? -8.866 -10.799 17.629 1.00 98.12 340 MET A O 1
ATOM 2572 N N . THR A 1 341 ? -8.080 -9.230 16.244 1.00 98.44 341 THR A N 1
ATOM 2573 C CA . THR A 1 341 ? -6.862 -8.944 17.013 1.00 98.44 341 THR A CA 1
ATOM 2574 C C . THR A 1 341 ? -6.718 -7.444 17.213 1.00 98.44 341 THR A C 1
ATOM 2576 O O . THR A 1 341 ? -6.693 -6.692 16.240 1.00 98.44 341 THR A O 1
ATOM 2579 N N . ILE A 1 342 ? -6.587 -7.022 18.469 1.00 98.56 342 ILE A N 1
ATOM 2580 C CA . ILE A 1 342 ? -6.378 -5.633 18.877 1.00 98.56 342 ILE A CA 1
ATOM 2581 C C . ILE A 1 342 ? -5.094 -5.572 19.703 1.00 98.56 342 ILE A C 1
ATOM 2583 O O . ILE A 1 342 ? -5.025 -6.154 20.783 1.00 98.56 342 ILE A O 1
ATOM 2587 N N . GLU A 1 343 ? -4.070 -4.889 19.199 1.00 98.56 343 GLU A N 1
ATOM 2588 C CA . GLU A 1 343 ? -2.769 -4.781 19.859 1.00 98.56 343 GLU A CA 1
ATOM 2589 C C . GLU A 1 343 ? -2.329 -3.318 19.980 1.00 98.56 343 GLU A C 1
ATOM 2591 O O . GLU A 1 343 ? -2.079 -2.646 18.980 1.00 98.56 343 GLU A O 1
ATOM 2596 N N . SER A 1 344 ? -2.185 -2.847 21.217 1.00 98.12 344 SER A N 1
ATOM 2597 C CA . SER A 1 344 ? -1.528 -1.582 21.547 1.00 98.12 344 SER A CA 1
ATOM 2598 C C . SER A 1 344 ? -0.168 -1.878 22.183 1.00 98.12 344 SER A C 1
ATOM 2600 O O . SER A 1 344 ? -0.095 -2.542 23.219 1.00 98.12 344 SER A O 1
ATOM 2602 N N . LYS A 1 345 ? 0.921 -1.445 21.538 1.00 97.56 345 LYS A N 1
ATOM 2603 C CA . LYS A 1 345 ? 2.289 -1.839 21.929 1.00 97.56 345 LYS A CA 1
ATOM 2604 C C . LYS A 1 345 ? 2.809 -1.114 23.163 1.00 97.56 345 LYS A C 1
ATOM 2606 O O . LYS A 1 345 ? 3.467 -1.736 23.981 1.00 97.56 345 LYS A O 1
ATOM 2611 N N . GLU A 1 346 ? 2.511 0.171 23.269 1.00 97.25 346 GLU A N 1
ATOM 2612 C CA . GLU A 1 346 ? 2.981 1.101 24.303 1.00 97.25 346 GLU A CA 1
ATOM 2613 C C . GLU A 1 346 ? 1.825 1.911 24.906 1.00 97.25 346 GLU A C 1
ATOM 2615 O O . GLU A 1 346 ? 2.049 2.763 25.758 1.00 97.25 346 GLU A O 1
ATOM 2620 N N . GLY A 1 347 ? 0.589 1.678 24.455 1.00 97.38 347 GLY A N 1
ATOM 2621 C CA . GLY A 1 347 ? -0.602 2.386 24.909 1.00 97.38 347 GLY A CA 1
ATOM 2622 C C . GLY A 1 347 ? -1.625 1.479 25.584 1.00 97.38 347 GLY A C 1
ATOM 2623 O O . GLY A 1 347 ? -1.362 0.320 25.931 1.00 97.38 347 GLY A O 1
ATOM 2624 N N . SER A 1 348 ? -2.812 2.043 25.755 1.00 98.00 348 SER A N 1
ATOM 2625 C CA . SER A 1 348 ? -4.008 1.412 26.300 1.00 98.00 348 SER A CA 1
ATOM 2626 C C . SER A 1 348 ? -5.002 1.015 25.203 1.00 98.00 348 SER A C 1
ATOM 2628 O O . SER A 1 348 ? -4.954 1.499 24.068 1.00 98.00 348 SER A O 1
ATOM 2630 N N . ILE A 1 349 ? -5.929 0.121 25.539 1.00 98.38 349 ILE A N 1
ATOM 2631 C CA . ILE A 1 349 ? -7.096 -0.185 24.705 1.00 98.38 349 ILE A CA 1
ATOM 2632 C C . ILE A 1 349 ? -8.348 0.225 25.474 1.00 98.38 349 ILE A C 1
ATOM 2634 O O . ILE A 1 349 ? -8.592 -0.280 26.567 1.00 98.38 349 ILE A O 1
ATOM 2638 N N . VAL A 1 350 ? -9.151 1.122 24.902 1.00 97.94 350 VAL A N 1
ATOM 2639 C CA . VAL A 1 350 ? -10.365 1.656 25.532 1.00 97.94 350 VAL A CA 1
ATOM 2640 C C . VAL A 1 350 ? -11.579 1.367 24.654 1.00 97.94 350 VAL A C 1
ATOM 2642 O O . VAL A 1 350 ? -11.673 1.855 23.529 1.00 97.94 350 VAL A O 1
ATOM 2645 N N . ASN A 1 351 ? -12.528 0.601 25.185 1.00 96.62 351 ASN A N 1
ATOM 2646 C CA . ASN A 1 351 ? -13.835 0.346 24.592 1.00 96.62 351 ASN A CA 1
ATOM 2647 C C . ASN A 1 351 ? -14.922 1.054 25.418 1.00 96.62 351 ASN A C 1
ATOM 2649 O O . ASN A 1 351 ? -15.369 0.575 26.459 1.00 96.62 351 ASN A O 1
ATOM 2653 N N . ASP A 1 352 ? -15.317 2.235 24.962 1.00 94.25 352 ASP A N 1
ATOM 2654 C CA . ASP A 1 352 ? -16.152 3.187 25.685 1.00 94.25 352 ASP A CA 1
ATOM 2655 C C . ASP A 1 352 ? -17.579 3.211 25.123 1.00 94.25 352 ASP A C 1
ATOM 2657 O O . ASP A 1 352 ? -17.850 3.751 24.042 1.00 94.25 352 ASP A O 1
ATOM 2661 N N . ALA A 1 353 ? -18.489 2.577 25.863 1.00 91.12 353 ALA A N 1
ATOM 2662 C CA . ALA A 1 353 ? -19.899 2.371 25.549 1.00 91.12 353 ALA A CA 1
ATOM 2663 C C . ALA A 1 353 ? -20.100 1.853 24.117 1.00 91.12 353 ALA A C 1
ATOM 2665 O O . ALA A 1 353 ? -20.975 2.310 23.377 1.00 91.12 353 ALA A O 1
ATOM 2666 N N . SER A 1 354 ? -19.225 0.930 23.725 1.00 93.50 354 SER A N 1
ATOM 2667 C CA . SER A 1 354 ? -19.048 0.451 22.359 1.00 93.50 354 SER A CA 1
ATOM 2668 C C . SER A 1 354 ? -18.947 -1.073 22.330 1.00 93.50 354 SER A C 1
ATOM 2670 O O . SER A 1 354 ? -18.781 -1.719 23.369 1.00 93.50 354 SER A O 1
ATOM 2672 N N . ASP A 1 355 ? -19.081 -1.647 21.140 1.00 94.88 355 ASP A N 1
ATOM 2673 C CA . ASP A 1 355 ? -19.238 -3.087 20.969 1.00 94.88 355 ASP A CA 1
ATOM 2674 C C . ASP A 1 355 ? -18.015 -3.686 20.257 1.00 94.88 355 ASP A C 1
ATOM 2676 O O . ASP A 1 355 ? -17.573 -3.179 19.222 1.00 94.88 355 ASP A O 1
ATOM 2680 N N . LEU A 1 356 ? -17.487 -4.784 20.794 1.00 96.56 356 LEU A N 1
ATOM 2681 C CA . LEU A 1 356 ? -16.560 -5.685 20.111 1.00 96.56 356 LEU A CA 1
ATOM 2682 C C . LEU A 1 356 ? -17.319 -6.977 19.804 1.00 96.56 356 LEU A C 1
ATOM 2684 O O . LEU A 1 356 ? -17.860 -7.588 20.721 1.00 96.56 356 LEU A O 1
ATOM 2688 N N . LYS A 1 357 ? -17.386 -7.388 18.536 1.00 95.69 357 LYS A N 1
ATOM 2689 C CA . LYS A 1 357 ? -18.117 -8.596 18.133 1.00 95.69 357 LYS A CA 1
ATOM 2690 C C . LYS A 1 357 ? -17.314 -9.476 17.178 1.00 95.69 357 LYS A C 1
ATOM 2692 O O . LYS A 1 357 ? -16.884 -8.998 16.134 1.00 95.69 357 LYS A O 1
ATOM 2697 N N . CYS A 1 358 ? -17.169 -10.758 17.471 1.00 94.25 358 CYS A N 1
ATOM 2698 C CA . CYS A 1 358 ? -16.679 -11.749 16.515 1.00 94.25 358 CYS A CA 1
ATOM 2699 C C . CYS A 1 358 ? -17.763 -12.800 16.293 1.00 94.25 358 CYS A C 1
ATOM 2701 O O . CYS A 1 358 ? -18.337 -13.284 17.258 1.00 94.25 358 CYS A O 1
ATOM 2703 N N . GLU A 1 359 ? -18.087 -13.122 15.042 1.00 91.62 359 GLU A N 1
ATOM 2704 C CA . GLU A 1 359 ? -19.143 -14.102 14.768 1.00 91.62 359 GLU A CA 1
ATOM 2705 C C . GLU A 1 359 ? -18.656 -15.522 15.051 1.00 91.62 359 GLU A C 1
ATOM 2707 O O . GLU A 1 359 ? -19.219 -16.159 15.923 1.00 91.62 359 GLU A O 1
ATOM 2712 N N . ASN A 1 360 ? -17.595 -15.992 14.385 1.00 86.56 360 ASN A N 1
ATOM 2713 C CA . ASN A 1 360 ? -17.162 -17.395 14.413 1.00 86.56 360 ASN A CA 1
ATOM 2714 C C . ASN A 1 360 ? -15.667 -17.554 14.751 1.00 86.56 360 ASN A C 1
ATOM 2716 O O . ASN A 1 360 ? -14.915 -18.185 14.004 1.00 86.56 360 ASN A O 1
ATOM 2720 N N . GLY A 1 361 ? -15.214 -16.955 15.854 1.00 89.50 361 GLY A N 1
ATOM 2721 C CA . GLY A 1 361 ? -13.882 -17.224 16.400 1.00 89.50 361 GLY A CA 1
ATOM 2722 C C . GLY A 1 361 ? -13.397 -16.181 17.398 1.00 89.50 361 GLY A C 1
ATOM 2723 O O . GLY A 1 361 ? -14.192 -15.475 18.012 1.00 89.50 361 GLY A O 1
ATOM 2724 N N . ASP A 1 362 ? -12.082 -16.095 17.591 1.00 94.19 362 ASP A N 1
ATOM 2725 C CA . ASP A 1 362 ? -11.528 -15.457 18.788 1.00 94.19 362 ASP A CA 1
ATOM 2726 C C . ASP A 1 362 ? -11.423 -13.928 18.709 1.00 94.19 362 ASP A C 1
ATOM 2728 O O . ASP A 1 362 ? -11.057 -13.355 17.674 1.00 94.19 362 ASP A O 1
ATOM 2732 N N . ILE A 1 363 ? -11.599 -13.283 19.865 1.00 97.12 363 ILE A N 1
ATOM 2733 C CA . ILE A 1 363 ? -11.152 -11.913 20.131 1.00 97.12 363 ILE A CA 1
ATOM 2734 C C . ILE A 1 363 ? -9.867 -11.975 20.961 1.00 97.12 363 ILE A C 1
ATOM 2736 O O . ILE A 1 363 ? -9.860 -12.462 22.088 1.00 97.12 363 ILE A O 1
ATOM 2740 N N . ARG A 1 364 ? -8.773 -11.436 20.415 1.00 98.06 364 ARG A N 1
ATOM 2741 C CA . ARG A 1 364 ? -7.478 -11.297 21.097 1.00 98.06 364 ARG A CA 1
ATOM 2742 C C . ARG A 1 364 ? -7.170 -9.825 21.344 1.00 98.06 364 ARG A C 1
ATOM 2744 O O . ARG A 1 364 ? -7.036 -9.056 20.394 1.00 98.06 364 ARG A O 1
ATOM 2751 N N . ILE A 1 365 ? -7.015 -9.443 22.606 1.00 98.38 365 ILE A N 1
ATOM 2752 C CA . ILE A 1 365 ? -6.707 -8.080 23.045 1.00 98.38 365 ILE A CA 1
ATOM 2753 C C . ILE A 1 365 ? -5.371 -8.098 23.777 1.00 98.38 365 ILE A C 1
ATOM 2755 O O . ILE A 1 365 ? -5.194 -8.838 24.744 1.00 98.38 365 ILE A O 1
ATOM 2759 N N . LYS A 1 366 ? -4.431 -7.264 23.332 1.00 98.38 366 LYS A N 1
ATOM 2760 C CA . LYS A 1 366 ? -3.115 -7.121 23.951 1.00 98.38 366 LYS A CA 1
ATOM 2761 C C . LYS A 1 366 ? -2.761 -5.652 24.145 1.00 98.38 366 LYS A C 1
ATOM 2763 O O . LYS A 1 366 ? -2.759 -4.892 23.181 1.00 98.38 366 LYS A O 1
ATOM 2768 N N . SER A 1 367 ? -2.424 -5.259 25.368 1.00 98.00 367 SER A N 1
ATOM 2769 C CA . SER A 1 367 ? -2.035 -3.881 25.691 1.00 98.00 367 SER A CA 1
ATOM 2770 C C . SER A 1 367 ? -0.867 -3.819 26.675 1.00 98.00 367 SER A C 1
ATOM 2772 O O . SER A 1 367 ? -0.670 -4.722 27.489 1.00 98.00 367 SER A O 1
ATOM 2774 N N . LYS A 1 368 ? -0.088 -2.736 26.603 1.00 95.88 368 LYS A N 1
ATOM 2775 C CA . LYS A 1 368 ? 0.971 -2.427 27.564 1.00 95.88 368 LYS A CA 1
ATOM 2776 C C . LYS A 1 368 ? 0.465 -1.633 28.765 1.00 95.88 368 LYS A C 1
ATOM 2778 O O . LYS A 1 368 ? 0.785 -2.011 29.883 1.00 95.88 368 LYS A O 1
ATOM 2783 N N . LEU A 1 369 ? -0.305 -0.562 28.554 1.00 96.00 369 LEU A N 1
ATOM 2784 C CA . LEU A 1 369 ? -0.719 0.343 29.639 1.00 96.00 369 LEU A CA 1
ATOM 2785 C C . LEU A 1 369 ? -2.063 -0.009 30.276 1.00 96.00 369 LEU A C 1
ATOM 2787 O O . LEU A 1 369 ? -2.359 0.494 31.356 1.00 96.00 369 LEU A O 1
ATOM 2791 N N . GLY A 1 370 ? -2.876 -0.854 29.644 1.00 96.69 370 GLY A N 1
ATOM 2792 C CA . GLY A 1 370 ? -4.130 -1.305 30.237 1.00 96.69 370 GLY A CA 1
ATOM 2793 C C . GLY A 1 370 ? -5.258 -1.507 29.238 1.00 96.69 370 GLY A C 1
ATOM 2794 O O . GLY A 1 370 ? -5.233 -1.016 28.108 1.00 96.69 370 GLY A O 1
ATOM 2795 N N . VAL A 1 371 ? -6.294 -2.205 29.684 1.00 97.75 371 VAL A N 1
ATOM 2796 C CA . VAL A 1 371 ? -7.515 -2.450 28.913 1.00 97.75 371 VAL A CA 1
ATOM 2797 C C . VAL A 1 371 ? -8.711 -1.935 29.703 1.00 97.75 371 VAL A C 1
ATOM 2799 O O . VAL A 1 371 ? -8.882 -2.280 30.871 1.00 97.75 371 VAL A O 1
ATOM 2802 N N . GLN A 1 372 ? -9.546 -1.110 29.073 1.00 97.38 372 GLN A N 1
ATOM 2803 C CA . GLN A 1 372 ? -10.710 -0.497 29.705 1.00 97.38 372 GLN A CA 1
ATOM 2804 C C . GLN A 1 372 ? -11.984 -0.759 28.905 1.00 97.38 372 GLN A C 1
ATOM 2806 O O . GLN A 1 372 ? -12.049 -0.463 27.715 1.00 97.38 372 GLN A O 1
ATOM 2811 N N . PHE A 1 373 ? -13.019 -1.239 29.583 1.00 96.12 373 PHE A N 1
ATOM 2812 C CA . PHE A 1 373 ? -14.388 -1.297 29.088 1.00 96.12 373 PHE A CA 1
ATOM 2813 C C . PHE A 1 373 ? -15.255 -0.408 29.974 1.00 96.12 373 PHE A C 1
ATOM 2815 O O . PHE A 1 373 ? -15.307 -0.604 31.189 1.00 96.12 373 PHE A O 1
ATOM 2822 N N . LEU A 1 374 ? -15.883 0.609 29.387 1.00 93.00 374 LEU A N 1
ATOM 2823 C CA . LEU A 1 374 ? -16.576 1.657 30.136 1.00 93.00 374 LEU A CA 1
ATOM 2824 C C . LEU A 1 374 ? -18.023 1.783 29.667 1.00 93.00 374 LEU A C 1
ATOM 2826 O O . LEU A 1 374 ? -18.273 1.947 28.480 1.00 93.00 374 LEU A O 1
ATOM 2830 N N . ALA A 1 375 ? -18.982 1.767 30.584 1.00 89.62 375 ALA A N 1
ATOM 2831 C CA . ALA A 1 375 ? -20.350 2.184 30.320 1.00 89.62 375 ALA A CA 1
ATOM 2832 C C . ALA A 1 375 ? -20.484 3.707 30.413 1.00 89.62 375 ALA A C 1
ATOM 2834 O O . ALA A 1 375 ? -19.811 4.365 31.210 1.00 89.62 375 ALA A O 1
ATOM 2835 N N . ARG A 1 376 ? -21.428 4.272 29.657 1.00 86.19 376 ARG A N 1
ATOM 2836 C CA . ARG A 1 376 ? -21.806 5.687 29.760 1.00 86.19 376 ARG A CA 1
ATOM 2837 C C . ARG A 1 376 ? -23.280 5.848 30.058 1.00 86.19 376 ARG A C 1
ATOM 2839 O O . ARG A 1 376 ? -24.121 5.261 29.388 1.00 86.19 376 ARG A O 1
ATOM 2846 N N . THR A 1 377 ? -23.604 6.709 31.016 1.00 84.06 377 THR A N 1
ATOM 2847 C CA . THR A 1 377 ? -24.981 7.147 31.261 1.00 84.06 377 THR A CA 1
ATOM 2848 C C . THR A 1 377 ? -25.233 8.453 30.526 1.00 84.06 377 THR A C 1
ATOM 2850 O O . THR A 1 377 ? -24.519 9.434 30.713 1.00 84.06 377 THR A O 1
ATOM 2853 N N . HIS A 1 378 ? -26.259 8.458 29.683 1.00 79.62 378 HIS A N 1
ATOM 2854 C CA . HIS A 1 378 ? -26.668 9.608 28.891 1.00 79.62 378 HIS A CA 1
ATOM 2855 C C . HIS A 1 378 ? -27.985 10.159 29.431 1.00 79.62 378 HIS A C 1
ATOM 2857 O O . HIS A 1 378 ? -28.932 9.401 29.659 1.00 79.62 378 HIS A O 1
ATOM 2863 N N . THR A 1 379 ? -28.056 11.477 29.590 1.00 75.31 379 THR A N 1
ATOM 2864 C CA . THR A 1 379 ? -29.260 12.186 30.034 1.00 75.31 379 THR A CA 1
ATOM 2865 C C . THR A 1 379 ? -29.850 12.948 28.854 1.00 75.31 379 THR A C 1
ATOM 2867 O O . THR A 1 379 ? -29.162 13.751 28.228 1.00 75.31 379 THR A O 1
ATOM 2870 N N . TYR A 1 380 ? -31.123 12.701 28.549 1.00 70.69 380 TYR A N 1
ATOM 2871 C CA . TYR A 1 380 ? -31.866 13.371 27.485 1.00 70.69 380 TYR A CA 1
ATOM 2872 C C . TYR A 1 380 ? -33.001 14.185 28.087 1.00 70.69 380 TYR A C 1
ATOM 2874 O O . TYR A 1 380 ? -33.702 13.715 28.984 1.00 70.69 380 TYR A O 1
ATOM 2882 N N . MET A 1 381 ? -33.226 15.371 27.534 1.00 65.06 381 MET A N 1
ATOM 2883 C CA . MET A 1 381 ? -34.420 16.164 27.797 1.00 65.06 381 MET A CA 1
ATOM 2884 C C . MET A 1 381 ? -35.314 16.080 26.565 1.00 65.06 381 MET A C 1
ATOM 2886 O O . MET A 1 381 ? -34.882 16.398 25.458 1.00 65.06 381 MET A O 1
ATOM 2890 N N . SER A 1 382 ? -36.543 15.600 26.740 1.00 63.50 382 SER A N 1
ATOM 2891 C CA . SER A 1 382 ? -37.571 15.674 25.705 1.00 63.50 382 SER A CA 1
ATOM 2892 C C . SER A 1 382 ? -38.635 16.664 26.142 1.00 63.50 382 SER A C 1
ATOM 2894 O O . SER A 1 382 ? -39.232 16.486 27.204 1.00 63.50 382 SER A O 1
ATOM 2896 N N . GLU A 1 383 ? -38.881 17.671 25.315 1.00 58.31 383 GLU A N 1
ATOM 2897 C CA . GLU A 1 383 ? -39.985 18.603 25.496 1.00 58.31 383 GLU A CA 1
ATOM 2898 C C . GLU A 1 383 ? -41.181 18.094 24.690 1.00 58.31 383 GLU A C 1
ATOM 2900 O O . GLU A 1 383 ? -41.104 17.910 23.472 1.00 58.31 383 GLU A O 1
ATOM 2905 N N . LYS A 1 384 ? -42.279 17.794 25.384 1.00 58.03 384 LYS A N 1
ATOM 2906 C CA . LYS A 1 384 ? -43.557 17.485 24.749 1.00 58.03 384 LYS A CA 1
ATOM 2907 C C . LYS A 1 384 ? -44.398 18.757 24.812 1.00 58.03 384 LYS A C 1
ATOM 2909 O O . LYS A 1 384 ? -44.775 19.190 25.899 1.00 58.03 384 LYS A O 1
ATOM 2914 N N . SER A 1 385 ? -44.648 19.367 23.655 1.00 52.56 385 SER A N 1
ATOM 2915 C CA . SER A 1 385 ? -45.663 20.414 23.521 1.00 52.56 385 SER A CA 1
ATOM 2916 C C . SER A 1 385 ? -47.010 19.725 23.333 1.00 52.56 385 SER A C 1
ATOM 2918 O O . SER A 1 385 ? -47.192 18.969 22.377 1.00 52.56 385 SER A O 1
ATOM 2920 N N . GLU A 1 386 ? -47.918 19.923 24.284 1.00 51.47 386 GLU A N 1
ATOM 2921 C CA . GLU A 1 386 ? -49.306 19.488 24.161 1.00 51.47 386 GLU A CA 1
ATOM 2922 C C . GLU A 1 386 ? -50.142 20.680 23.685 1.00 51.47 386 GLU A C 1
ATOM 2924 O O . GLU A 1 386 ? -50.222 21.685 24.374 1.00 51.47 386 GLU A O 1
ATOM 2929 N N . ASP A 1 387 ? -50.703 20.534 22.483 1.00 51.25 387 ASP A N 1
ATOM 2930 C CA . ASP A 1 387 ? -51.718 21.355 21.808 1.00 51.25 387 ASP A CA 1
ATOM 2931 C C . ASP A 1 387 ? -51.531 22.883 21.649 1.00 51.25 387 ASP A C 1
ATOM 2933 O O . ASP A 1 387 ? -51.139 23.629 22.540 1.00 51.25 387 ASP A O 1
ATOM 2937 N N . LYS A 1 388 ? -51.885 23.386 20.458 1.00 54.19 388 LYS A N 1
ATOM 2938 C CA . LYS A 1 388 ? -51.622 24.774 20.010 1.00 54.19 388 LYS A CA 1
ATOM 2939 C C . LYS A 1 388 ? -52.432 25.862 20.731 1.00 54.19 388 LYS A C 1
ATOM 2941 O O . LYS A 1 388 ? -52.223 27.042 20.466 1.00 54.19 388 LYS A O 1
ATOM 2946 N N . THR A 1 389 ? -53.362 25.493 21.603 1.00 56.31 389 THR A N 1
ATOM 2947 C CA . THR A 1 389 ? -54.308 26.417 22.245 1.00 56.31 389 THR A CA 1
ATOM 2948 C C . THR A 1 389 ? -53.914 26.816 23.665 1.00 56.31 389 THR A C 1
ATOM 2950 O O . THR A 1 389 ? -54.388 27.843 24.144 1.00 56.31 389 THR A O 1
ATOM 2953 N N . ILE A 1 390 ? -53.023 26.073 24.333 1.00 54.66 390 ILE A N 1
ATOM 2954 C CA . ILE A 1 390 ? -52.508 26.414 25.666 1.00 54.66 390 ILE A CA 1
ATOM 2955 C C . ILE A 1 390 ? -51.018 26.066 25.693 1.00 54.66 390 ILE A C 1
ATOM 2957 O O . ILE A 1 390 ? -50.656 24.899 25.634 1.00 54.66 390 ILE A O 1
ATOM 2961 N N . LEU A 1 391 ? -50.140 27.068 25.805 1.00 50.75 391 LEU A N 1
ATOM 2962 C CA . LEU A 1 391 ? -48.692 26.879 25.963 1.00 50.75 391 LEU A CA 1
ATOM 2963 C C . LEU A 1 391 ? -48.381 26.180 27.302 1.00 50.75 391 LEU A C 1
ATOM 2965 O O . LEU A 1 391 ? -48.043 26.817 28.297 1.00 50.75 391 LEU A O 1
ATOM 2969 N N . ARG A 1 392 ? -48.508 24.852 27.338 1.00 52.38 392 ARG A N 1
ATOM 2970 C CA . ARG A 1 392 ? -47.940 23.987 28.375 1.00 52.38 392 ARG A CA 1
ATOM 2971 C C . ARG A 1 392 ? -46.907 23.093 27.712 1.00 52.38 392 ARG A C 1
ATOM 2973 O O . ARG A 1 392 ? -47.247 22.150 26.999 1.00 52.38 392 ARG A O 1
ATOM 2980 N N . SER A 1 393 ? -45.632 23.402 27.931 1.00 53.06 393 SER A N 1
ATOM 2981 C CA . SER A 1 393 ? -44.564 22.461 27.624 1.00 53.06 393 SER A CA 1
ATOM 2982 C C . SER A 1 393 ? -44.243 21.647 28.869 1.00 53.06 393 SER A C 1
ATOM 2984 O O . SER A 1 393 ? -44.091 22.178 29.969 1.00 53.06 393 SER A O 1
ATOM 2986 N N . THR A 1 394 ? -44.201 20.326 28.703 1.00 62.22 394 THR A N 1
ATOM 2987 C CA . THR A 1 394 ? -43.759 19.425 29.767 1.00 62.22 394 THR A CA 1
ATOM 2988 C C . THR A 1 394 ? -42.380 18.911 29.391 1.00 62.22 394 THR A C 1
ATOM 2990 O O . THR A 1 394 ? -42.211 18.240 28.367 1.00 62.22 394 THR A O 1
ATOM 2993 N N . THR A 1 395 ? -41.386 19.227 30.215 1.00 63.97 395 THR A N 1
ATOM 2994 C CA . THR A 1 395 ? -40.015 18.743 30.046 1.00 63.97 395 THR A CA 1
ATOM 2995 C C . THR A 1 395 ? -39.851 17.444 30.821 1.00 63.97 395 THR A C 1
ATOM 2997 O O . THR A 1 395 ? -39.983 17.423 32.041 1.00 63.97 395 THR A O 1
ATOM 3000 N N . THR A 1 396 ? -39.565 16.341 30.129 1.00 72.12 396 THR A N 1
ATOM 3001 C CA . THR A 1 396 ? -39.252 15.057 30.774 1.00 72.12 396 THR A CA 1
ATOM 3002 C C . THR A 1 396 ? -37.771 14.740 30.613 1.00 72.12 396 THR A C 1
ATOM 3004 O O . THR A 1 396 ? -37.258 14.700 29.492 1.00 72.12 396 THR A O 1
ATOM 3007 N N . THR A 1 397 ? -37.097 14.466 31.730 1.00 74.38 397 THR A N 1
ATOM 3008 C CA . THR A 1 397 ? -35.719 13.964 31.749 1.00 74.38 397 THR A CA 1
ATOM 3009 C C . THR A 1 397 ? -35.733 12.440 31.695 1.00 74.38 397 THR A C 1
ATOM 3011 O O . THR A 1 397 ? -36.382 11.793 32.513 1.00 74.38 397 THR A O 1
ATOM 3014 N N . LYS A 1 398 ? -35.012 11.852 30.738 1.00 78.12 398 LYS A N 1
ATOM 3015 C CA . LYS A 1 398 ? -34.804 10.401 30.638 1.00 78.12 398 LYS A CA 1
ATOM 3016 C C . LYS A 1 398 ? -33.315 10.094 30.695 1.00 78.12 398 LYS A C 1
ATOM 3018 O O . LYS A 1 398 ? -32.538 10.699 29.961 1.00 78.12 398 LYS A O 1
ATOM 3023 N N . THR A 1 399 ? -32.921 9.135 31.523 1.00 77.69 399 THR A N 1
ATOM 3024 C CA . THR A 1 399 ? -31.554 8.608 31.566 1.00 77.69 399 THR A CA 1
ATOM 3025 C C . THR A 1 399 ? -31.500 7.251 30.871 1.00 77.69 399 THR A C 1
ATOM 3027 O O . THR A 1 399 ? -32.419 6.441 30.980 1.00 77.69 399 THR A O 1
ATOM 3030 N N . LYS A 1 400 ? -30.434 7.002 30.108 1.00 81.44 400 LYS A N 1
ATOM 3031 C CA . LYS A 1 400 ? -30.160 5.700 29.490 1.00 81.44 400 LYS A CA 1
ATOM 3032 C C . LYS A 1 400 ? -28.677 5.392 29.607 1.00 81.44 400 LYS A C 1
ATOM 3034 O O . LYS A 1 400 ? -27.855 6.189 29.160 1.00 81.44 400 LYS A O 1
ATOM 3039 N N . THR A 1 401 ? -28.349 4.229 30.151 1.00 82.12 401 THR A N 1
ATOM 3040 C CA . THR A 1 401 ? -26.973 3.733 30.208 1.00 82.12 401 THR A CA 1
ATOM 3041 C C . THR A 1 401 ? -26.675 2.879 28.982 1.00 82.12 401 THR A C 1
ATOM 3043 O O . THR A 1 401 ? -27.424 1.964 28.646 1.00 82.12 401 THR A O 1
ATOM 3046 N N . SER A 1 402 ? -25.594 3.215 28.289 1.00 83.56 402 SER A N 1
ATOM 3047 C CA . SER A 1 402 ? -25.005 2.444 27.203 1.00 83.56 402 SER A CA 1
ATOM 3048 C C . SER A 1 402 ? -23.845 1.639 27.773 1.00 83.56 402 SER A C 1
ATOM 3050 O O . SER A 1 402 ? -22.813 2.204 28.133 1.00 83.56 402 SER A O 1
ATOM 3052 N N . PHE A 1 403 ? -24.028 0.328 27.863 1.00 85.94 403 PHE A N 1
ATOM 3053 C CA . PHE A 1 403 ? -22.993 -0.605 28.297 1.00 85.94 403 PHE A CA 1
ATOM 3054 C C . PHE A 1 403 ? -22.004 -0.888 27.162 1.00 85.94 403 PHE A C 1
ATOM 3056 O O . PHE A 1 403 ? -22.379 -0.832 25.980 1.00 85.94 403 PHE A O 1
ATOM 3063 N N . ALA A 1 404 ? -20.757 -1.178 27.531 1.00 88.81 404 ALA A N 1
ATOM 3064 C CA . ALA A 1 404 ? -19.787 -1.768 26.617 1.00 88.81 404 ALA A CA 1
ATOM 3065 C C . ALA A 1 404 ? -20.082 -3.269 26.46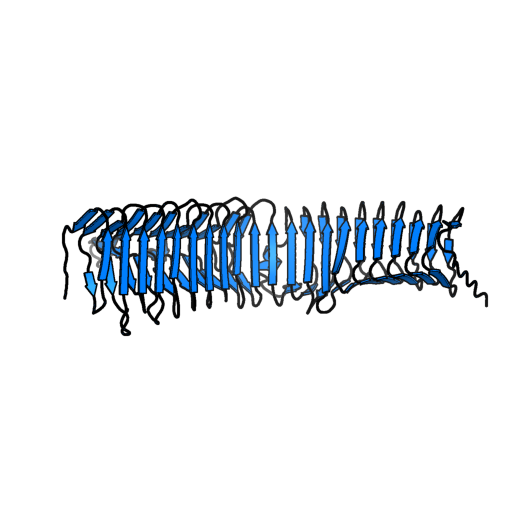0 1.00 88.81 404 ALA A C 1
ATOM 3067 O O . ALA A 1 404 ? -20.555 -3.909 27.399 1.00 88.81 404 ALA A O 1
ATOM 3068 N N . ALA A 1 405 ? -19.811 -3.829 25.284 1.00 90.50 405 ALA A N 1
ATOM 3069 C CA . ALA A 1 405 ? -20.015 -5.252 25.021 1.00 90.50 405 ALA A CA 1
ATOM 3070 C C . ALA A 1 405 ? -18.791 -5.874 24.342 1.00 90.50 405 ALA A C 1
ATOM 3072 O O . ALA A 1 405 ? -18.126 -5.221 23.531 1.00 90.50 405 ALA A O 1
ATOM 3073 N N . CYS A 1 406 ? -18.508 -7.134 24.666 1.00 90.81 406 CYS A N 1
ATOM 3074 C CA . CYS A 1 406 ? -17.495 -7.963 24.020 1.00 90.81 406 CYS A CA 1
ATOM 3075 C C . CYS A 1 406 ? -18.069 -9.369 23.793 1.00 90.81 406 CYS A C 1
ATOM 3077 O O . CYS A 1 406 ? -18.292 -10.106 24.747 1.00 90.81 406 CYS A O 1
ATOM 3079 N N . ASP A 1 407 ? -18.353 -9.724 22.545 1.00 91.25 407 ASP A N 1
ATOM 3080 C CA . ASP A 1 407 ? -19.218 -10.858 22.197 1.00 91.25 407 ASP A CA 1
ATOM 3081 C C . ASP A 1 407 ? -18.571 -11.758 21.129 1.00 91.25 407 ASP A C 1
ATOM 3083 O O . ASP A 1 407 ? -18.215 -11.279 20.049 1.00 91.25 407 ASP A O 1
ATOM 3087 N N . VAL A 1 408 ? -18.438 -13.054 21.431 1.00 83.69 408 VAL A N 1
ATOM 3088 C CA . VAL A 1 408 ? -17.967 -14.125 20.529 1.00 83.69 408 VAL A CA 1
ATOM 3089 C C . VAL A 1 408 ? -18.913 -15.339 20.494 1.00 83.69 408 VAL A C 1
ATOM 3091 O O . VAL A 1 408 ? -18.473 -16.485 20.415 1.00 83.69 408 VAL A O 1
ATOM 3094 N N . THR A 1 409 ? -20.221 -15.088 20.574 1.00 69.38 409 THR A N 1
ATOM 3095 C CA . THR A 1 409 ? -21.299 -16.070 20.827 1.00 69.38 409 THR A CA 1
ATOM 3096 C C . THR A 1 409 ? -21.373 -17.332 19.953 1.00 69.38 409 THR A C 1
ATOM 3098 O O . THR A 1 409 ? -22.070 -18.247 20.372 1.00 69.38 409 THR A O 1
ATOM 3101 N N . ALA A 1 410 ? -20.682 -17.460 18.812 1.00 75.62 410 ALA A N 1
ATOM 3102 C CA . ALA A 1 410 ? -20.633 -18.725 18.053 1.00 75.62 410 ALA A CA 1
ATOM 3103 C C . ALA A 1 410 ? -19.346 -19.538 18.324 1.00 75.62 410 ALA A C 1
ATOM 3105 O O . ALA A 1 410 ? -18.612 -19.904 17.405 1.00 75.62 410 ALA A O 1
ATOM 3106 N N . GLY A 1 411 ? -19.046 -19.788 19.604 1.00 69.31 411 GLY A N 1
ATOM 3107 C CA . GLY A 1 411 ? -17.992 -20.730 20.021 1.00 69.31 411 GLY A CA 1
ATOM 3108 C C . GLY A 1 411 ? -16.557 -20.181 20.074 1.00 69.31 411 GLY A C 1
ATOM 3109 O O . GLY A 1 411 ? -15.608 -20.958 20.151 1.00 69.31 411 GLY A O 1
ATOM 3110 N N . GLY A 1 412 ? -16.355 -18.860 20.019 1.00 85.19 412 GLY A N 1
ATOM 3111 C CA . GLY A 1 412 ? -15.019 -18.250 20.081 1.00 85.19 412 GLY A CA 1
ATOM 3112 C C . GLY A 1 412 ? -14.487 -18.028 21.503 1.00 85.19 412 GLY A C 1
ATOM 3113 O O . GLY A 1 412 ? -15.245 -18.013 22.477 1.00 85.19 412 GLY A O 1
ATOM 3114 N N . ASN A 1 413 ? -13.179 -17.780 21.618 1.00 90.06 413 ASN A N 1
ATOM 3115 C CA . ASN A 1 413 ? -12.537 -17.377 22.872 1.00 90.06 413 ASN A CA 1
ATOM 3116 C C . ASN A 1 413 ? -12.380 -15.852 22.971 1.00 90.06 413 ASN A C 1
ATOM 3118 O O . ASN A 1 413 ? -12.151 -15.160 21.974 1.00 90.06 413 ASN A O 1
ATOM 3122 N N . ILE A 1 414 ? -12.405 -15.326 24.194 1.00 92.81 414 ILE A N 1
ATOM 3123 C CA . ILE A 1 414 ? -11.987 -13.957 24.511 1.00 92.81 414 ILE A CA 1
ATOM 3124 C C . ILE A 1 414 ? -10.680 -14.038 25.294 1.00 92.81 414 ILE A C 1
ATOM 3126 O O . ILE A 1 414 ? -10.660 -14.499 26.430 1.00 92.81 414 ILE A O 1
ATOM 3130 N N . LEU A 1 415 ? -9.588 -13.560 24.697 1.00 95.62 415 LEU A N 1
ATOM 3131 C CA . LEU A 1 415 ? -8.267 -13.537 25.319 1.00 95.62 415 LEU A CA 1
ATOM 3132 C C . LEU A 1 415 ? -7.810 -12.095 25.524 1.00 95.62 415 LEU A C 1
ATOM 3134 O O . LEU A 1 415 ? -7.549 -11.375 24.558 1.00 95.62 415 LEU A O 1
ATOM 3138 N N . ILE A 1 416 ? -7.668 -11.684 26.778 1.00 96.62 416 ILE A N 1
ATOM 3139 C CA . ILE A 1 416 ? -7.163 -10.374 27.183 1.00 96.62 416 ILE A CA 1
ATOM 3140 C C . ILE A 1 416 ? -5.810 -10.567 27.858 1.00 96.62 416 ILE A C 1
ATOM 3142 O O . ILE A 1 416 ? -5.694 -11.288 28.844 1.00 96.62 416 ILE A O 1
ATOM 3146 N N . LYS A 1 417 ? -4.784 -9.890 27.345 1.00 97.50 417 LYS A N 1
ATOM 3147 C CA . LYS A 1 417 ? -3.455 -9.843 27.953 1.00 97.50 417 LYS A CA 1
ATOM 3148 C C . LYS A 1 417 ? -3.011 -8.403 28.144 1.00 97.50 417 LYS A C 1
ATOM 3150 O O . LYS A 1 417 ? -2.905 -7.655 27.171 1.00 97.50 417 LYS A O 1
ATOM 3155 N N . THR A 1 418 ? -2.707 -8.013 29.374 1.00 96.69 418 THR A N 1
ATOM 3156 C CA . THR A 1 418 ? -2.252 -6.649 29.663 1.00 96.69 418 THR A CA 1
ATOM 3157 C C . THR A 1 418 ? -1.150 -6.604 30.709 1.00 96.69 418 THR A C 1
ATOM 3159 O O . THR A 1 418 ? -1.156 -7.367 31.673 1.00 96.69 418 THR A O 1
ATOM 3162 N N . GLU A 1 419 ? -0.184 -5.706 30.510 1.00 94.56 419 GLU A N 1
ATOM 3163 C CA . GLU A 1 419 ? 0.834 -5.425 31.528 1.00 94.56 419 GLU A CA 1
ATOM 3164 C C . GLU A 1 419 ? 0.400 -4.347 32.527 1.00 94.56 419 GLU A C 1
ATOM 3166 O O . GLU A 1 419 ? 0.855 -4.365 33.667 1.00 94.56 419 GLU A O 1
ATOM 3171 N N . GLY A 1 420 ? -0.487 -3.445 32.109 1.00 94.94 420 GLY A N 1
ATOM 3172 C CA . GLY A 1 420 ? -1.150 -2.478 32.977 1.00 94.94 420 GLY A CA 1
ATOM 3173 C C . GLY A 1 420 ? -2.488 -2.996 33.494 1.00 94.94 420 GLY A C 1
ATOM 3174 O O . GLY A 1 420 ? -2.759 -4.200 33.468 1.00 94.94 420 GLY A O 1
ATOM 3175 N N . ASP A 1 421 ? -3.340 -2.071 33.919 1.00 95.44 421 ASP A N 1
ATOM 3176 C CA . ASP A 1 421 ? -4.588 -2.400 34.605 1.00 95.44 421 ASP A CA 1
ATOM 3177 C C . ASP A 1 421 ? -5.678 -2.904 33.652 1.00 95.44 421 ASP A C 1
ATOM 3179 O O . ASP A 1 421 ? -5.768 -2.502 32.488 1.00 95.44 421 ASP A O 1
ATOM 3183 N N . PHE A 1 422 ? -6.557 -3.757 34.169 1.00 95.81 422 PHE A N 1
ATOM 3184 C CA . PHE A 1 422 ? -7.790 -4.161 33.505 1.00 95.81 422 PHE A CA 1
ATOM 3185 C C . PHE A 1 422 ? -8.993 -3.574 34.239 1.00 95.81 422 PHE A C 1
ATOM 3187 O O . PHE A 1 422 ? -9.279 -3.935 35.378 1.00 95.81 422 PHE A O 1
ATOM 3194 N N . LYS A 1 423 ? -9.731 -2.681 33.579 1.00 94.81 423 LYS A N 1
ATOM 3195 C CA . LYS A 1 423 ? -10.918 -2.036 34.144 1.00 94.81 423 LYS A CA 1
ATOM 3196 C C . LYS A 1 423 ? -12.153 -2.367 33.324 1.00 94.81 423 LYS A C 1
ATOM 3198 O O . LYS A 1 423 ? -12.200 -2.098 32.129 1.00 94.81 423 LYS A O 1
ATOM 3203 N N . SER A 1 424 ? -13.187 -2.875 33.975 1.00 92.44 424 SER A N 1
ATOM 3204 C CA . SER A 1 424 ? -14.491 -3.118 33.368 1.00 92.44 424 SER A CA 1
ATOM 3205 C C . SER A 1 424 ? -15.577 -2.479 34.224 1.00 92.44 424 SER A C 1
ATOM 3207 O O . SER A 1 424 ? -15.703 -2.811 35.399 1.00 92.44 424 SER A O 1
ATOM 3209 N N . VAL A 1 425 ? -16.343 -1.546 33.658 1.00 90.31 425 VAL A N 1
ATOM 3210 C CA . VAL A 1 425 ? -17.441 -0.849 34.342 1.00 90.31 425 VAL A CA 1
ATOM 3211 C C . VAL A 1 425 ? -18.690 -0.929 33.480 1.00 90.31 425 VAL A C 1
ATOM 3213 O O . VAL A 1 425 ? -18.783 -0.215 32.488 1.00 90.31 425 VAL A O 1
ATOM 3216 N N . GLY A 1 426 ? -19.663 -1.753 33.865 1.00 83.44 426 GLY A N 1
ATOM 3217 C CA . GLY A 1 426 ? -20.884 -1.950 33.089 1.00 83.44 426 GLY A CA 1
ATOM 3218 C C . GLY A 1 426 ? -20.582 -2.570 31.724 1.00 83.44 426 GLY A C 1
ATOM 3219 O O . GLY A 1 426 ? -20.814 -1.952 30.680 1.00 83.44 426 GLY A O 1
ATOM 3220 N N . THR A 1 427 ? -20.049 -3.787 31.742 1.00 86.31 427 THR A N 1
ATOM 3221 C CA . THR A 1 427 ? -19.659 -4.495 30.523 1.00 86.31 427 THR A CA 1
ATOM 3222 C C . THR A 1 427 ? -20.291 -5.868 30.493 1.00 86.31 427 THR A C 1
ATOM 3224 O O . THR A 1 427 ? -20.297 -6.572 31.502 1.00 86.31 427 THR A O 1
ATOM 3227 N N . GLU A 1 428 ? -20.773 -6.253 29.322 1.00 88.50 428 GLU A N 1
ATOM 3228 C CA . GLU A 1 428 ? -21.232 -7.606 29.040 1.00 88.50 428 GLU A CA 1
ATOM 3229 C C . GLU A 1 428 ? -20.153 -8.333 28.228 1.00 88.50 428 GLU A C 1
ATOM 3231 O O . GLU A 1 428 ? -19.783 -7.869 27.144 1.00 88.50 428 GLU A O 1
ATOM 3236 N N . PHE A 1 429 ? -19.626 -9.444 28.747 1.00 86.88 429 PHE A N 1
ATOM 3237 C CA . PHE A 1 429 ? -18.775 -10.344 27.967 1.00 86.88 429 PHE A CA 1
ATOM 3238 C C . PHE A 1 429 ? -19.520 -11.646 27.696 1.00 86.88 429 PHE A C 1
ATOM 3240 O O . PHE A 1 429 ? -20.046 -12.271 28.617 1.00 86.88 429 PHE A O 1
ATOM 3247 N N . LYS A 1 430 ? -19.519 -12.059 26.429 1.00 87.81 430 LYS A N 1
ATOM 3248 C CA . LYS A 1 430 ? -20.083 -13.330 25.972 1.00 87.81 430 LYS A CA 1
ATOM 3249 C C . LYS A 1 430 ? -18.997 -14.123 25.282 1.00 87.81 430 LYS A C 1
ATOM 3251 O O . LYS A 1 430 ? -18.685 -13.845 24.127 1.00 87.81 430 LYS A O 1
ATOM 3256 N N . ALA A 1 431 ? -18.391 -15.058 26.002 1.00 83.50 431 ALA A N 1
ATOM 3257 C CA . ALA A 1 431 ? -17.515 -16.046 25.391 1.00 83.50 431 ALA A CA 1
ATOM 3258 C C . ALA A 1 431 ? -18.362 -17.221 24.882 1.00 83.50 431 ALA A C 1
ATOM 3260 O O . ALA A 1 431 ? -19.395 -17.526 25.469 1.00 83.50 431 ALA A O 1
ATOM 3261 N N . GLY A 1 432 ? -17.957 -17.837 23.772 1.00 81.75 432 GLY A N 1
ATOM 3262 C CA . GLY A 1 432 ? -18.547 -19.092 23.310 1.00 81.75 432 GLY A CA 1
ATOM 3263 C C . GLY A 1 432 ? -17.828 -20.300 23.908 1.00 81.75 432 GLY A C 1
ATOM 3264 O O . GLY A 1 432 ? -18.461 -21.311 24.163 1.00 81.75 432 GLY A O 1
ATOM 3265 N N . ASN A 1 433 ? -16.520 -20.173 24.170 1.00 84.75 433 ASN A N 1
ATOM 3266 C CA . ASN A 1 433 ? -15.703 -21.241 24.746 1.00 84.75 433 ASN A CA 1
ATOM 3267 C C . ASN A 1 433 ? -14.954 -20.807 26.019 1.00 84.75 433 ASN A C 1
ATOM 3269 O O . ASN A 1 433 ? -15.377 -21.139 27.123 1.00 84.75 433 ASN A O 1
ATOM 3273 N N . GLU A 1 434 ? -13.881 -20.019 25.896 1.00 86.69 434 GLU A N 1
ATOM 3274 C CA . GLU A 1 434 ? -13.115 -19.538 27.053 1.00 86.69 434 GLU A CA 1
ATOM 3275 C C . GLU A 1 434 ? -13.095 -18.012 27.151 1.00 86.69 434 GLU A C 1
ATOM 3277 O O . GLU A 1 434 ? -12.945 -17.295 26.155 1.00 86.69 434 GLU A O 1
ATOM 3282 N N . PHE A 1 435 ? -13.162 -17.511 28.384 1.00 89.38 435 PHE A N 1
ATOM 3283 C CA . PHE A 1 435 ? -12.749 -16.153 28.723 1.00 89.38 435 PHE A CA 1
ATOM 3284 C C . PHE A 1 435 ? -11.453 -16.221 29.534 1.00 89.38 435 PHE A C 1
ATOM 3286 O O . PHE A 1 435 ? -11.446 -16.749 30.643 1.00 89.38 435 PHE A O 1
ATOM 3293 N N . LEU A 1 436 ? -10.364 -15.664 29.005 1.00 91.50 436 LEU A N 1
ATOM 3294 C CA . LEU A 1 436 ? -9.071 -15.585 29.681 1.00 91.50 436 LEU A CA 1
ATOM 3295 C C . LEU A 1 436 ? -8.626 -14.128 29.802 1.00 91.50 436 LEU A C 1
ATOM 3297 O O . LEU A 1 436 ? -8.411 -13.456 28.793 1.00 91.50 436 LEU A O 1
ATOM 3301 N N . ALA A 1 437 ? -8.397 -13.668 31.030 1.00 92.12 437 ALA A N 1
ATOM 3302 C CA . ALA A 1 437 ? -7.763 -12.386 31.317 1.00 92.12 437 ALA A CA 1
ATOM 3303 C C . ALA A 1 437 ? -6.455 -12.590 32.102 1.00 92.12 437 ALA A C 1
ATOM 3305 O O . ALA A 1 437 ? -6.478 -12.960 33.272 1.00 92.12 437 ALA A O 1
ATOM 3306 N N . ASP A 1 438 ? -5.320 -12.334 31.451 1.00 93.19 438 ASP A N 1
ATOM 3307 C CA . ASP A 1 438 ? -3.969 -12.343 32.029 1.00 93.19 438 ASP A CA 1
ATOM 3308 C C . ASP A 1 438 ? -3.497 -10.895 32.247 1.00 93.19 438 ASP A C 1
ATOM 3310 O O . ASP A 1 438 ? -3.118 -10.191 31.302 1.00 93.19 438 ASP A O 1
ATOM 3314 N N . VAL A 1 439 ? -3.592 -10.428 33.493 1.00 94.31 439 VAL A N 1
ATOM 3315 C CA . VAL A 1 439 ? -3.413 -9.029 33.904 1.00 94.31 439 VAL A CA 1
ATOM 3316 C C . VAL A 1 439 ? -2.213 -8.933 34.845 1.00 94.31 439 VAL A C 1
ATOM 3318 O O . VAL A 1 439 ? -2.241 -9.470 35.945 1.00 94.31 439 VAL A O 1
ATOM 3321 N N . LYS A 1 440 ? -1.145 -8.222 34.468 1.00 91.06 440 LYS A N 1
ATOM 3322 C CA . LYS A 1 440 ? -0.021 -7.998 35.405 1.00 91.06 440 LYS A CA 1
ATOM 3323 C C . LYS A 1 440 ? -0.285 -6.862 36.403 1.00 91.06 440 LYS A C 1
ATOM 3325 O O . LYS A 1 440 ? 0.297 -6.874 37.486 1.00 91.06 440 LYS A O 1
ATOM 3330 N N . GLY A 1 441 ? -1.118 -5.888 36.028 1.00 91.75 441 GLY A N 1
ATOM 3331 C CA . GLY A 1 441 ? -1.546 -4.776 36.881 1.00 91.75 441 GLY A CA 1
ATOM 3332 C C . GLY A 1 441 ? -2.717 -5.130 37.804 1.00 91.75 441 GLY A C 1
ATOM 3333 O O . GLY A 1 441 ? -2.906 -6.289 38.190 1.00 91.75 441 GLY A O 1
ATOM 3334 N N . GLU A 1 442 ? -3.517 -4.123 38.151 1.00 91.19 442 GLU A N 1
ATOM 3335 C CA . GLU A 1 442 ? -4.746 -4.303 38.927 1.00 91.19 442 GLU A CA 1
ATOM 3336 C C . GLU A 1 442 ? -5.940 -4.636 38.023 1.00 91.19 442 GLU A C 1
ATOM 3338 O O . GLU A 1 442 ? -6.104 -4.077 36.938 1.00 91.19 442 GLU A O 1
ATOM 3343 N N . ALA A 1 443 ? -6.813 -5.530 38.485 1.00 90.12 443 ALA A N 1
ATOM 3344 C CA . ALA A 1 443 ? -8.086 -5.830 37.845 1.00 90.12 443 ALA A CA 1
ATOM 3345 C C . ALA A 1 443 ? -9.246 -5.232 38.660 1.00 90.12 443 ALA A C 1
ATOM 3347 O O . ALA A 1 443 ? -9.427 -5.548 39.835 1.00 90.12 443 ALA A O 1
ATOM 3348 N N . SER A 1 444 ? -10.066 -4.385 38.033 1.00 90.31 444 SER A N 1
ATOM 3349 C CA . SER A 1 444 ? -11.254 -3.769 38.633 1.00 90.31 444 SER A CA 1
ATOM 3350 C C . SER A 1 444 ? -12.500 -4.070 37.801 1.00 90.31 444 SER A C 1
ATOM 3352 O O . SER A 1 444 ? -12.613 -3.626 36.657 1.00 90.31 444 SER A O 1
ATOM 3354 N N . LEU A 1 445 ? -13.443 -4.820 38.378 1.00 86.50 445 LEU A N 1
ATOM 3355 C CA . LEU A 1 445 ? -14.660 -5.291 37.711 1.00 86.50 445 LEU A CA 1
ATOM 3356 C C . LEU A 1 445 ? -15.901 -4.764 38.443 1.00 86.50 445 LEU A C 1
ATOM 3358 O O . LEU A 1 445 ? -16.227 -5.215 39.540 1.00 86.50 445 LEU A O 1
ATOM 3362 N N . ALA A 1 446 ? -16.616 -3.822 37.836 1.00 81.44 446 ALA A N 1
ATOM 3363 C CA . ALA A 1 446 ? -17.823 -3.219 38.390 1.00 81.44 446 ALA A CA 1
ATOM 3364 C C . ALA A 1 446 ? -19.014 -3.409 37.441 1.00 81.44 446 ALA A C 1
ATOM 3366 O O . ALA A 1 446 ? -18.969 -2.960 36.299 1.00 81.44 446 ALA A O 1
ATOM 3367 N N . GLY A 1 447 ? -20.097 -4.047 37.895 1.00 68.62 447 GLY A N 1
ATOM 3368 C CA . GLY A 1 447 ? -21.284 -4.271 37.052 1.00 68.62 447 GLY A CA 1
ATOM 3369 C C . GLY A 1 447 ? -20.992 -5.119 35.808 1.00 68.62 447 GLY A C 1
ATOM 3370 O O . GLY A 1 447 ? -21.512 -4.840 34.730 1.00 68.62 447 GLY A O 1
ATOM 3371 N N . LEU A 1 448 ? -20.089 -6.089 35.948 1.00 73.75 448 LEU A N 1
ATOM 3372 C CA . LEU A 1 448 ? -19.721 -7.038 34.904 1.00 73.75 448 LEU A CA 1
ATOM 3373 C C . LEU A 1 448 ? -20.799 -8.121 34.797 1.00 73.75 448 LEU A C 1
ATOM 3375 O O . LEU A 1 448 ? -21.141 -8.738 35.807 1.00 73.75 448 LEU A O 1
ATOM 3379 N N . VAL A 1 449 ? -21.280 -8.375 33.583 1.00 74.19 449 VAL A N 1
ATOM 3380 C CA . VAL A 1 449 ? -22.107 -9.544 33.267 1.00 74.19 449 VAL A CA 1
ATOM 3381 C C . VAL A 1 449 ? -21.287 -10.470 32.384 1.00 74.19 449 VAL A C 1
ATOM 3383 O O . VAL A 1 449 ? -20.853 -10.074 31.302 1.00 74.19 449 VAL A O 1
ATOM 3386 N N . LEU A 1 450 ? -21.055 -11.686 32.865 1.00 67.94 450 LEU A N 1
ATOM 3387 C CA . LEU A 1 450 ? -20.493 -12.775 32.076 1.00 67.94 450 LEU A CA 1
ATOM 3388 C C . LEU A 1 450 ? -21.637 -13.737 31.779 1.00 67.94 450 LEU A C 1
ATOM 3390 O O . LEU A 1 450 ? -22.192 -14.310 32.715 1.00 67.94 450 LEU A O 1
ATOM 3394 N N . SER A 1 451 ? -22.019 -13.864 30.512 1.00 64.94 451 SER A N 1
ATOM 3395 C CA . SER A 1 451 ? -23.088 -14.775 30.098 1.00 64.94 451 SER A CA 1
ATOM 3396 C C . SER A 1 451 ? -22.548 -15.799 29.114 1.00 64.94 451 SER A C 1
ATOM 3398 O O . SER A 1 451 ? -21.927 -15.413 28.119 1.00 64.94 451 SER A O 1
ATOM 3400 N N . GLU A 1 452 ? -22.828 -17.074 29.367 1.00 57.56 452 GLU A N 1
ATOM 3401 C CA . GLU A 1 452 ? -22.562 -18.141 28.403 1.00 57.56 452 GLU A CA 1
ATOM 3402 C C . GLU A 1 452 ? -23.448 -17.975 27.158 1.00 57.56 452 GLU A C 1
ATOM 3404 O O . GLU A 1 452 ? -24.577 -17.474 27.233 1.00 57.56 452 GLU A O 1
ATOM 3409 N N . SER A 1 453 ? -22.943 -18.403 26.000 1.00 56.03 453 SER A N 1
ATOM 3410 C CA . SER A 1 453 ? -23.816 -18.681 24.857 1.00 56.03 453 SER A CA 1
ATOM 3411 C C . SER A 1 453 ? -24.697 -19.907 25.160 1.00 56.03 453 SER A C 1
ATOM 3413 O O . SER A 1 453 ? -24.475 -20.604 26.148 1.00 56.03 453 SER A O 1
ATOM 3415 N N . GLU A 1 454 ? -25.708 -20.203 24.337 1.00 55.75 454 GLU A N 1
ATOM 3416 C CA . GLU A 1 454 ? -26.498 -21.444 24.490 1.00 55.75 454 GLU A CA 1
ATOM 3417 C C . GLU A 1 454 ? -25.618 -22.716 24.424 1.00 55.75 454 GLU A C 1
ATOM 3419 O O . GLU A 1 454 ? -26.015 -23.779 24.904 1.00 55.75 454 GLU A O 1
ATOM 3424 N N . GLU A 1 455 ? -24.399 -22.589 23.891 1.00 53.09 455 GLU A N 1
ATOM 3425 C CA . GLU A 1 455 ? -23.320 -23.569 23.968 1.00 53.09 455 GLU A CA 1
ATOM 3426 C C . GLU A 1 455 ? -22.399 -23.227 25.158 1.00 53.09 455 GLU A C 1
ATOM 3428 O O . GLU A 1 455 ? -21.926 -22.095 25.293 1.00 53.09 455 GLU A O 1
ATOM 3433 N N . LYS A 1 456 ? -22.204 -24.202 26.059 1.00 54.91 456 LYS A N 1
ATOM 3434 C CA . LYS A 1 456 ? -21.502 -24.052 27.347 1.00 54.91 456 LYS A CA 1
ATOM 3435 C C . LYS A 1 456 ? -20.101 -23.461 27.160 1.00 54.91 456 LYS A C 1
ATOM 3437 O O . LYS A 1 456 ? -19.266 -24.097 26.523 1.00 54.91 456 LYS A O 1
ATOM 3442 N N . THR A 1 457 ? -19.808 -22.324 27.789 1.00 54.69 457 THR A N 1
ATOM 3443 C CA . THR A 1 457 ? -18.414 -21.898 27.984 1.00 54.69 457 THR A CA 1
ATOM 3444 C C . THR A 1 457 ? -17.721 -22.856 28.941 1.00 54.69 457 THR A C 1
ATOM 3446 O O . THR A 1 457 ? -18.205 -23.127 30.037 1.00 54.69 457 THR A O 1
ATOM 3449 N N . GLU A 1 458 ? -16.567 -23.380 28.541 1.00 63.41 458 GLU A N 1
ATOM 3450 C CA . GLU A 1 458 ? -15.860 -24.389 29.323 1.00 63.41 458 GLU A CA 1
ATOM 3451 C C . GLU A 1 458 ? -15.164 -23.783 30.551 1.00 63.41 458 GLU A C 1
ATOM 3453 O O . GLU A 1 458 ? -15.054 -24.451 31.585 1.00 63.41 458 GLU A O 1
ATOM 3458 N N . SER A 1 459 ? -14.682 -22.532 30.479 1.00 73.81 459 SER A N 1
ATOM 3459 C CA . SER A 1 459 ? -13.929 -21.897 31.576 1.00 73.81 459 SER A CA 1
ATOM 3460 C C . SER A 1 459 ? -13.864 -20.363 31.502 1.00 73.81 459 SER A C 1
ATOM 3462 O O . SER A 1 459 ? -13.641 -19.772 30.443 1.00 73.81 459 SER A O 1
ATOM 3464 N N . CYS A 1 460 ? -13.968 -19.710 32.663 1.00 81.06 460 CYS A N 1
ATOM 3465 C CA . CYS A 1 460 ? -13.643 -18.295 32.861 1.00 81.06 460 CYS A CA 1
ATOM 3466 C C . CYS A 1 460 ? -12.429 -18.177 33.791 1.00 81.06 460 CYS A C 1
ATOM 3468 O O . CYS A 1 460 ? -12.521 -18.511 34.970 1.00 81.06 460 CYS A O 1
ATOM 3470 N N . ILE A 1 461 ? -11.303 -17.673 33.280 1.00 84.94 461 ILE A N 1
ATOM 3471 C CA . ILE A 1 461 ? -10.023 -17.600 33.995 1.00 84.94 461 ILE A CA 1
ATOM 3472 C C . ILE A 1 461 ? -9.560 -16.144 34.105 1.00 84.94 461 ILE A C 1
ATOM 3474 O O . ILE A 1 461 ? -9.332 -15.471 33.096 1.00 84.94 461 ILE A O 1
ATOM 3478 N N . ILE A 1 462 ? -9.351 -15.663 35.333 1.00 85.31 462 ILE A N 1
ATOM 3479 C CA . ILE A 1 462 ? -8.783 -14.335 35.609 1.00 85.31 462 ILE A CA 1
ATOM 3480 C C . ILE A 1 462 ? -7.519 -14.487 36.451 1.00 85.31 462 ILE A C 1
ATOM 3482 O O . ILE A 1 462 ? -7.563 -14.949 37.589 1.00 85.31 462 ILE A O 1
ATOM 3486 N N . ARG A 1 463 ? -6.387 -14.045 35.900 1.00 88.25 463 ARG A N 1
ATOM 3487 C CA . ARG A 1 463 ? -5.093 -13.977 36.587 1.00 88.25 463 ARG A CA 1
ATOM 3488 C C . ARG A 1 463 ? -4.712 -12.516 36.754 1.00 88.25 463 ARG A C 1
ATOM 3490 O O . ARG A 1 463 ? -4.625 -11.794 35.765 1.00 88.25 463 ARG A O 1
ATOM 3497 N N . SER A 1 464 ? -4.525 -12.074 37.994 1.00 87.88 464 SER A N 1
ATOM 3498 C CA . SER A 1 464 ? -4.172 -10.682 38.296 1.00 87.88 464 SER A CA 1
ATOM 3499 C C . SER A 1 464 ? -3.264 -10.564 39.510 1.00 87.88 464 SER A C 1
ATOM 3501 O O . SER A 1 464 ? -3.203 -11.482 40.320 1.00 87.88 464 SER A O 1
ATOM 3503 N N . LYS A 1 465 ? -2.574 -9.432 39.676 1.00 82.00 465 LYS A N 1
ATOM 3504 C CA . LYS A 1 465 ? -1.881 -9.153 40.941 1.00 82.00 465 LYS A CA 1
ATOM 3505 C C . LYS A 1 465 ? -2.891 -8.873 42.055 1.00 82.00 465 LYS A C 1
ATOM 3507 O O . LYS A 1 465 ? -2.883 -9.526 43.094 1.00 82.00 465 LYS A O 1
ATOM 3512 N N . SER A 1 466 ? -3.803 -7.941 41.795 1.00 84.56 466 SER A N 1
ATOM 3513 C CA . SER A 1 466 ? -4.896 -7.587 42.698 1.00 84.56 466 SER A CA 1
ATOM 3514 C C . SER A 1 466 ? -6.216 -7.564 41.938 1.00 84.56 466 SER A C 1
ATOM 3516 O O . SER A 1 466 ? -6.271 -7.032 40.829 1.00 84.56 466 SER A O 1
ATOM 3518 N N . LEU A 1 467 ? -7.282 -8.081 42.549 1.00 86.31 467 LEU A N 1
ATOM 3519 C CA . LEU A 1 467 ? -8.630 -8.095 41.989 1.00 86.31 467 LEU A CA 1
ATOM 3520 C C . LEU A 1 467 ? -9.615 -7.376 42.916 1.00 86.31 467 LEU A C 1
ATOM 3522 O O . LEU A 1 467 ? -9.813 -7.781 44.059 1.00 86.31 467 LEU A O 1
ATOM 3526 N N . LYS A 1 468 ? -10.301 -6.352 42.405 1.00 86.31 468 LYS A N 1
ATOM 3527 C CA . LYS A 1 468 ? -11.442 -5.715 43.071 1.00 86.31 468 LYS A CA 1
ATOM 3528 C C . LYS A 1 468 ? -12.711 -5.927 42.259 1.00 86.31 468 LYS A C 1
ATOM 3530 O O . LYS A 1 468 ? -12.767 -5.551 41.088 1.00 86.31 468 LYS A O 1
ATOM 3535 N N . THR A 1 469 ? -13.752 -6.467 42.890 1.00 80.50 469 THR A N 1
ATOM 3536 C CA . THR A 1 469 ? -15.042 -6.690 42.228 1.00 80.50 469 THR A CA 1
ATOM 3537 C C . THR A 1 469 ? -16.226 -6.096 42.993 1.00 80.50 469 THR A C 1
ATOM 3539 O O . THR A 1 469 ? -16.306 -6.159 44.224 1.00 80.50 469 THR A O 1
ATOM 3542 N N . THR A 1 470 ? -17.179 -5.537 42.245 1.00 80.94 470 THR A N 1
ATOM 3543 C CA . THR A 1 470 ? -18.423 -4.975 42.783 1.00 80.94 470 THR A CA 1
ATOM 3544 C C . THR A 1 470 ? -19.580 -5.254 41.820 1.00 80.94 470 THR A C 1
ATOM 3546 O O . THR A 1 470 ? -19.620 -4.724 40.711 1.00 80.94 470 THR A O 1
ATOM 3549 N N . GLY A 1 471 ? -20.558 -6.062 42.234 1.00 70.31 471 GLY A N 1
ATOM 3550 C CA . GLY A 1 471 ? -21.759 -6.333 41.435 1.00 70.31 471 GLY A CA 1
ATOM 3551 C C . GLY A 1 471 ? -21.486 -7.129 40.158 1.00 70.31 471 GLY A C 1
ATOM 3552 O O . GLY A 1 471 ? -22.056 -6.817 39.116 1.00 70.31 471 GLY A O 1
ATOM 3553 N N . VAL A 1 472 ? -20.586 -8.111 40.224 1.00 71.38 472 VAL A N 1
ATOM 3554 C CA . VAL A 1 472 ? -20.345 -9.057 39.126 1.00 71.38 472 VAL A CA 1
ATOM 3555 C C . VAL A 1 472 ? -21.426 -10.135 39.147 1.00 71.38 472 VAL A C 1
ATOM 3557 O O . VAL A 1 472 ? -21.737 -10.665 40.218 1.00 71.38 472 VAL A O 1
ATOM 3560 N N . LYS A 1 473 ? -21.986 -10.448 37.977 1.00 73.62 473 LYS A N 1
ATOM 3561 C CA . LYS A 1 473 ? -22.942 -11.537 37.773 1.00 73.62 473 LYS A CA 1
ATOM 3562 C C . LYS A 1 473 ? -22.367 -12.537 36.773 1.00 73.62 473 LYS A C 1
ATOM 3564 O O . LYS A 1 473 ? -21.970 -12.150 35.674 1.00 73.62 473 LYS A O 1
ATOM 3569 N N . PHE A 1 474 ? -22.362 -13.803 37.167 1.00 70.94 474 PHE A N 1
ATOM 3570 C CA . PHE A 1 474 ? -22.027 -14.934 36.311 1.00 70.94 474 PHE A CA 1
ATOM 3571 C C . PHE A 1 474 ? -23.336 -15.649 35.980 1.00 70.94 474 PHE A C 1
ATOM 3573 O O . PHE A 1 474 ? -24.072 -16.046 36.885 1.00 70.94 474 PHE A O 1
ATOM 3580 N N . GLU A 1 475 ? -23.685 -15.719 34.702 1.00 66.88 475 GLU A N 1
ATOM 3581 C CA . GLU A 1 475 ? -24.892 -16.387 34.228 1.00 66.88 475 GLU A CA 1
ATOM 3582 C C . GLU A 1 475 ? -24.489 -17.688 33.530 1.00 66.88 475 GLU A C 1
ATOM 3584 O O . GLU A 1 475 ? -23.879 -17.626 32.470 1.00 66.88 475 GLU A O 1
ATOM 3589 N N . ASN A 1 476 ? -24.891 -18.818 34.133 1.00 55.38 476 ASN A N 1
ATOM 3590 C CA . ASN A 1 476 ? -24.686 -20.223 33.740 1.00 55.38 476 ASN A CA 1
ATOM 3591 C C . ASN A 1 476 ? -23.299 -20.850 34.037 1.00 55.38 476 ASN A C 1
ATOM 3593 O O . ASN A 1 476 ? -22.260 -20.369 33.613 1.00 55.38 476 ASN A O 1
ATOM 3597 N N . GLY A 1 477 ? -23.336 -21.956 34.797 1.00 52.06 477 GLY A N 1
ATOM 3598 C CA . GLY A 1 477 ? -22.681 -23.249 34.527 1.00 52.06 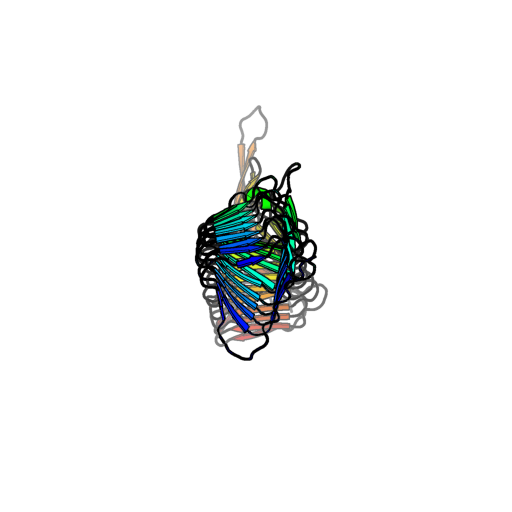477 GLY A CA 1
ATOM 3599 C C . GLY A 1 477 ? -21.158 -23.435 34.561 1.00 52.06 477 GLY A C 1
ATOM 3600 O O . GLY A 1 477 ? -20.726 -24.504 34.995 1.00 52.06 477 GLY A O 1
ATOM 3601 N N . GLY A 1 478 ? -20.363 -22.488 34.066 1.00 59.88 478 GLY A N 1
ATOM 3602 C CA . GLY A 1 478 ? -18.932 -22.692 33.819 1.00 59.88 478 GLY A CA 1
ATOM 3603 C C . GLY A 1 478 ? -18.043 -22.655 35.069 1.00 59.88 478 GLY A C 1
ATOM 3604 O O . GLY A 1 478 ? -18.380 -22.051 36.089 1.00 59.88 478 GLY A O 1
ATOM 3605 N N . ASN A 1 479 ? -16.856 -23.267 34.982 1.00 69.12 479 ASN A N 1
ATOM 3606 C CA . ASN A 1 479 ? -15.836 -23.154 36.027 1.00 69.12 479 ASN A CA 1
ATOM 3607 C C . ASN A 1 479 ? -15.247 -21.733 36.034 1.00 69.12 479 ASN A C 1
ATOM 3609 O O . ASN A 1 479 ? -14.684 -21.279 35.034 1.00 69.12 479 ASN A O 1
ATOM 3613 N N . LEU A 1 480 ? -15.349 -21.047 37.173 1.00 75.94 480 LEU A N 1
ATOM 3614 C CA . LEU A 1 480 ? -14.677 -19.775 37.425 1.00 75.94 480 LEU A CA 1
ATOM 3615 C C . LEU A 1 480 ? -13.364 -20.026 38.176 1.00 75.94 480 LEU A C 1
ATOM 3617 O O . LEU A 1 480 ? -13.385 -20.430 39.337 1.00 75.94 480 LEU A O 1
ATOM 3621 N N . ASP A 1 481 ? -12.235 -19.742 37.532 1.00 80.38 481 ASP A N 1
ATOM 3622 C CA . ASP A 1 481 ? -10.906 -19.772 38.145 1.00 80.38 481 ASP A CA 1
ATOM 3623 C C . ASP A 1 481 ? -10.370 -18.342 38.296 1.00 80.38 481 ASP A C 1
ATOM 3625 O O . ASP A 1 481 ? -10.175 -17.607 37.322 1.00 80.38 481 ASP A O 1
ATOM 3629 N N . ILE A 1 482 ? -10.146 -17.932 39.543 1.00 81.94 482 ILE A N 1
ATOM 3630 C CA . ILE A 1 482 ? -9.557 -16.640 39.880 1.00 81.94 482 ILE A CA 1
ATOM 3631 C C . ILE A 1 482 ? -8.252 -16.889 40.627 1.00 81.94 482 ILE A C 1
ATOM 3633 O O . ILE A 1 482 ? -8.246 -17.408 41.741 1.00 81.94 482 ILE A O 1
ATOM 3637 N N . THR A 1 483 ? -7.149 -16.414 40.053 1.00 82.56 483 THR A N 1
ATOM 3638 C CA . THR A 1 483 ? -5.840 -16.371 40.709 1.00 82.56 483 THR A CA 1
ATOM 3639 C C . THR A 1 483 ? -5.434 -14.911 40.930 1.00 82.56 483 THR A C 1
ATOM 3641 O O . THR A 1 483 ? -5.181 -14.183 39.967 1.00 82.56 483 THR A O 1
ATOM 3644 N N . ALA A 1 484 ? -5.367 -14.474 42.192 1.00 83.00 484 ALA A N 1
ATOM 3645 C CA . ALA A 1 484 ? -4.893 -13.140 42.572 1.00 83.00 484 ALA A CA 1
ATOM 3646 C C . ALA A 1 484 ? -4.103 -13.159 43.889 1.00 83.00 484 ALA A C 1
ATOM 3648 O O . ALA A 1 484 ? -4.433 -13.940 44.778 1.00 83.00 484 ALA A O 1
ATOM 3649 N N . GLU A 1 485 ? -3.088 -12.294 44.035 1.00 78.31 485 GLU A N 1
ATOM 3650 C CA . GLU A 1 485 ? -2.350 -12.142 45.305 1.00 78.31 485 GLU A CA 1
ATOM 3651 C C . GLU A 1 485 ? -3.243 -11.504 46.376 1.00 78.31 485 GLU A C 1
ATOM 3653 O O . GLU A 1 485 ? -3.220 -11.912 47.533 1.00 78.31 485 GLU A O 1
ATOM 3658 N N . ASN A 1 486 ? -4.055 -10.518 45.975 1.00 79.81 486 ASN A N 1
ATOM 3659 C CA . ASN A 1 486 ? -5.026 -9.843 46.834 1.00 79.81 486 ASN A CA 1
ATOM 3660 C C . ASN A 1 486 ? -6.381 -9.743 46.124 1.00 79.81 486 ASN A C 1
ATOM 3662 O O . ASN A 1 486 ? -6.455 -9.224 45.012 1.00 79.81 486 ASN A O 1
ATOM 3666 N N . ALA A 1 487 ? -7.467 -10.184 46.762 1.00 80.75 487 ALA A N 1
ATOM 3667 C CA . ALA A 1 487 ? -8.809 -10.110 46.184 1.00 80.75 487 ALA A CA 1
ATOM 3668 C C . ALA A 1 487 ? -9.820 -9.483 47.158 1.00 80.75 487 ALA A C 1
ATOM 3670 O O . ALA A 1 487 ? -9.903 -9.885 48.317 1.00 80.75 487 ALA A O 1
ATOM 3671 N N . ILE A 1 488 ? -10.599 -8.505 46.680 1.00 79.75 488 ILE A N 1
ATOM 3672 C CA . ILE A 1 488 ? -11.661 -7.821 47.432 1.00 79.75 488 ILE A CA 1
ATOM 3673 C C . ILE A 1 488 ? -12.994 -7.962 46.682 1.00 79.75 488 ILE A C 1
ATOM 3675 O O . ILE A 1 488 ? -13.107 -7.602 45.505 1.00 79.75 488 ILE A O 1
ATOM 3679 N N . PHE A 1 489 ? -14.026 -8.425 47.391 1.00 78.12 489 PHE A N 1
ATOM 3680 C CA . PHE A 1 489 ? -15.375 -8.657 46.868 1.00 78.12 489 PHE A CA 1
ATOM 3681 C C . PHE A 1 489 ? -16.400 -7.836 47.673 1.00 78.12 489 PHE A C 1
ATOM 3683 O O . PHE A 1 489 ? -16.714 -8.178 48.807 1.00 78.12 489 PHE A O 1
ATOM 3690 N N . GLU A 1 490 ? -16.917 -6.732 47.114 1.00 65.31 490 GLU A N 1
ATOM 3691 C CA . GLU A 1 490 ? -17.758 -5.765 47.865 1.00 65.31 490 GLU A CA 1
ATOM 3692 C C . GLU A 1 490 ? -19.277 -5.974 47.687 1.00 65.31 490 GLU A C 1
ATOM 3694 O O . GLU A 1 490 ? -20.083 -5.380 48.402 1.00 65.31 490 GLU A O 1
ATOM 3699 N N . ARG A 1 491 ? -19.693 -6.820 46.736 1.00 60.91 491 ARG A N 1
ATOM 3700 C CA . ARG A 1 491 ? -21.085 -7.272 46.542 1.00 60.91 491 ARG A CA 1
ATOM 3701 C C . ARG A 1 491 ? -21.099 -8.325 45.439 1.00 60.91 491 ARG A C 1
ATOM 3703 O O . ARG A 1 491 ? -20.883 -7.974 44.280 1.00 60.91 491 ARG A O 1
ATOM 3710 N N . GLN A 1 492 ? -21.335 -9.588 45.770 1.00 53.78 492 GLN A N 1
ATOM 3711 C CA . GLN A 1 492 ? -21.488 -10.649 44.775 1.00 53.78 492 GLN A CA 1
ATOM 3712 C C . GLN A 1 492 ? -22.926 -11.159 44.777 1.00 53.78 492 GLN A C 1
ATOM 3714 O O . GLN A 1 492 ? -23.499 -11.401 45.836 1.00 53.78 492 GLN A O 1
ATOM 3719 N N . ILE A 1 493 ? -23.496 -11.318 43.585 1.00 50.09 493 ILE A N 1
ATOM 3720 C CA . ILE A 1 493 ? -24.655 -12.183 43.373 1.00 50.09 493 ILE A CA 1
ATOM 3721 C C . ILE A 1 493 ? -24.089 -13.398 42.644 1.00 50.09 493 ILE A C 1
ATOM 3723 O O . ILE A 1 493 ? -24.054 -13.436 41.415 1.00 50.09 493 ILE A O 1
ATOM 3727 N N . LEU A 1 494 ? -23.544 -14.336 43.418 1.00 50.09 494 LEU A N 1
ATOM 3728 C CA . LEU A 1 494 ? -23.245 -15.673 42.922 1.00 50.09 494 LEU A CA 1
ATOM 3729 C C . LEU A 1 494 ? -24.593 -16.386 42.821 1.00 50.09 494 LEU A C 1
ATOM 3731 O O . LEU A 1 494 ? -25.205 -16.701 43.838 1.00 50.09 494 LEU A O 1
ATOM 3735 N N . ASN A 1 495 ? -25.097 -16.548 41.602 1.00 47.44 495 ASN A N 1
ATOM 3736 C CA . ASN A 1 495 ? -26.163 -17.505 41.358 1.00 47.44 495 ASN A CA 1
ATOM 3737 C C . ASN A 1 495 ? -25.478 -18.794 40.906 1.00 47.44 495 ASN A C 1
ATOM 3739 O O . ASN A 1 495 ? -25.049 -18.871 39.756 1.00 47.44 495 ASN A O 1
ATOM 3743 N N . ASN A 1 496 ? -25.435 -19.752 41.837 1.00 39.00 496 ASN A N 1
ATOM 3744 C CA . ASN A 1 496 ? -24.749 -21.053 41.840 1.00 39.00 496 ASN A CA 1
ATOM 3745 C C . ASN A 1 496 ? -23.362 -21.045 42.474 1.00 39.00 496 ASN A C 1
ATOM 3747 O O . ASN A 1 496 ? -22.407 -20.539 41.848 1.00 39.00 496 ASN A O 1
#

Sequence (496 aa):
MYTCMCVVSKKDPQQKIGNNLLVANNASIKIFKSSFDVNNDTDVFGSLFLFGSRMKANNLNIHNGGKGKLANSNLELGNNAEVKGELNTKDSSVNVKNNMTISGRMMAENLVMSVKNSFTILSSGVLDASGNTTIESRKVSHNGAIHVRKDATLQMKAKASFFSSYHSIMKGREGKISIEGSTVDVNSYGNVRDLHLKGDNIVGVDDFLYGSDKKQRLKVSNNIALEKNVGSFDITQALSRDCGISLIAPMINVSNNIYSAKNVMLKSTSEVIKIINSKVDGQNTILDSAKAIEAAGSEVYGRENLMMKAVGDIVNKCTEANVGNKKKWKKGKFSAGKSMTIESKEGSIVNDASDLKCENGDIRIKSKLGVQFLARTHTYMSEKSEDKTILRSTTTTKTKTSFAACDVTAGGNILIKTEGDFKSVGTEFKAGNEFLADVKGEASLAGLVLSESEEKTESCIIRSKSLKTTGVKFENGGNLDITAENAIFERQILNN

Foldseek 3Di:
DDAPEDEDDDQDDAAEDAAEAEQDDQYEYAYELEHYEYAEEYEFQDEYEYYVYEYEYQEYAQADNGEYEAAVYEYEHVAEYEACHEYEYAVYEYEHAAEYEFLYEYEEHVYHYEHEAEYEAAQNGEYEYEAEHEYEYCEYEFEHEYHYDAAYEYEYARAAEYEYDLSGAYEAQRYEYAYEYQEYEDNHAYEHAYYAYEHQHYPPVCCVFVVPDDDPRYHHQEEYAYAHAADEAAACDAGEEQYEYHYEELEYAAPEEHYYAAEYHYEHDNDEYEHECYEYEHCEYYYHYAAEYHHELYEYENQAEYYHEYQEEYEFEWDWDDDDPDTDIRAGEYEHAAEYEHEHNAYEYERYLHEYYYAHAEYHAEYEAEYEWYKDKDKDWDWDQDDPPDGDIDIDIDIDIRGYEYEHQNAYEYHAEYAHEYYHARYEYEHAEEYEHHYAYEYEEHNYEYAYHVRDHAEYEHAYQEYEYYNYDYHDDYDYHYHYVYYYYPDDPPPD

Mean predicted aligned error: 8.01 Å